Protein AF-A0A399YZK7-F1 (afdb_monomer)

pLDDT: mean 80.24, std 13.64, range [30.61, 98.06]

Radius of gyration: 30.19 Å; Cα contacts (8 Å, |Δi|>4): 713; chains: 1; bounding box: 86×65×87 Å

Secondary structure (DSSP, 8-state):
-HHHHHHHHHH--SSGGGSS-HHHHHHHHTTS-HHHHHHHHHHHHHTTS-S-HHHHHHHHHHHHHHHHHHHHHHHHIIIIIHHHHHHHHHHTTTTT------HHHHHHHHHHHHHHHHHHTTHHHHHHHHHHTTSS-HHHHHHSHHHHHHHHHHHHHHH-S-GGGGSS--PPPPHHHHHHHHHHHHHHHHHHHHHHHHTHHHHHHTS-B--TTHHHHHHHHHHT---SSS-SHHHHHHHHH--SSSTHHHHHHHHHHHHHHHHHHHHHHS-S-TTHHHHHHHHHHHHHHHSTHHHHHHBSSGGGHHHHHHHHHHHHHH---HHHHHHHHHHHHHHHHH-HHHHHHHHHHHHHHHHHHHH-GGGHHHHHHHHHHHHHHHHHHHHHHHHHHHHHHS---S-TTHHHHHHHHHHHTSHHHHHHHHHTTT---GGGGGHHHHTSTT--HHHHHHSTT-HHHHH-TTTTHHHHHHHHHHHHHHSHHHHHHHHHHHHHHHHHSPPSSTT-----TTSHHHHHHHHH-GGGHHHHHTSTTTTT-GGGT------SSHHHHHHHHHHHHHHHHHHHTT-HHHHHHHHHHHHHHHHHHHHHHHHT---HHHHHHHHHHHHHHHHHHHHHHHHHHHHS--

Foldseek 3Di:
DVVVVVVLVVPPQPDPLLVDDPVRNVVVLVVDDPVVNVVSVVSNVVSPPPDDPVRVVVVVLCVVVLVVLLVVQLVCCVPPVLVVVVVVVQPVCPPPDGDDDDPVRSVVLSVLRSNVSSVVSCVVVVVVVCCVVVVDHPVRCVVCVVVVVVVVLVVCVVSDPDPPPPPDPDDPDPPVVVVVVVVVVVLVVLLLVLLVLLQVLCVQLLAQFEFLPLLCLLCCLVVVAADQAWFNLLSVVQNNQCSDLGSVSQLSVLSSLLSVLQLVLLLLQADDDPCSNVLSSVLSSCLSVQACSSSLSRYSALLLLLVLLQSLLLQCLRPPDPVSNVSSLVSLLSSCLGGVVSLVVLVVVLVVLVVCVVVPVVCVVSSPVSSVSSVVSSVVSLVVQQVSVCVNPVDRDNRLLQLVLQCLLCLQLVLLLVLLVVPVVPDDAPCVVCSVVSPDPPNHSCCQCPNPPHPCVVQHRNGPSVSSVVSVVSSCVPPVVSLVVQLVVLLVCQLQFQWQLLRLAADDCPRSRLVSCCVSNVVCNVSNCPGCSNVVNSVSSPVDGPGGSVVLVVLLVLLVVLLVVCVVVVVVSLNVSSVSLVVSLSSQSSVCSNRNGHHNSRSSSRSSVSVSSSSSSVSNVVSVVVVVVD

Nearest PDB structures (foldseek):
  5qsu-assembly1_C  TM=1.795E-01  e=4.918E+00  Homo sapiens

Sequence (630 aa):
VILLQIVFFLRGPKYAAAALNAKEWRAYQATLSPEELAEKTEERAAVYEGLTAQEMRPMYLLTPMAFILFASGVLFTYFLILPSALDFLFSLGGSLVQPLPSLEEYINFALALIFWVGVAFELPLVMFFLARFNVMSARQFAKQWRYAIVIIAVAAAVITPTVDVFKVKLPAAPKNSLARMRQFILTLGLLLLGGAALAWTPALNGYPLIHSDSGTYIFSGARLFVPADRPLAYGLFIHYVNLWPSLWGVVALQALATSYLLFRNAQLLLPPTRVRTLIACGIVIATALTTTVSTFVGFISPDILAAWCVLGGVLLFLSKRSFDRALATFLILIALASHYTHLAFGFLALTTCGLLYLALPSWRARLRRPTLILAGLVVLIVTSTLALNYYAKHEWTLARGSATMFLNRLVASGVMRDTLATFCGEQNWTLCNYQAVLSAPHANNDWFLWSPGSPVEQVGWEKGASEQNAIIGAALRCCLRQLIVSSAQETWQQFWFARSGDHIAYLDEHWNAVQAIRRIYPNDVSAFLHSSQESGNAARISLLPLPEASTQLFFLMTTALCCALGFYFKQYDLAAILLATCSVLVANAILVGTLNGAAGRYQMRLAWLLAYCTYLCAAVFIARRRQSVC

Solvent-accessible surface area (backbone atoms only — not comparable to full-atom values): 33425 Å² total; per-residue (Å²): 107,69,69,56,54,50,54,58,63,74,62,57,74,93,44,76,75,57,67,44,51,79,67,54,37,57,58,52,56,73,74,46,52,77,69,54,42,52,53,53,50,51,54,40,51,58,72,68,55,65,70,52,76,80,60,41,53,57,51,67,58,44,51,60,48,46,53,50,32,27,51,48,21,31,50,49,27,63,72,50,48,48,56,52,52,49,54,49,61,59,58,72,37,59,98,84,40,86,84,76,75,52,70,65,59,50,49,53,49,52,52,51,51,26,50,53,44,10,56,57,42,38,47,67,57,52,52,48,50,35,37,76,70,68,74,41,51,73,71,53,55,66,70,42,48,70,60,51,53,52,52,50,53,52,50,47,56,73,71,41,97,69,75,79,69,82,84,57,82,84,72,78,75,58,74,68,55,59,54,48,49,52,52,47,52,51,50,51,52,46,35,52,50,28,14,54,44,19,39,47,40,19,58,71,21,56,31,65,38,66,42,81,68,26,12,61,37,52,44,24,22,73,67,72,44,77,56,49,83,51,49,44,47,44,8,43,48,50,50,69,49,37,86,52,85,43,73,57,42,45,31,53,51,44,12,38,54,50,26,44,42,51,34,52,55,38,54,70,70,40,67,98,51,97,56,39,69,58,53,21,42,50,47,41,39,48,39,23,75,77,40,54,52,8,52,38,26,14,33,58,54,61,55,40,33,53,43,33,44,54,45,21,44,53,30,41,63,67,50,87,48,67,65,56,26,52,52,21,50,53,48,28,46,54,24,38,41,25,32,70,72,34,39,50,50,52,52,50,52,50,52,52,49,51,51,46,44,70,76,33,70,92,46,34,80,62,44,51,62,44,52,50,54,53,50,52,48,50,49,52,43,53,52,51,41,23,51,51,34,28,74,75,71,72,38,90,36,84,52,68,19,50,52,53,44,47,51,37,24,28,41,56,60,49,48,41,51,58,38,47,71,67,43,48,85,83,43,93,53,78,67,54,80,44,45,72,59,60,63,36,95,75,41,39,43,65,39,43,70,70,35,91,86,18,70,40,62,77,61,33,65,68,56,58,55,69,60,46,49,50,52,51,58,46,30,60,68,81,39,41,70,57,54,51,53,41,23,53,52,22,16,51,42,18,64,41,67,35,37,51,54,80,62,68,56,69,74,57,81,85,39,58,25,51,48,31,37,51,74,75,26,59,82,41,38,63,45,46,59,70,8,29,49,58,62,74,39,40,70,75,55,39,75,63,73,54,63,75,38,54,60,59,46,50,33,47,52,49,35,50,50,48,27,53,49,16,57,73,71,67,34,57,71,61,22,50,52,48,51,52,53,52,52,50,55,53,48,50,18,47,55,36,12,62,48,60,44,58,49,25,54,74,40,52,46,49,55,44,55,37,52,43,50,39,51,48,47,52,51,37,52,56,57,48,58,58,62,77,76,107

Mean predicted aligned error: 14.9 Å

Structure (mmCIF, N/CA/C/O backbone):
data_AF-A0A399YZK7-F1
#
_entry.id   AF-A0A399YZK7-F1
#
loop_
_atom_site.group_PDB
_atom_site.id
_atom_site.type_symbol
_atom_site.label_atom_id
_atom_site.label_alt_id
_atom_site.label_comp_id
_atom_site.label_asym_id
_atom_site.label_entity_id
_atom_site.label_seq_id
_atom_site.pdbx_PDB_ins_code
_atom_site.Cartn_x
_atom_site.Cartn_y
_atom_site.Cartn_z
_atom_site.occupancy
_atom_site.B_iso_or_equiv
_atom_site.auth_seq_id
_atom_site.auth_comp_id
_atom_site.auth_asym_id
_atom_site.auth_atom_id
_atom_site.pdbx_PDB_model_num
ATOM 1 N N . VAL A 1 1 ? -21.025 -23.380 -9.842 1.00 40.69 1 VAL A N 1
ATOM 2 C CA . VAL A 1 1 ? -21.017 -24.665 -10.591 1.00 40.69 1 VAL A CA 1
ATOM 3 C C . VAL A 1 1 ? -22.406 -25.300 -10.659 1.00 40.69 1 VAL A C 1
ATOM 5 O O . VAL A 1 1 ? -22.920 -25.420 -11.759 1.00 40.69 1 VAL A O 1
ATOM 8 N N . ILE A 1 2 ? -23.068 -25.602 -9.534 1.00 43.00 2 ILE A N 1
ATOM 9 C CA . ILE A 1 2 ? -24.435 -26.179 -9.523 1.00 43.00 2 ILE A CA 1
ATOM 10 C C . ILE A 1 2 ? -25.465 -25.259 -10.212 1.00 43.00 2 ILE A C 1
ATOM 12 O O . ILE A 1 2 ? -26.201 -25.697 -11.085 1.00 43.00 2 ILE A O 1
ATOM 16 N N . LEU A 1 3 ? -25.446 -23.953 -9.920 1.00 46.03 3 LEU A N 1
ATOM 17 C CA . LEU A 1 3 ? -26.284 -22.951 -10.607 1.00 46.03 3 LEU A CA 1
ATOM 18 C C . LEU A 1 3 ? -26.033 -22.878 -12.123 1.00 46.03 3 LEU A C 1
ATOM 20 O O . LEU A 1 3 ? -26.953 -22.652 -12.897 1.00 46.03 3 LEU A O 1
ATOM 24 N N . LEU A 1 4 ? -24.792 -23.118 -12.542 1.00 46.03 4 LEU A N 1
ATOM 25 C CA . LEU A 1 4 ? -24.371 -23.165 -13.942 1.00 46.03 4 LEU A CA 1
ATOM 26 C C . LEU A 1 4 ? -24.972 -24.390 -14.645 1.00 46.03 4 LEU A C 1
ATOM 28 O O . LEU A 1 4 ? -25.543 -24.261 -15.722 1.00 46.03 4 LEU A O 1
ATOM 32 N N . GLN A 1 5 ? -24.921 -25.555 -13.994 1.00 44.53 5 GLN A N 1
ATOM 33 C CA . GLN A 1 5 ? -25.538 -26.792 -14.479 1.00 44.53 5 GLN A CA 1
ATOM 34 C C . GLN A 1 5 ? -27.068 -26.691 -14.549 1.00 44.53 5 GLN A C 1
ATOM 36 O O . GLN A 1 5 ? -27.657 -27.145 -15.523 1.00 44.53 5 GLN A O 1
ATOM 41 N N . ILE A 1 6 ? -27.708 -26.034 -13.576 1.00 46.09 6 ILE A N 1
ATOM 42 C CA . ILE A 1 6 ? -29.159 -25.791 -13.577 1.00 46.09 6 ILE A CA 1
ATOM 43 C C . ILE A 1 6 ? -29.556 -24.835 -14.713 1.00 46.09 6 ILE A C 1
ATOM 45 O O . ILE A 1 6 ? -30.558 -25.066 -15.380 1.00 46.09 6 ILE A O 1
ATOM 49 N N . VAL A 1 7 ? -28.760 -23.798 -14.996 1.00 48.25 7 VAL A N 1
ATOM 50 C CA . VAL A 1 7 ? -29.008 -22.876 -16.121 1.00 48.25 7 VAL A CA 1
ATOM 51 C C . VAL A 1 7 ? -28.827 -23.565 -17.479 1.00 48.25 7 VAL A C 1
ATOM 53 O O . VAL A 1 7 ? -29.637 -23.338 -18.376 1.00 48.25 7 VAL A O 1
ATOM 56 N N . PHE A 1 8 ? -27.826 -24.439 -17.632 1.00 47.38 8 PHE A N 1
ATOM 57 C CA . PHE A 1 8 ? -27.674 -25.266 -18.836 1.00 47.38 8 PHE A CA 1
ATOM 58 C C . PHE A 1 8 ? -28.830 -26.262 -19.005 1.00 47.38 8 PHE A C 1
ATOM 60 O O . PHE A 1 8 ? -29.332 -26.433 -20.112 1.00 47.38 8 PHE A O 1
ATOM 67 N N . PHE A 1 9 ? -29.296 -26.862 -17.907 1.00 44.22 9 PHE A N 1
ATOM 68 C CA . PHE A 1 9 ? -30.425 -27.792 -17.902 1.00 44.22 9 PHE A CA 1
ATOM 69 C C . PHE A 1 9 ? -31.760 -27.105 -18.242 1.00 44.22 9 PHE A C 1
ATOM 71 O O . PHE A 1 9 ? -32.547 -27.641 -19.015 1.00 44.22 9 PHE A O 1
ATOM 78 N N . LEU A 1 10 ? -32.002 -25.895 -17.723 1.00 44.84 10 LEU A N 1
ATOM 79 C CA . LEU A 1 10 ? -33.245 -25.147 -17.949 1.00 44.84 10 LEU A CA 1
ATOM 80 C C . LEU A 1 10 ? -33.358 -24.525 -19.351 1.00 44.84 10 LEU A C 1
ATOM 82 O O . LEU A 1 10 ? -34.465 -24.176 -19.756 1.00 44.84 10 LEU A O 1
ATOM 86 N N . ARG A 1 11 ? -32.251 -24.357 -20.092 1.00 51.09 11 ARG A N 1
ATOM 87 C CA . ARG A 1 11 ? -32.278 -23.730 -21.428 1.00 51.09 11 ARG A CA 1
ATOM 88 C C . ARG A 1 11 ? -32.652 -24.685 -22.565 1.00 51.09 11 ARG A C 1
ATOM 90 O O . ARG A 1 11 ? -33.163 -24.197 -23.568 1.00 51.09 11 ARG A O 1
ATOM 97 N N . GLY A 1 12 ? -32.425 -25.995 -22.416 1.00 51.50 12 GLY A N 1
ATOM 98 C CA . GLY A 1 12 ? -32.583 -26.976 -23.501 1.00 51.50 12 GLY A CA 1
ATOM 99 C C . GLY A 1 12 ? -31.719 -26.667 -24.747 1.00 51.50 12 GLY A C 1
ATOM 100 O O . GLY A 1 12 ? -31.131 -25.588 -24.857 1.00 51.50 12 GLY A O 1
ATOM 101 N N . PRO A 1 13 ? -31.586 -27.598 -25.707 1.00 50.03 13 PRO A N 1
ATOM 102 C CA . PRO A 1 13 ? -30.914 -27.307 -26.971 1.00 50.03 13 PRO A CA 1
ATOM 103 C C . PRO A 1 13 ? -31.749 -26.307 -27.786 1.00 50.03 13 PRO A C 1
ATOM 105 O O . PRO A 1 13 ? -32.920 -26.550 -28.066 1.00 50.03 13 PRO A O 1
ATOM 108 N N . LYS A 1 14 ? -31.145 -25.181 -28.188 1.00 48.91 14 LYS A N 1
ATOM 109 C CA . LYS A 1 14 ? -31.816 -24.146 -29.002 1.00 48.91 14 LYS A CA 1
ATOM 110 C C . LYS A 1 14 ? -32.197 -24.616 -30.414 1.00 48.91 14 LYS A C 1
ATOM 112 O O . LYS A 1 14 ? -33.077 -24.013 -31.018 1.00 48.91 14 LYS A O 1
ATOM 117 N N . TYR A 1 15 ? -31.556 -25.668 -30.926 1.00 56.84 15 TYR A N 1
ATOM 118 C CA . TYR A 1 15 ? -31.729 -26.155 -32.296 1.00 56.84 15 TYR A CA 1
ATOM 119 C C . TYR A 1 15 ? -31.980 -27.667 -32.310 1.00 56.84 15 TYR A C 1
ATOM 121 O O . TYR A 1 15 ? -31.277 -28.426 -31.639 1.00 56.84 15 TYR A O 1
ATOM 129 N N . ALA A 1 16 ? -32.957 -28.113 -33.105 1.00 57.47 16 ALA A N 1
ATOM 130 C CA . ALA A 1 16 ? -33.379 -29.515 -33.177 1.00 57.47 16 ALA A CA 1
ATOM 131 C C . ALA A 1 16 ? -32.240 -30.463 -33.599 1.00 57.47 16 ALA A C 1
ATOM 133 O O . ALA A 1 16 ? -32.101 -31.553 -33.051 1.00 57.47 16 ALA A O 1
ATOM 134 N N . ALA A 1 17 ? -31.361 -30.011 -34.498 1.00 61.12 17 ALA A N 1
ATOM 135 C CA . ALA A 1 17 ? -30.204 -30.771 -34.971 1.00 61.12 17 ALA A CA 1
ATOM 136 C C . ALA A 1 17 ? -29.164 -31.072 -33.873 1.00 61.12 17 ALA A C 1
ATOM 138 O O . ALA A 1 17 ? -28.452 -32.073 -33.962 1.00 61.12 17 ALA A O 1
ATOM 139 N N . ALA A 1 18 ? -29.083 -30.245 -32.825 1.00 61.72 18 ALA A N 1
ATOM 140 C CA . ALA A 1 18 ? -28.167 -30.446 -31.701 1.00 61.72 18 ALA A CA 1
ATOM 141 C C . ALA A 1 18 ? -28.726 -31.388 -30.624 1.00 61.72 18 ALA A C 1
ATOM 143 O O . ALA A 1 18 ? -27.967 -31.905 -29.808 1.00 61.72 18 ALA A O 1
ATOM 144 N N . ALA A 1 19 ? -30.037 -31.642 -30.648 1.00 54.25 19 ALA A N 1
ATOM 145 C CA . ALA A 1 19 ? -30.691 -32.622 -29.786 1.00 54.25 19 ALA A CA 1
ATOM 146 C C . ALA A 1 19 ? -30.527 -34.070 -30.296 1.00 54.25 19 ALA A C 1
ATOM 148 O O . ALA A 1 19 ? -30.781 -35.009 -29.545 1.00 54.25 19 ALA A O 1
ATOM 149 N N . LEU A 1 20 ? -30.093 -34.255 -31.552 1.00 66.50 20 LEU A N 1
ATOM 150 C CA . LEU A 1 20 ? -29.913 -35.566 -32.182 1.00 66.50 20 LEU A CA 1
ATOM 151 C C . LEU A 1 20 ? -28.669 -36.283 -31.641 1.00 66.50 20 LEU A C 1
ATOM 153 O O . LEU A 1 20 ? -27.553 -35.737 -31.673 1.00 66.50 20 LEU A O 1
ATOM 157 N N . ASN A 1 21 ? -28.833 -37.540 -31.226 1.00 69.25 21 ASN A N 1
ATOM 158 C CA . ASN A 1 21 ? -27.716 -38.384 -30.799 1.00 69.25 21 ASN A CA 1
ATOM 159 C C . ASN A 1 21 ? -26.768 -38.706 -31.974 1.00 69.25 21 ASN A C 1
ATOM 161 O O . ASN A 1 21 ? -27.057 -38.427 -33.136 1.00 69.25 21 ASN A O 1
ATOM 165 N N . ALA A 1 22 ? -25.597 -39.288 -31.696 1.00 67.12 22 ALA A N 1
ATOM 166 C CA . ALA A 1 22 ? -24.565 -39.497 -32.720 1.00 67.12 22 ALA A CA 1
ATOM 167 C C . ALA A 1 22 ? -25.027 -40.362 -33.911 1.00 67.12 22 ALA A C 1
ATOM 169 O O . ALA A 1 22 ? -24.525 -40.192 -35.021 1.00 67.12 22 ALA A O 1
ATOM 170 N N . LYS A 1 23 ? -25.974 -41.284 -33.695 1.00 76.88 23 LYS A N 1
ATOM 171 C CA . LYS A 1 23 ? -26.517 -42.150 -34.748 1.00 76.88 23 LYS A CA 1
ATOM 172 C C . LYS A 1 23 ? -27.539 -41.399 -35.603 1.00 76.88 23 LYS A C 1
ATOM 174 O O . LYS A 1 23 ? -27.460 -41.452 -36.826 1.00 76.88 23 LYS A O 1
ATOM 179 N N . GLU A 1 24 ? -28.444 -40.670 -34.961 1.00 76.62 24 GLU A N 1
ATOM 180 C CA . GLU A 1 24 ? -29.442 -39.814 -35.612 1.00 76.62 24 GLU A CA 1
ATOM 181 C C . GLU A 1 24 ? -28.790 -38.684 -36.408 1.00 76.62 24 GLU A C 1
ATOM 183 O O . GLU A 1 24 ? -29.204 -38.402 -37.525 1.00 76.62 24 GLU A O 1
ATOM 188 N N . TRP A 1 25 ? -27.721 -38.088 -35.876 1.00 79.19 25 TRP A N 1
ATOM 189 C CA . TRP A 1 25 ? -26.961 -37.051 -36.564 1.00 79.19 25 TRP A CA 1
ATOM 190 C C . TRP A 1 25 ? -26.353 -37.557 -37.865 1.00 79.19 25 TRP A C 1
ATOM 192 O O . TRP A 1 25 ? -26.511 -36.914 -38.891 1.00 79.19 25 TRP A O 1
ATOM 202 N N . ARG A 1 26 ? -25.718 -38.735 -37.860 1.00 80.56 26 ARG A N 1
ATOM 203 C CA . ARG A 1 26 ? -25.144 -39.318 -39.084 1.00 80.56 26 ARG A CA 1
ATOM 204 C C . ARG A 1 26 ? -26.206 -39.597 -40.146 1.00 80.56 26 ARG A C 1
ATOM 206 O O . ARG A 1 26 ? -25.951 -39.381 -41.324 1.00 80.56 26 ARG A O 1
ATOM 213 N N . ALA A 1 27 ? -27.385 -40.059 -39.731 1.00 83.12 27 ALA A N 1
ATOM 214 C CA . ALA A 1 27 ? -28.505 -40.267 -40.645 1.00 83.12 27 ALA A CA 1
ATOM 215 C C . ALA A 1 27 ? -29.034 -38.935 -41.204 1.00 83.12 27 ALA A C 1
ATOM 217 O O . ALA A 1 27 ? -29.293 -38.833 -42.397 1.00 83.12 27 ALA A O 1
ATOM 218 N N . TYR A 1 28 ? -29.131 -37.907 -40.360 1.00 81.06 28 TYR A N 1
ATOM 219 C CA . TYR A 1 28 ? -29.588 -36.569 -40.735 1.00 81.06 28 TYR A CA 1
ATOM 220 C C . TYR A 1 28 ? -28.588 -35.824 -41.635 1.00 81.06 28 TYR A C 1
ATOM 222 O O . TYR A 1 28 ? -28.986 -35.149 -42.577 1.00 81.06 28 TYR A O 1
ATOM 230 N N . GLN A 1 29 ? -27.281 -35.994 -41.418 1.00 83.94 29 GLN A N 1
ATOM 231 C CA . GLN A 1 29 ? -26.239 -35.425 -42.281 1.00 83.94 29 GLN A CA 1
ATOM 232 C C . GLN A 1 29 ? -26.336 -35.941 -43.718 1.00 83.94 29 GLN A C 1
ATOM 234 O O . GLN A 1 29 ? -26.094 -35.189 -44.654 1.00 83.94 29 GLN A O 1
ATOM 239 N N . ALA A 1 30 ? -26.715 -37.210 -43.891 1.00 85.19 30 ALA A N 1
ATOM 240 C CA . ALA A 1 30 ? -26.852 -37.821 -45.208 1.00 85.19 30 ALA A CA 1
ATOM 241 C C . ALA A 1 30 ? -28.043 -37.272 -46.017 1.00 85.19 30 ALA A C 1
ATOM 243 O O . ALA A 1 30 ? -28.100 -37.493 -47.223 1.00 85.19 30 ALA A O 1
ATOM 244 N N . THR A 1 31 ? -28.988 -36.574 -45.374 1.00 86.88 31 THR A N 1
ATOM 245 C CA . THR A 1 31 ? -30.165 -35.988 -46.037 1.00 86.88 31 THR A CA 1
ATOM 246 C C . THR A 1 31 ? -30.000 -34.514 -46.409 1.00 86.88 31 THR A C 1
ATOM 248 O O . THR A 1 31 ? -30.905 -33.954 -47.018 1.00 86.88 31 THR A O 1
ATOM 251 N N . LEU A 1 32 ? -28.886 -33.878 -46.035 1.00 86.12 32 LEU A N 1
ATOM 252 C CA . LEU A 1 32 ? -28.652 -32.444 -46.228 1.00 86.12 32 LEU A CA 1
ATOM 253 C C . LEU A 1 32 ? -27.773 -32.177 -47.453 1.00 86.12 32 LEU A C 1
ATOM 255 O O . LEU A 1 32 ? -26.851 -32.941 -47.748 1.00 86.12 32 LEU A O 1
ATOM 259 N N . SER A 1 33 ? -28.028 -31.066 -48.145 1.00 89.25 33 SER A N 1
ATOM 260 C CA . SER A 1 33 ? -27.124 -30.572 -49.188 1.00 89.25 33 SER A CA 1
ATOM 261 C C . SER A 1 33 ? -25.796 -30.067 -48.586 1.00 89.25 33 SER A C 1
ATOM 263 O O . SER A 1 33 ? -25.736 -29.781 -47.389 1.00 89.25 33 SER A O 1
ATOM 265 N N . PRO A 1 34 ? -24.704 -29.942 -49.370 1.00 84.44 34 PRO A N 1
ATOM 266 C CA . PRO A 1 34 ? -23.402 -29.516 -48.844 1.00 84.44 34 PRO A CA 1
ATOM 267 C C . PRO A 1 34 ? -23.417 -28.139 -48.162 1.00 84.44 34 PRO A C 1
ATOM 269 O O . PRO A 1 34 ? -22.717 -27.947 -47.168 1.00 84.44 34 PRO A O 1
ATOM 272 N N . GLU A 1 35 ? -24.225 -27.202 -48.667 1.00 84.38 35 GLU A N 1
ATOM 273 C CA . GLU A 1 35 ? -24.388 -25.866 -48.078 1.00 84.38 35 GLU A CA 1
ATOM 274 C C . GLU A 1 35 ? -25.177 -25.930 -46.759 1.00 84.38 35 GLU A C 1
ATOM 276 O O . GLU A 1 35 ? -24.718 -25.409 -45.742 1.00 84.38 35 GLU A O 1
ATOM 281 N N . GLU A 1 36 ? -26.293 -26.667 -46.722 1.00 82.81 36 GLU A N 1
ATOM 282 C CA . GLU A 1 36 ? -27.087 -26.865 -45.497 1.00 82.81 36 GLU A CA 1
ATOM 283 C C . GLU A 1 36 ? -26.331 -27.668 -44.431 1.00 82.81 36 GLU A C 1
ATOM 285 O O . GLU A 1 36 ? -26.496 -27.442 -43.232 1.00 82.81 36 GLU A O 1
ATOM 290 N N . LEU A 1 37 ? -25.490 -28.620 -44.840 1.00 85.38 37 LEU A N 1
ATOM 291 C CA . LEU A 1 37 ? -24.658 -29.396 -43.929 1.00 85.38 37 LEU A CA 1
ATOM 292 C C . LEU A 1 37 ? -23.634 -28.500 -43.231 1.00 85.38 37 LEU A C 1
ATOM 294 O O . LEU A 1 37 ? -23.415 -28.675 -42.031 1.00 85.38 37 LEU A O 1
ATOM 298 N N . ALA A 1 38 ? -23.022 -27.556 -43.948 1.00 81.62 38 ALA A N 1
ATOM 299 C CA . ALA A 1 38 ? -22.094 -26.594 -43.363 1.00 81.62 38 ALA A CA 1
ATOM 300 C C . ALA A 1 38 ? -22.810 -25.707 -42.333 1.00 81.62 38 ALA A C 1
ATOM 302 O O . ALA A 1 38 ? -22.381 -25.659 -41.179 1.00 81.62 38 ALA A O 1
ATOM 303 N N . GLU A 1 39 ? -23.960 -25.135 -42.702 1.00 80.56 39 GLU A N 1
ATOM 304 C CA . GLU A 1 39 ? -24.787 -24.304 -41.817 1.00 80.56 39 GLU A CA 1
ATOM 305 C C . GLU A 1 39 ? -25.243 -25.075 -40.562 1.00 80.56 39 GLU A C 1
ATOM 307 O O . GLU A 1 39 ? -25.065 -24.620 -39.432 1.00 80.56 39 GLU A O 1
ATOM 312 N N . LYS A 1 40 ? -25.773 -26.297 -40.720 1.00 79.62 40 LYS A N 1
ATOM 313 C CA . LYS A 1 40 ? -26.266 -27.106 -39.590 1.00 79.62 40 LYS A CA 1
ATOM 314 C C . LYS A 1 40 ? -25.155 -27.698 -38.730 1.00 79.62 40 LYS A C 1
ATOM 316 O O . LYS A 1 40 ? -25.378 -27.963 -37.546 1.00 79.62 40 LYS A O 1
ATOM 321 N N . THR A 1 41 ? -23.964 -27.905 -39.286 1.00 78.25 41 THR A N 1
ATOM 322 C CA . THR A 1 41 ? -22.786 -28.330 -38.517 1.00 78.25 41 THR A CA 1
ATOM 323 C C . THR A 1 41 ? -22.224 -27.169 -37.699 1.00 78.25 41 THR A C 1
ATOM 325 O O . THR A 1 41 ? -21.867 -27.380 -36.540 1.00 78.25 41 THR A O 1
ATOM 328 N N . GLU A 1 42 ? -22.224 -25.953 -38.249 1.00 72.50 42 GLU A N 1
ATOM 329 C CA . GLU A 1 42 ? -21.875 -24.724 -37.530 1.00 72.50 42 GLU A CA 1
ATOM 330 C C . GLU A 1 42 ? -22.880 -24.436 -36.401 1.00 72.50 42 GLU A C 1
ATOM 332 O O . GLU A 1 42 ? -22.476 -24.248 -35.253 1.00 72.50 42 GLU A O 1
ATOM 337 N N . GLU A 1 43 ? -24.189 -24.551 -36.662 1.00 68.44 43 GLU A N 1
ATOM 338 C CA . GLU A 1 43 ? -25.227 -24.461 -35.623 1.00 68.44 43 GLU A CA 1
ATOM 339 C C . GLU A 1 43 ? -25.030 -25.506 -34.513 1.00 68.44 43 GLU A C 1
ATOM 341 O O . GLU A 1 43 ? -25.143 -25.181 -33.329 1.00 68.44 43 GLU A O 1
ATOM 346 N N . ARG A 1 44 ? -24.726 -26.767 -34.865 1.00 68.25 44 ARG A N 1
ATOM 347 C CA . ARG A 1 44 ? -24.500 -27.855 -33.896 1.00 68.25 44 ARG A CA 1
ATOM 348 C C . ARG A 1 44 ? -23.229 -27.639 -33.070 1.00 68.25 44 ARG A C 1
ATOM 350 O O . ARG A 1 44 ? -23.233 -27.970 -31.883 1.00 68.25 44 ARG A O 1
ATOM 357 N N . ALA A 1 45 ? -22.174 -27.080 -33.660 1.00 64.00 45 ALA A N 1
ATOM 358 C CA . ALA A 1 45 ? -20.959 -26.689 -32.947 1.00 64.00 45 ALA A CA 1
ATOM 359 C C . ALA A 1 45 ? -21.234 -25.526 -31.975 1.00 64.00 45 ALA A C 1
ATOM 361 O O . ALA A 1 45 ? -20.834 -25.588 -30.810 1.00 64.00 45 ALA A O 1
ATOM 362 N N . ALA A 1 46 ? -22.037 -24.546 -32.399 1.00 53.84 46 ALA A N 1
ATOM 363 C CA . ALA A 1 46 ? -22.435 -23.397 -31.588 1.00 53.84 46 ALA A CA 1
ATOM 364 C C . ALA A 1 46 ? -23.305 -23.759 -30.363 1.00 53.84 46 ALA A C 1
ATOM 366 O O . ALA A 1 46 ? -23.401 -22.972 -29.424 1.00 53.84 46 ALA A O 1
ATOM 367 N N . VAL A 1 47 ? -23.940 -24.942 -30.323 1.00 50.31 47 VAL A N 1
ATOM 368 C CA . VAL A 1 47 ? -24.746 -25.390 -29.162 1.00 50.31 47 VAL A CA 1
ATOM 369 C C . VAL A 1 47 ? -23.890 -25.803 -27.959 1.00 50.31 47 VAL A C 1
ATOM 371 O O . VAL A 1 47 ? -24.370 -25.726 -26.826 1.00 50.31 47 VAL A O 1
ATOM 374 N N . TYR A 1 48 ? -22.634 -26.206 -28.182 1.00 45.50 48 TYR A N 1
ATOM 375 C CA . TYR A 1 48 ? -21.707 -26.627 -27.122 1.00 45.50 48 TYR A CA 1
ATOM 376 C C . TYR A 1 48 ? -20.444 -25.774 -27.011 1.00 45.50 48 TYR A C 1
ATOM 378 O O . TYR A 1 48 ? -19.675 -25.967 -26.064 1.00 45.50 48 TYR A O 1
ATOM 386 N N . GLU A 1 49 ? -20.245 -24.795 -27.895 1.00 42.31 49 GLU A N 1
ATOM 387 C CA . GLU A 1 49 ? -19.356 -23.686 -27.576 1.00 42.31 49 GLU A CA 1
ATOM 388 C C . GLU A 1 49 ? -19.913 -22.978 -26.340 1.00 42.31 49 GLU A C 1
ATOM 390 O O . GLU A 1 49 ? -21.017 -22.434 -26.334 1.00 42.31 49 GLU A O 1
ATOM 395 N N . GLY A 1 50 ? -19.173 -23.104 -25.236 1.00 48.09 50 GLY A N 1
ATOM 396 C CA . GLY A 1 50 ? -19.543 -22.548 -23.945 1.00 48.09 50 GLY A CA 1
ATOM 397 C C . GLY A 1 50 ? -19.909 -21.069 -24.039 1.00 48.09 50 GLY A C 1
ATOM 398 O O . GLY A 1 50 ? -19.549 -20.389 -24.997 1.00 48.09 50 GLY A O 1
ATOM 399 N N . LEU A 1 51 ? -20.624 -20.593 -23.010 1.00 45.31 51 LEU A N 1
ATOM 400 C CA . LEU A 1 51 ? -20.981 -19.186 -22.788 1.00 45.31 51 LEU A CA 1
ATOM 401 C C . LEU A 1 51 ? -19.976 -18.252 -23.471 1.00 45.31 51 LEU A C 1
ATOM 403 O O . LEU A 1 51 ? -18.775 -18.338 -23.199 1.00 45.31 51 LEU A O 1
ATOM 407 N N . THR A 1 52 ? -20.466 -17.376 -24.351 1.00 49.28 52 THR A N 1
ATOM 408 C CA . THR A 1 52 ? -19.604 -16.430 -25.074 1.00 49.28 52 THR A CA 1
ATOM 409 C C . THR A 1 52 ? -18.655 -15.731 -24.093 1.00 49.28 52 THR A C 1
ATOM 411 O O . THR A 1 52 ? -18.997 -15.529 -22.926 1.00 49.28 52 THR A O 1
ATOM 414 N N . ALA A 1 53 ? -17.458 -15.315 -24.516 1.00 44.94 53 ALA A N 1
ATOM 415 C CA . ALA A 1 53 ? -16.510 -14.632 -23.621 1.00 44.94 53 ALA A CA 1
ATOM 416 C C . ALA A 1 53 ? -17.138 -13.415 -22.892 1.00 44.94 53 ALA A C 1
ATOM 418 O O . ALA A 1 53 ? -16.733 -13.065 -21.782 1.00 44.94 53 ALA A O 1
ATOM 419 N N . GLN A 1 54 ? -18.180 -12.813 -23.478 1.00 47.41 54 GLN A N 1
ATOM 420 C CA . GLN A 1 54 ? -18.998 -11.757 -22.875 1.00 47.41 54 GLN A CA 1
ATOM 421 C C . GLN A 1 54 ? -19.995 -12.258 -21.804 1.00 47.41 54 GLN A C 1
ATOM 423 O O . GLN A 1 54 ? -20.296 -11.515 -20.871 1.00 47.41 54 GLN A O 1
ATOM 428 N N . GLU A 1 55 ? -20.465 -13.505 -21.881 1.00 47.38 55 GLU A N 1
ATOM 429 C CA . GLU A 1 55 ? -21.332 -14.174 -20.896 1.00 47.38 55 GLU A CA 1
ATOM 430 C C . GLU A 1 55 ? -20.546 -14.917 -19.790 1.00 47.38 55 GLU A C 1
ATOM 432 O O . GLU A 1 55 ? -21.030 -15.013 -18.662 1.00 47.38 55 GLU A O 1
ATOM 437 N N . MET A 1 56 ? -19.312 -15.371 -20.055 1.00 49.06 56 MET A N 1
ATOM 438 C CA . MET A 1 56 ? -18.396 -15.951 -19.048 1.00 49.06 56 MET A CA 1
ATOM 439 C C . MET A 1 56 ? -17.796 -14.897 -18.111 1.00 49.06 56 MET A C 1
ATOM 441 O O . MET A 1 56 ? -17.571 -15.155 -16.928 1.00 49.06 56 MET A O 1
ATOM 445 N N . ARG A 1 57 ? -17.551 -13.683 -18.617 1.00 54.34 57 ARG A N 1
ATOM 446 C CA . ARG A 1 57 ? -16.970 -12.572 -17.847 1.00 54.34 57 ARG A CA 1
ATOM 447 C C . ARG A 1 57 ? -17.747 -12.237 -16.560 1.00 54.34 57 ARG A C 1
ATOM 449 O O . ARG A 1 57 ? -17.104 -12.138 -15.514 1.00 54.34 57 ARG A O 1
ATOM 456 N N . PRO A 1 58 ? -19.093 -12.126 -16.557 1.00 51.97 58 PRO A N 1
ATOM 457 C CA . PRO A 1 58 ? -19.840 -11.967 -15.313 1.00 51.97 58 PRO A CA 1
ATOM 458 C C . PRO A 1 58 ? -19.796 -13.222 -14.431 1.00 51.97 58 PRO A C 1
ATOM 460 O O . PRO A 1 58 ? -19.860 -13.091 -13.220 1.00 51.97 58 PRO A O 1
ATOM 463 N N . MET A 1 59 ? -19.629 -14.435 -14.961 1.00 53.69 59 MET A N 1
ATOM 464 C CA . MET A 1 59 ? -19.551 -15.639 -14.117 1.00 53.69 59 MET A CA 1
ATOM 465 C C . MET A 1 59 ? -18.256 -15.728 -13.305 1.00 53.69 59 MET A C 1
ATOM 467 O O . MET A 1 59 ? -18.298 -16.103 -12.129 1.00 53.69 59 MET A O 1
ATOM 471 N N . TYR A 1 60 ? -17.126 -15.315 -13.882 1.00 57.56 60 TYR A N 1
ATOM 472 C CA . TYR A 1 60 ? -15.880 -15.157 -13.127 1.00 57.56 60 TYR A CA 1
ATOM 473 C C . TYR A 1 60 ? -15.979 -14.038 -12.078 1.00 57.56 60 TYR A C 1
ATOM 475 O O . TYR A 1 60 ? -15.391 -14.164 -11.009 1.00 57.56 60 TYR A O 1
ATOM 483 N N . LEU A 1 61 ? -16.782 -12.999 -12.338 1.00 58.12 61 LEU A N 1
ATOM 484 C CA . LEU A 1 61 ? -17.081 -11.904 -11.404 1.00 58.12 61 LEU A CA 1
ATOM 485 C C . LEU A 1 61 ? -18.014 -12.327 -10.252 1.00 58.12 61 LEU A C 1
ATOM 487 O O . LEU A 1 61 ? -17.871 -11.878 -9.119 1.00 58.12 61 LEU A O 1
ATOM 491 N N . LEU A 1 62 ? -18.982 -13.198 -10.539 1.00 62.06 62 LEU A N 1
ATOM 492 C CA . LEU A 1 62 ? -20.033 -13.600 -9.599 1.00 62.06 62 LEU A CA 1
ATOM 493 C C . LEU A 1 62 ? -19.593 -14.753 -8.691 1.00 62.06 62 LEU A C 1
ATOM 495 O O . LEU A 1 62 ? -20.133 -14.909 -7.603 1.00 62.06 62 LEU A O 1
ATOM 499 N N . THR A 1 63 ? -18.580 -15.523 -9.092 1.00 69.06 63 THR A N 1
ATOM 500 C CA . THR A 1 63 ? -17.993 -16.589 -8.263 1.00 69.06 63 THR A CA 1
ATOM 501 C C . THR A 1 63 ? -17.389 -16.067 -6.945 1.00 69.06 63 THR A C 1
ATOM 503 O O . THR A 1 63 ? -17.753 -16.591 -5.890 1.00 69.06 63 THR A O 1
ATOM 506 N N . PRO A 1 64 ? -16.531 -15.026 -6.930 1.00 71.94 64 PRO A N 1
ATOM 507 C CA . PRO A 1 64 ? -16.073 -14.437 -5.674 1.00 71.94 64 PRO A CA 1
ATOM 508 C C . PRO A 1 64 ? -17.208 -13.727 -4.922 1.00 71.94 64 PRO A C 1
ATOM 510 O O . PRO A 1 64 ? -17.198 -13.719 -3.696 1.00 71.94 64 PRO A O 1
ATOM 513 N N . MET A 1 65 ? -18.213 -13.180 -5.616 1.00 73.88 65 MET A N 1
ATOM 514 C CA . MET A 1 65 ? -19.371 -12.553 -4.968 1.00 73.88 65 MET A CA 1
ATOM 515 C C . MET A 1 65 ? -20.242 -13.568 -4.219 1.00 73.88 65 MET A C 1
ATOM 517 O O . MET A 1 65 ? -20.663 -13.273 -3.105 1.00 73.88 65 MET A O 1
ATOM 521 N N . ALA A 1 66 ? -20.442 -14.763 -4.782 1.00 76.81 66 ALA A N 1
ATOM 522 C CA . ALA A 1 66 ? -21.075 -15.890 -4.098 1.00 76.81 66 ALA A CA 1
ATOM 523 C C . ALA A 1 66 ? -20.303 -16.236 -2.821 1.00 76.81 66 ALA A C 1
ATOM 525 O O . ALA A 1 66 ? -20.836 -16.181 -1.718 1.00 76.81 66 ALA A O 1
ATOM 526 N N . PHE A 1 67 ? -18.983 -16.427 -2.941 1.00 82.00 67 PHE A N 1
ATOM 527 C CA . PHE A 1 67 ? -18.140 -16.703 -1.779 1.00 82.00 67 PHE A CA 1
ATOM 528 C C . PHE A 1 67 ? -18.245 -15.614 -0.698 1.00 82.00 67 PHE A C 1
ATOM 530 O O . PHE A 1 67 ? -18.364 -15.934 0.482 1.00 82.00 67 PHE A O 1
ATOM 537 N N . ILE A 1 68 ? -18.238 -14.333 -1.083 1.00 83.69 68 ILE A N 1
ATOM 538 C CA . ILE A 1 68 ? -18.388 -13.208 -0.150 1.00 83.69 68 ILE A CA 1
ATOM 539 C C . ILE A 1 68 ? -19.773 -13.210 0.498 1.00 83.69 68 ILE A C 1
ATOM 541 O O . ILE A 1 68 ? -19.866 -13.002 1.706 1.00 83.69 68 ILE A O 1
ATOM 545 N N . LEU A 1 69 ? -20.841 -13.449 -0.264 1.00 81.94 69 LEU A N 1
ATOM 546 C CA . LEU A 1 69 ? -22.203 -13.502 0.259 1.00 81.94 69 LEU A CA 1
ATOM 547 C C . LEU A 1 69 ? -22.362 -14.661 1.241 1.00 81.94 69 LEU A C 1
ATOM 549 O O . LEU A 1 69 ? -22.776 -14.423 2.377 1.00 81.94 69 LEU A O 1
ATOM 553 N N . PHE A 1 70 ? -21.923 -15.864 0.876 1.00 84.56 70 PHE A N 1
ATOM 554 C CA . PHE A 1 70 ? -21.924 -17.023 1.762 1.00 84.56 70 PHE A CA 1
ATOM 555 C C . PHE A 1 70 ? -21.099 -16.774 3.028 1.00 84.56 70 PHE A C 1
ATOM 557 O O . PHE A 1 70 ? -21.592 -16.961 4.141 1.00 84.56 70 PHE A O 1
ATOM 564 N N . ALA A 1 71 ? -19.865 -16.277 2.886 1.00 87.44 71 ALA A N 1
ATOM 565 C CA . ALA A 1 71 ? -19.007 -15.946 4.020 1.00 87.44 71 ALA A CA 1
ATOM 566 C C . ALA A 1 71 ? -19.636 -14.863 4.910 1.00 87.44 71 ALA A C 1
ATOM 568 O O . ALA A 1 71 ? -19.572 -14.956 6.134 1.00 87.44 71 ALA A O 1
ATOM 569 N N . SER A 1 72 ? -20.292 -13.858 4.324 1.00 87.06 72 SER A N 1
ATOM 570 C CA . SER A 1 72 ? -21.007 -12.828 5.080 1.00 87.06 72 SER A CA 1
ATOM 571 C C . SER A 1 72 ? -22.212 -13.398 5.828 1.00 87.06 72 SER A C 1
ATOM 573 O O . SER A 1 72 ? -22.420 -13.021 6.978 1.00 87.06 72 SER A O 1
ATOM 575 N N . GLY A 1 73 ? -22.936 -14.360 5.245 1.00 85.44 73 GLY A N 1
ATOM 576 C CA . GLY A 1 73 ? -24.020 -15.089 5.905 1.00 85.44 73 GLY A CA 1
ATOM 577 C C . GLY A 1 73 ? -23.518 -15.947 7.065 1.00 85.44 73 GLY A C 1
ATOM 578 O O . GLY A 1 73 ? -24.085 -15.906 8.157 1.00 85.44 73 GLY A O 1
ATOM 579 N N . VAL A 1 74 ? -22.392 -16.641 6.885 1.00 90.50 74 VAL A N 1
ATOM 580 C CA . VAL A 1 74 ? -21.710 -17.395 7.950 1.00 90.50 74 VAL A CA 1
ATOM 581 C C . VAL A 1 74 ? -21.303 -16.473 9.102 1.00 90.50 74 VAL A C 1
ATOM 583 O O . VAL A 1 74 ? -21.617 -16.749 10.260 1.00 90.50 74 VAL A O 1
ATOM 586 N N . LEU A 1 75 ? -20.655 -15.342 8.799 1.00 86.69 75 LEU A N 1
ATOM 587 C CA . LEU A 1 75 ? -20.229 -14.365 9.805 1.00 86.69 75 LEU A CA 1
ATOM 588 C C . LEU A 1 75 ? -21.430 -13.719 10.509 1.00 86.69 75 LEU A C 1
ATOM 590 O O . LEU A 1 75 ? -21.434 -13.599 11.733 1.00 86.69 75 LEU A O 1
ATOM 594 N N . PHE A 1 76 ? -22.462 -13.337 9.757 1.00 82.31 76 PHE A N 1
ATOM 595 C CA . PHE A 1 76 ? -23.710 -12.794 10.290 1.00 82.31 76 PHE A CA 1
ATOM 596 C C . PHE A 1 76 ? -24.355 -13.771 11.274 1.00 82.31 76 PHE A C 1
ATOM 598 O O . PHE A 1 76 ? -24.737 -13.392 12.383 1.00 82.31 76 PHE A O 1
ATOM 605 N N . THR A 1 77 ? -24.395 -15.049 10.915 1.00 83.81 77 THR A N 1
ATOM 606 C CA . THR A 1 77 ? -24.983 -16.082 11.763 1.00 83.81 77 THR A CA 1
ATOM 607 C C . THR A 1 77 ? -24.167 -16.300 13.021 1.00 83.81 77 THR A C 1
ATOM 609 O O . THR A 1 77 ? -24.718 -16.244 14.114 1.00 83.81 77 THR A O 1
ATOM 612 N N . TYR A 1 78 ? -22.852 -16.468 12.894 1.00 84.69 78 TYR A N 1
ATOM 613 C CA . TYR A 1 78 ? -21.974 -16.719 14.033 1.00 84.69 78 TYR A CA 1
ATOM 614 C C . TYR A 1 78 ? -21.937 -15.550 15.032 1.00 84.69 78 TYR A C 1
ATOM 616 O O . TYR A 1 78 ? -21.922 -15.772 16.240 1.00 84.69 78 TYR A O 1
ATOM 624 N N . PHE A 1 79 ? -21.937 -14.300 14.554 1.00 78.69 79 PHE A N 1
ATOM 625 C CA . PHE A 1 79 ? -21.788 -13.127 15.423 1.00 78.69 79 PHE A CA 1
ATOM 626 C C . PHE A 1 79 ? -23.102 -12.514 15.914 1.00 78.69 79 PHE A C 1
ATOM 628 O O . PHE A 1 79 ? -23.079 -11.812 16.928 1.00 78.69 79 PHE A O 1
ATOM 635 N N . LEU A 1 80 ? -24.223 -12.721 15.216 1.00 78.81 80 LEU A N 1
ATOM 636 C CA . LEU A 1 80 ? -25.491 -12.055 15.540 1.00 78.81 80 LEU A CA 1
ATOM 637 C C . LEU A 1 80 ? -26.609 -13.044 15.853 1.00 78.81 80 LEU A C 1
ATOM 639 O O . LEU A 1 80 ? -27.210 -12.942 16.924 1.00 78.81 80 LEU A O 1
ATOM 643 N N . ILE A 1 81 ? -26.881 -13.997 14.958 1.00 78.88 81 ILE A N 1
ATOM 644 C CA . ILE A 1 81 ? -28.000 -14.931 15.152 1.00 78.88 81 ILE A CA 1
ATOM 645 C C . ILE A 1 81 ? -27.681 -15.940 16.251 1.00 78.88 81 ILE A C 1
ATOM 647 O O . ILE A 1 81 ? -28.461 -16.060 17.187 1.00 78.88 81 ILE A O 1
ATOM 651 N N . LEU A 1 82 ? -26.548 -16.640 16.168 1.00 80.56 82 LEU A N 1
ATOM 652 C CA . LEU A 1 82 ? -26.199 -17.727 17.080 1.00 80.56 82 LEU A CA 1
ATOM 653 C C . LEU A 1 82 ? -26.155 -17.266 18.551 1.00 80.56 82 LEU A C 1
ATOM 655 O O . LEU A 1 82 ? -26.806 -17.915 19.365 1.00 80.56 82 LEU A O 1
ATOM 659 N N . PRO A 1 83 ? -25.518 -16.133 18.921 1.00 78.94 83 PRO A N 1
ATOM 660 C CA . PRO A 1 83 ? -25.567 -15.639 20.297 1.00 78.94 83 PRO A CA 1
ATOM 661 C C . PRO A 1 83 ? -26.991 -15.297 20.743 1.00 78.94 83 PRO A C 1
ATOM 663 O O . PRO A 1 83 ? -27.379 -15.639 21.850 1.00 78.94 83 PRO A O 1
ATOM 666 N N . SER A 1 84 ? -27.794 -14.681 19.868 1.00 74.38 84 SER A N 1
ATOM 667 C CA . SER A 1 84 ? -29.180 -14.315 20.191 1.00 74.38 84 SER A CA 1
ATOM 668 C C . SER A 1 84 ? -30.080 -15.543 20.362 1.00 74.38 84 SER A C 1
ATOM 670 O O . SER A 1 84 ? -30.947 -15.555 21.231 1.00 74.38 84 SER A O 1
ATOM 672 N N . ALA A 1 85 ? -29.873 -16.578 19.545 1.00 74.50 85 ALA A N 1
ATOM 673 C CA . ALA A 1 85 ? -30.605 -17.836 19.613 1.00 74.50 85 ALA A CA 1
ATOM 674 C C . ALA A 1 85 ? -30.250 -18.626 20.881 1.00 74.50 85 ALA A C 1
ATOM 676 O O . ALA A 1 85 ? -31.144 -19.151 21.537 1.00 74.50 85 ALA A O 1
ATOM 677 N N . LEU A 1 86 ? -28.965 -18.667 21.252 1.00 77.50 86 LEU A N 1
ATOM 678 C CA . LEU A 1 86 ? -28.502 -19.305 22.487 1.00 77.50 86 LEU A CA 1
ATOM 679 C C . LEU A 1 86 ? -28.974 -18.544 23.729 1.00 77.50 86 LEU A C 1
ATOM 681 O O . LEU A 1 86 ? -29.493 -19.167 24.648 1.00 77.50 86 LEU A O 1
ATOM 685 N N . ASP A 1 87 ? -28.867 -17.212 23.739 1.00 73.44 87 ASP A N 1
ATOM 686 C CA . ASP A 1 87 ? -29.393 -16.377 24.827 1.00 73.44 87 ASP A CA 1
ATOM 687 C C . ASP A 1 87 ? -30.899 -16.620 25.018 1.00 73.44 87 ASP A C 1
ATOM 689 O O . ASP A 1 87 ? -31.374 -16.752 26.145 1.00 73.44 87 ASP A O 1
ATOM 693 N N . PHE A 1 88 ? -31.648 -16.734 23.917 1.00 70.44 88 PHE A N 1
ATOM 694 C CA . PHE A 1 88 ? -33.068 -17.059 23.950 1.00 70.44 88 PHE A CA 1
ATOM 695 C C . PHE A 1 88 ? -33.325 -18.462 24.523 1.00 70.44 88 PHE A C 1
ATOM 697 O O . PHE A 1 88 ? -34.069 -18.590 25.496 1.00 70.44 88 PHE A O 1
ATOM 704 N N . LEU A 1 89 ? -32.677 -19.495 23.974 1.00 71.38 89 LEU A N 1
ATOM 705 C CA . LEU A 1 89 ? -32.806 -20.886 24.424 1.00 71.38 89 LEU A CA 1
ATOM 706 C C . LEU A 1 89 ? -32.482 -21.037 25.914 1.00 71.38 89 LEU A C 1
ATOM 708 O O . LEU A 1 89 ? -33.230 -21.686 26.642 1.00 71.38 89 LEU A O 1
ATOM 712 N N . PHE A 1 90 ? -31.416 -20.392 26.391 1.00 72.62 90 PHE A N 1
ATOM 713 C CA . PHE A 1 90 ? -31.032 -20.440 27.800 1.00 72.62 90 PHE A CA 1
ATOM 714 C C . PHE A 1 90 ? -31.940 -19.608 28.709 1.00 72.62 90 PHE A C 1
ATOM 716 O O . PHE A 1 90 ? -32.093 -19.934 29.884 1.00 72.62 90 PHE A O 1
ATOM 723 N N . SER A 1 91 ? -32.596 -18.573 28.178 1.00 70.00 91 SER A N 1
ATOM 724 C CA . SER A 1 91 ? -33.566 -17.772 28.934 1.00 70.00 91 SER A CA 1
ATOM 725 C C . SER A 1 91 ? -34.927 -18.453 29.131 1.00 70.00 91 SER A C 1
ATOM 727 O O . SER A 1 91 ? -35.657 -18.072 30.046 1.00 70.00 91 SER A O 1
ATOM 729 N N . LEU A 1 92 ? -35.263 -19.473 28.328 1.00 67.00 92 LEU A N 1
ATOM 730 C CA . LEU A 1 92 ? -36.528 -20.212 28.441 1.00 67.00 92 LEU A CA 1
ATOM 731 C C . LEU A 1 92 ? -36.641 -21.048 29.731 1.00 67.00 92 LEU A C 1
ATOM 733 O O . LEU A 1 92 ? -37.753 -21.280 30.197 1.00 67.00 92 LEU A O 1
ATOM 737 N N . GLY A 1 93 ? -35.521 -21.488 30.319 1.00 61.38 93 GLY A N 1
ATOM 738 C CA . GLY A 1 93 ? -35.510 -22.355 31.511 1.00 61.38 93 GLY A CA 1
ATOM 739 C C . GLY A 1 93 ? -35.733 -21.639 32.854 1.00 61.38 93 GLY A C 1
ATOM 740 O O . GLY A 1 93 ? -35.987 -22.291 33.872 1.00 61.38 93 GLY A O 1
ATOM 741 N N . GLY A 1 94 ? -35.658 -20.302 32.884 1.00 64.25 94 GLY A N 1
ATOM 742 C CA . GLY A 1 94 ? -35.724 -19.520 34.125 1.00 64.25 94 GLY A CA 1
ATOM 743 C C . GLY A 1 94 ? -34.669 -19.940 35.166 1.00 64.25 94 GLY A C 1
ATOM 744 O O . GLY A 1 94 ? -33.622 -20.482 34.828 1.00 64.25 94 GLY A O 1
ATOM 745 N N . SER A 1 95 ? -34.933 -19.701 36.455 1.00 59.25 95 SER A N 1
ATOM 746 C CA . SER A 1 95 ? -34.081 -20.160 37.571 1.00 59.25 95 SER A CA 1
ATOM 747 C C . SER A 1 95 ? -34.344 -21.611 38.004 1.00 59.25 95 SER A C 1
ATOM 749 O O . SER A 1 95 ? -33.719 -22.080 38.952 1.00 59.25 95 SER A O 1
ATOM 751 N N . LEU A 1 96 ? -35.286 -22.306 37.353 1.00 52.59 96 LEU A N 1
ATOM 752 C CA . LEU A 1 96 ? -35.790 -23.622 37.765 1.00 52.59 96 LEU A CA 1
ATOM 753 C C . LEU A 1 96 ? -35.233 -24.779 36.921 1.00 52.59 96 LEU A C 1
ATOM 755 O O . LEU A 1 96 ? -35.193 -25.905 37.407 1.00 52.59 96 LEU A O 1
ATOM 759 N N . VAL A 1 97 ? -34.777 -24.521 35.689 1.00 56.44 97 VAL A N 1
ATOM 760 C CA . VAL A 1 97 ? -34.212 -25.539 34.789 1.00 56.44 97 VAL A CA 1
ATOM 761 C C . VAL A 1 97 ? -32.908 -25.013 34.196 1.00 56.44 97 VAL A C 1
ATOM 763 O O . VAL A 1 97 ? -32.920 -24.039 33.452 1.00 56.44 97 VAL A O 1
ATOM 766 N N . GLN A 1 98 ? -31.781 -25.656 34.522 1.00 59.16 98 GLN A N 1
ATOM 767 C CA . GLN A 1 98 ? -30.477 -25.410 33.892 1.00 59.16 98 GLN A CA 1
ATOM 768 C C . GLN A 1 98 ? -30.426 -26.184 32.567 1.00 59.16 98 GLN A C 1
ATOM 770 O O . GLN A 1 98 ? -30.313 -27.412 32.603 1.00 59.16 98 GLN A O 1
ATOM 775 N N . PRO A 1 99 ? -30.518 -25.530 31.397 1.00 61.50 99 PRO A N 1
ATOM 776 C CA . PRO A 1 99 ? -30.425 -26.231 30.128 1.00 61.50 99 PRO A CA 1
ATOM 777 C C . PRO A 1 99 ? -28.956 -26.602 29.925 1.00 61.50 99 PRO A C 1
ATOM 779 O O . PRO A 1 99 ? -28.116 -25.734 29.692 1.00 61.50 99 PRO A O 1
ATOM 782 N N . LEU A 1 100 ? -28.640 -27.887 30.053 1.00 64.56 100 LEU A N 1
ATOM 783 C CA . LEU A 1 100 ? -27.325 -28.450 29.756 1.00 64.56 100 LEU A CA 1
ATOM 784 C C . LEU A 1 100 ? -27.414 -29.151 28.394 1.00 64.56 100 LEU A C 1
ATOM 786 O O . LEU A 1 100 ? -27.658 -30.356 28.362 1.00 64.56 100 LEU A O 1
ATOM 790 N N . PRO A 1 101 ? -27.291 -28.422 27.267 1.00 67.12 101 PRO A N 1
ATOM 791 C CA . PRO A 1 101 ? -27.271 -29.057 25.959 1.00 67.12 101 PRO A CA 1
ATOM 792 C C . PRO A 1 101 ? -26.055 -29.973 25.876 1.00 67.12 101 PRO A C 1
ATOM 794 O O . PRO A 1 101 ? -24.959 -29.610 26.323 1.00 67.12 101 PRO A O 1
ATOM 797 N N . SER A 1 102 ? -26.231 -31.154 25.287 1.00 78.00 102 SER A N 1
ATOM 798 C CA . SER A 1 102 ? -25.079 -31.986 24.967 1.00 78.00 102 SER A CA 1
ATOM 799 C C . SER A 1 102 ? -24.178 -31.247 23.967 1.00 78.00 102 SER A C 1
ATOM 801 O O . SER A 1 102 ? -24.636 -30.445 23.145 1.00 78.00 102 SER A O 1
ATOM 803 N N . LEU A 1 103 ? -22.868 -31.494 24.037 1.00 76.94 103 LEU A N 1
ATOM 804 C CA . LEU A 1 103 ? -21.911 -30.864 23.123 1.00 76.94 103 LEU A CA 1
ATOM 805 C C . LEU A 1 103 ? -22.245 -31.181 21.656 1.00 76.94 103 LEU A C 1
ATOM 807 O O . LEU A 1 103 ? -22.089 -30.326 20.787 1.00 76.94 103 LEU A O 1
ATOM 811 N N . GLU A 1 104 ? -22.731 -32.394 21.398 1.00 75.56 104 GLU A N 1
ATOM 812 C CA . GLU A 1 104 ? -23.143 -32.847 20.073 1.00 75.56 104 GLU A CA 1
ATOM 813 C C . GLU A 1 104 ? -24.349 -32.058 19.545 1.00 75.56 104 GLU A C 1
ATOM 815 O O . GLU A 1 104 ? -24.290 -31.530 18.435 1.00 75.56 104 GLU A O 1
ATOM 820 N N . GLU A 1 105 ? -25.404 -31.885 20.347 1.00 74.94 105 GLU A N 1
ATOM 821 C CA . GLU A 1 105 ? -26.578 -31.087 19.962 1.00 74.94 105 GLU A CA 1
ATOM 822 C C . GLU A 1 105 ? -26.215 -29.623 19.709 1.00 74.94 105 GLU A C 1
ATOM 824 O O . GLU A 1 105 ? -26.687 -29.031 18.738 1.00 74.94 105 GLU A O 1
ATOM 829 N N . TYR A 1 106 ? -25.337 -29.044 20.537 1.00 80.12 106 TYR A N 1
ATOM 830 C CA . TYR A 1 106 ? -24.849 -27.679 20.341 1.00 80.12 106 TYR A CA 1
ATOM 831 C C . TYR A 1 106 ? -24.096 -27.524 19.015 1.00 80.12 106 TYR A C 1
ATOM 833 O O . TYR A 1 106 ? -24.373 -26.595 18.253 1.00 80.12 106 TYR A O 1
ATOM 841 N N . ILE A 1 107 ? -23.148 -28.425 18.734 1.00 80.62 107 ILE A N 1
ATOM 842 C CA . ILE A 1 107 ? -22.344 -28.377 17.509 1.00 80.62 107 ILE A CA 1
ATOM 843 C C . ILE A 1 107 ? -23.241 -28.584 16.287 1.00 80.62 107 ILE A C 1
ATOM 845 O O . ILE A 1 107 ? -23.157 -27.800 15.342 1.00 80.62 107 ILE A O 1
ATOM 849 N N . ASN A 1 108 ? -24.136 -29.574 16.316 1.00 76.19 108 ASN A N 1
ATOM 850 C CA . ASN A 1 108 ? -25.047 -29.859 15.209 1.00 76.19 108 ASN A CA 1
ATOM 851 C C . ASN A 1 108 ? -25.999 -28.687 14.942 1.00 76.19 108 ASN A C 1
ATOM 853 O O . ASN A 1 108 ? -26.152 -28.274 13.793 1.00 76.19 108 ASN A O 1
ATOM 857 N N . PHE A 1 109 ? -26.569 -28.088 15.992 1.00 80.12 109 PHE A N 1
ATOM 858 C CA . PHE A 1 109 ? -27.395 -26.888 15.875 1.00 80.12 109 PHE A CA 1
ATOM 859 C C . PHE A 1 109 ? -26.612 -25.705 15.291 1.00 80.12 109 PHE A C 1
ATOM 861 O O . PHE A 1 109 ? -27.061 -25.082 14.327 1.00 80.12 109 PHE A O 1
ATOM 868 N N . ALA A 1 110 ? -25.433 -25.400 15.842 1.00 83.31 110 ALA A N 1
ATOM 869 C CA . ALA A 1 110 ? -24.625 -24.267 15.404 1.00 83.31 110 ALA A CA 1
ATOM 870 C C . ALA A 1 110 ? -24.158 -24.427 13.950 1.00 83.31 110 ALA A C 1
ATOM 872 O O . ALA A 1 110 ? -24.276 -23.485 13.166 1.00 83.31 110 ALA A O 1
ATOM 873 N N . LEU A 1 111 ? -23.671 -25.613 13.569 1.00 83.12 111 LEU A N 1
ATOM 874 C CA . LEU A 1 111 ? -23.231 -25.902 12.204 1.00 83.12 111 LEU A CA 1
ATOM 875 C C . LEU A 1 111 ? -24.393 -25.844 11.210 1.00 83.12 111 LEU A C 1
ATOM 877 O O . LEU A 1 111 ? -24.253 -25.200 10.171 1.00 83.12 111 LEU A O 1
ATOM 881 N N . ALA A 1 112 ? -25.540 -26.450 11.535 1.00 81.88 112 ALA A N 1
ATOM 882 C CA . ALA A 1 112 ? -26.720 -26.412 10.674 1.00 81.88 112 ALA A CA 1
ATOM 883 C C . ALA A 1 112 ? -27.223 -24.976 10.475 1.00 81.88 112 ALA A C 1
ATOM 885 O O . ALA A 1 112 ? -27.457 -24.553 9.342 1.00 81.88 112 ALA A O 1
ATOM 886 N N . LEU A 1 113 ? -27.327 -24.195 11.554 1.00 80.94 113 LEU A N 1
ATOM 887 C CA . LEU A 1 113 ? -27.777 -22.807 11.496 1.00 80.94 113 LEU A CA 1
ATOM 888 C C . LEU A 1 113 ? -26.831 -21.938 10.652 1.00 80.94 113 LEU A C 1
ATOM 890 O O . LEU A 1 113 ? -27.286 -21.206 9.774 1.00 80.94 113 LEU A O 1
ATOM 894 N N . ILE A 1 114 ? -25.518 -22.044 10.887 1.00 86.06 114 ILE A N 1
ATOM 895 C CA . ILE A 1 114 ? -24.488 -21.313 10.133 1.00 86.06 114 ILE A CA 1
ATOM 896 C C . ILE A 1 114 ? -24.528 -21.679 8.650 1.00 86.06 114 ILE A C 1
ATOM 898 O O . ILE A 1 114 ? -24.465 -20.791 7.800 1.00 86.06 114 ILE A O 1
ATOM 902 N N . PHE A 1 115 ? -24.650 -22.969 8.340 1.00 86.19 115 PHE A N 1
ATOM 903 C CA . PHE A 1 115 ? -24.696 -23.452 6.968 1.00 86.19 115 PHE A CA 1
ATOM 904 C C . PHE A 1 115 ? -25.925 -22.922 6.224 1.00 86.19 115 PHE A C 1
ATOM 906 O O . PHE A 1 115 ? -25.784 -22.284 5.182 1.00 86.19 115 PHE A O 1
ATOM 913 N N . TRP A 1 116 ? -27.127 -23.124 6.768 1.00 83.12 116 TRP A N 1
ATOM 914 C CA . TRP A 1 116 ? -28.369 -22.780 6.074 1.00 83.12 116 TRP A CA 1
ATOM 915 C C . TRP A 1 116 ? -28.587 -21.278 5.921 1.00 83.12 116 TRP A C 1
ATOM 917 O O . TRP A 1 116 ? -29.064 -20.833 4.878 1.00 83.12 116 TRP A O 1
ATOM 927 N N . VAL A 1 117 ? -28.193 -20.473 6.910 1.00 82.25 117 VAL A N 1
ATOM 928 C CA . VAL A 1 117 ? -28.228 -19.013 6.759 1.00 82.25 117 VAL A CA 1
ATOM 929 C C . VAL A 1 117 ? -27.144 -18.539 5.786 1.00 82.25 117 VAL A C 1
ATOM 931 O O . VAL A 1 117 ? -27.407 -17.641 4.989 1.00 82.25 117 VAL A O 1
ATOM 934 N N . GLY A 1 118 ? -25.964 -19.172 5.773 1.00 82.94 118 GLY A N 1
ATOM 935 C CA . GLY A 1 118 ? -24.954 -18.958 4.733 1.00 82.94 118 GLY A CA 1
ATOM 936 C C . GLY A 1 118 ? -25.518 -19.189 3.327 1.00 82.94 118 GLY A C 1
ATOM 937 O O . GLY A 1 118 ? -25.375 -18.330 2.460 1.00 82.94 118 GLY A O 1
ATOM 938 N N . VAL A 1 119 ? -26.243 -20.294 3.121 1.00 84.00 119 VAL A N 1
ATOM 939 C CA . VAL A 1 119 ? -26.940 -20.593 1.856 1.00 84.00 119 VAL A CA 1
ATOM 940 C C . VAL A 1 119 ? -28.031 -19.560 1.553 1.00 84.00 119 VAL A C 1
ATOM 942 O O . VAL A 1 119 ? -28.160 -19.122 0.414 1.00 84.00 119 VAL A O 1
ATOM 945 N N . ALA A 1 120 ? -28.805 -19.118 2.547 1.00 83.00 120 ALA A N 1
ATOM 946 C CA . ALA A 1 120 ? -29.854 -18.116 2.341 1.00 83.00 120 ALA A CA 1
ATOM 947 C C . ALA A 1 120 ? -29.301 -16.766 1.845 1.00 83.00 120 ALA A C 1
ATOM 949 O O . ALA A 1 120 ? -29.971 -16.061 1.089 1.00 83.00 120 ALA A O 1
ATOM 950 N N . PHE A 1 121 ? -28.067 -16.418 2.217 1.00 85.31 121 PHE A N 1
ATOM 951 C CA . PHE A 1 121 ? -27.389 -15.208 1.743 1.00 85.31 121 PHE A CA 1
ATOM 952 C C . PHE A 1 121 ? -27.000 -15.260 0.259 1.00 85.31 121 PHE A C 1
ATOM 954 O O . PHE A 1 121 ? -26.696 -14.217 -0.315 1.00 85.31 121 PHE A O 1
ATOM 961 N N . GLU A 1 122 ? -27.081 -16.424 -0.389 1.00 83.06 122 GLU A N 1
ATOM 962 C CA . GLU A 1 122 ? -26.923 -16.561 -1.843 1.00 83.06 122 GLU A CA 1
ATOM 963 C C . GLU A 1 122 ? -28.203 -16.198 -2.614 1.00 83.06 122 GLU A C 1
ATOM 965 O O . GLU A 1 122 ? -28.167 -15.989 -3.828 1.00 83.06 122 GLU A O 1
ATOM 970 N N . LEU A 1 123 ? -29.351 -16.070 -1.937 1.00 82.12 123 LEU A N 1
ATOM 971 C CA . LEU A 1 123 ? -30.635 -15.767 -2.577 1.00 82.12 123 LEU A CA 1
ATOM 972 C C . LEU A 1 123 ? -30.615 -14.483 -3.436 1.00 82.12 123 LEU A C 1
ATOM 974 O O . LEU A 1 123 ? -31.125 -14.533 -4.557 1.00 82.12 123 LEU A O 1
ATOM 978 N N . PRO A 1 124 ? -30.007 -13.354 -3.010 1.00 81.00 124 PRO A N 1
ATOM 979 C CA . PRO A 1 124 ? -29.903 -12.158 -3.848 1.00 81.00 124 PRO A CA 1
ATOM 980 C C . PRO A 1 124 ? -29.143 -12.414 -5.151 1.00 81.00 124 PRO A C 1
ATOM 982 O O . PRO A 1 124 ? -29.513 -11.882 -6.197 1.00 81.00 124 PRO A O 1
ATOM 985 N N . LEU A 1 125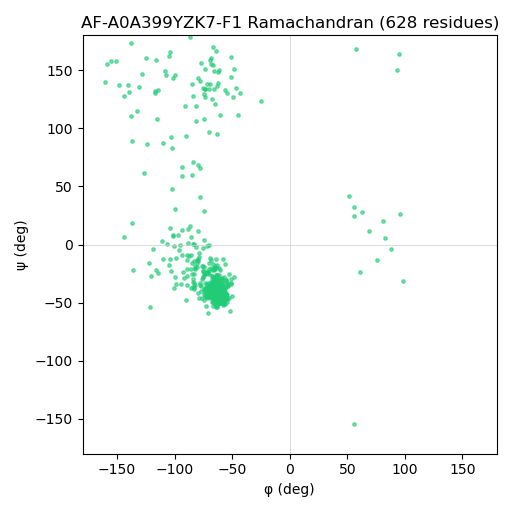 ? -28.112 -13.261 -5.102 1.00 80.00 125 LEU A N 1
ATOM 986 C CA . LEU A 1 125 ? -27.330 -13.642 -6.271 1.00 80.00 125 LEU A CA 1
ATOM 987 C C . LEU A 1 125 ? -28.164 -14.498 -7.230 1.00 80.00 125 LEU A C 1
ATOM 989 O O . LEU A 1 125 ? -28.180 -14.247 -8.434 1.00 80.00 125 LEU A O 1
ATOM 993 N N . VAL A 1 126 ? -28.922 -15.460 -6.697 1.00 77.44 126 VAL A N 1
ATOM 994 C CA . VAL A 1 126 ? -29.863 -16.279 -7.478 1.00 77.44 126 VAL A CA 1
ATOM 995 C C . VAL A 1 126 ? -30.928 -15.406 -8.146 1.00 77.44 126 VAL A C 1
ATOM 997 O O . VAL A 1 126 ? -31.172 -15.536 -9.345 1.00 77.44 126 VAL A O 1
ATOM 1000 N N . MET A 1 127 ? -31.531 -14.473 -7.407 1.00 76.50 127 MET A N 1
ATOM 1001 C CA . MET A 1 127 ? -32.530 -13.544 -7.946 1.00 76.50 127 MET A CA 1
ATOM 1002 C C . MET A 1 127 ? -31.944 -12.642 -9.035 1.00 76.50 127 MET A C 1
ATOM 1004 O O . MET A 1 127 ? -32.585 -12.421 -10.064 1.00 76.50 127 MET A O 1
ATOM 1008 N N . PHE A 1 128 ? -30.714 -12.160 -8.842 1.00 78.12 128 PHE A N 1
ATOM 1009 C CA . PHE A 1 128 ? -29.986 -11.397 -9.849 1.00 78.12 128 PHE A CA 1
ATOM 1010 C C . PHE A 1 128 ? -29.779 -12.208 -11.133 1.00 78.12 128 PHE A C 1
ATOM 1012 O O . PHE A 1 128 ? -30.042 -11.693 -12.219 1.00 78.12 128 PHE A O 1
ATOM 1019 N N . PHE A 1 129 ? -29.379 -13.479 -11.034 1.00 72.44 129 PHE A N 1
ATOM 1020 C CA . PHE A 1 129 ? -29.222 -14.349 -12.202 1.00 72.44 129 PHE A CA 1
ATOM 1021 C C . PHE A 1 129 ? -30.541 -14.563 -12.949 1.00 72.44 129 PHE A C 1
ATOM 1023 O O . PHE A 1 129 ? -30.590 -14.404 -14.170 1.00 72.44 129 PHE A O 1
ATOM 1030 N N . LEU A 1 130 ? -31.620 -14.864 -12.226 1.00 73.44 130 LEU A N 1
ATOM 1031 C CA . LEU A 1 130 ? -32.947 -15.049 -12.816 1.00 73.44 130 LEU A CA 1
ATOM 1032 C C . LEU A 1 130 ? -33.440 -13.783 -13.533 1.00 73.44 130 LEU A C 1
ATOM 1034 O O . LEU A 1 130 ? -34.035 -13.880 -14.607 1.00 73.44 130 LEU A O 1
ATOM 1038 N N . ALA A 1 131 ? -33.142 -12.602 -12.985 1.00 73.81 131 ALA A N 1
ATOM 1039 C CA . ALA A 1 131 ? -33.453 -11.324 -13.617 1.00 73.81 131 ALA A CA 1
ATOM 1040 C C . ALA A 1 131 ? -32.569 -11.027 -14.831 1.00 73.81 131 ALA A C 1
ATOM 1042 O O . ALA A 1 131 ? -33.073 -10.640 -15.884 1.00 73.81 131 ALA A O 1
ATOM 1043 N N . ARG A 1 132 ? -31.255 -11.242 -14.725 1.00 68.06 132 ARG A N 1
ATOM 1044 C CA . ARG A 1 132 ? -30.289 -10.939 -15.791 1.00 68.06 132 ARG A CA 1
ATOM 1045 C C . ARG A 1 132 ? -30.486 -11.799 -17.037 1.00 68.06 132 ARG A C 1
ATOM 1047 O O . ARG A 1 132 ? -30.194 -11.330 -18.140 1.00 68.06 132 ARG A O 1
ATOM 1054 N N . PHE A 1 133 ? -30.966 -13.028 -16.857 1.00 64.75 133 PHE A N 1
ATOM 1055 C CA . PHE A 1 133 ? -31.279 -13.964 -17.936 1.00 64.75 133 PHE A CA 1
ATOM 1056 C C . PHE A 1 133 ? -32.746 -13.913 -18.388 1.00 64.75 133 PHE A C 1
ATOM 1058 O O . PHE A 1 133 ? -33.170 -14.786 -19.140 1.00 64.75 133 PHE A O 1
ATOM 1065 N N . ASN A 1 134 ? -33.510 -12.895 -17.969 1.00 69.75 134 ASN A N 1
ATOM 1066 C CA . ASN A 1 134 ? -34.921 -12.703 -18.325 1.00 69.75 134 ASN A CA 1
ATOM 1067 C C . ASN A 1 134 ? -35.834 -13.897 -17.980 1.00 69.75 134 ASN A C 1
ATOM 1069 O O . ASN A 1 134 ? -36.898 -14.048 -18.575 1.00 69.75 134 ASN A O 1
ATOM 1073 N N . VAL A 1 135 ? -35.453 -14.729 -17.003 1.00 72.56 135 VAL A N 1
ATOM 1074 C CA . VAL A 1 135 ? -36.301 -15.821 -16.495 1.00 72.56 135 VAL A CA 1
ATOM 1075 C C . VAL A 1 135 ? -37.428 -15.245 -15.636 1.00 72.56 135 VAL A C 1
ATOM 1077 O O . VAL A 1 135 ? -38.577 -15.665 -15.740 1.00 72.56 135 VAL A O 1
ATOM 1080 N N . MET A 1 136 ? -37.110 -14.250 -14.800 1.00 75.75 136 MET A N 1
ATOM 1081 C CA . MET A 1 136 ? -38.080 -13.543 -13.960 1.00 75.75 136 MET A CA 1
ATOM 1082 C C . MET A 1 136 ? -37.724 -12.063 -13.826 1.00 75.75 136 MET A C 1
ATOM 1084 O O . MET A 1 136 ? -36.625 -11.709 -13.421 1.00 75.75 136 MET A O 1
ATOM 1088 N N . SER A 1 137 ? -38.672 -11.172 -14.100 1.00 78.38 137 SER A N 1
ATOM 1089 C CA . SER A 1 137 ? -38.517 -9.727 -13.907 1.00 78.38 137 SER A CA 1
ATOM 1090 C C . SER A 1 137 ? -38.639 -9.309 -12.434 1.00 78.38 137 SER A C 1
ATOM 1092 O O . SER A 1 137 ? -39.335 -9.943 -11.637 1.00 78.38 137 SER A O 1
ATOM 1094 N N . ALA A 1 138 ? -38.058 -8.158 -12.076 1.00 78.75 138 ALA A N 1
ATOM 1095 C CA . ALA A 1 138 ? -38.213 -7.556 -10.744 1.00 78.75 138 ALA A CA 1
ATOM 1096 C C . ALA A 1 138 ? -39.691 -7.350 -10.351 1.00 78.75 138 ALA A C 1
ATOM 1098 O O . ALA A 1 138 ? -40.077 -7.548 -9.199 1.00 78.75 138 ALA A O 1
ATOM 1099 N N . ARG A 1 139 ? -40.545 -7.021 -11.330 1.00 80.44 139 ARG A N 1
ATOM 1100 C CA . ARG A 1 139 ? -41.989 -6.842 -11.129 1.00 80.44 139 ARG A CA 1
ATOM 1101 C C . ARG A 1 139 ? -42.688 -8.175 -10.813 1.00 80.44 139 ARG A C 1
ATOM 1103 O O . ARG A 1 139 ? -43.637 -8.187 -10.033 1.00 80.44 139 ARG A O 1
ATOM 1110 N N . GLN A 1 140 ? -42.203 -9.297 -11.354 1.00 76.94 140 GLN A N 1
ATOM 1111 C CA . GLN A 1 140 ? -42.692 -10.640 -11.014 1.00 76.94 140 GLN A CA 1
ATOM 1112 C C . GLN A 1 140 ? -42.262 -11.072 -9.607 1.00 76.94 140 GLN A C 1
ATOM 1114 O O . GLN A 1 140 ? -43.117 -11.544 -8.858 1.00 76.94 140 GLN A O 1
ATOM 1119 N N . PHE A 1 141 ? -41.007 -10.831 -9.204 1.00 81.25 141 PHE A N 1
ATOM 1120 C CA . PHE A 1 141 ? -40.570 -11.065 -7.817 1.00 81.25 141 PHE A CA 1
ATOM 1121 C C . PHE A 1 141 ? -41.423 -10.279 -6.817 1.00 81.25 141 PHE A C 1
ATOM 1123 O O . PHE A 1 141 ? -41.942 -10.845 -5.855 1.00 81.25 141 PHE A O 1
ATOM 1130 N N . ALA A 1 142 ? -41.654 -8.993 -7.095 1.00 82.44 142 ALA A N 1
ATOM 1131 C CA . ALA A 1 142 ? -42.489 -8.140 -6.259 1.00 82.44 142 ALA A CA 1
ATOM 1132 C C . ALA A 1 142 ? -43.954 -8.600 -6.209 1.00 82.44 142 ALA A C 1
ATOM 1134 O O . ALA A 1 142 ? -44.606 -8.414 -5.191 1.00 82.44 142 ALA A O 1
ATOM 1135 N N . LYS A 1 143 ? -44.488 -9.223 -7.267 1.00 88.00 143 LYS A N 1
ATOM 1136 C CA . LYS A 1 143 ? -45.864 -9.752 -7.283 1.00 88.00 143 LYS A CA 1
ATOM 1137 C C . LYS A 1 143 ? -46.003 -11.055 -6.482 1.00 88.00 143 LYS A C 1
ATOM 1139 O O . LYS A 1 143 ? -47.078 -11.325 -5.952 1.00 88.00 143 LYS A O 1
ATOM 1144 N N . GLN A 1 144 ? -44.935 -11.848 -6.368 1.00 86.75 144 GLN A N 1
ATOM 1145 C CA . GLN A 1 144 ? -44.945 -13.176 -5.738 1.00 86.75 144 GLN A CA 1
ATOM 1146 C C . GLN A 1 144 ? -44.476 -13.200 -4.273 1.00 86.75 144 GLN A C 1
ATOM 1148 O O . GLN A 1 144 ? -44.363 -14.275 -3.686 1.00 86.75 144 GLN A O 1
ATOM 1153 N N . TRP A 1 145 ? -44.265 -12.040 -3.643 1.00 81.69 145 TRP A N 1
ATOM 1154 C CA . TRP A 1 145 ? -43.761 -11.936 -2.264 1.00 81.69 145 TRP A CA 1
ATOM 1155 C C . TRP A 1 145 ? -44.535 -12.784 -1.236 1.00 81.69 145 TRP A C 1
ATOM 1157 O O . TRP A 1 145 ? -43.938 -13.330 -0.313 1.00 81.69 145 TRP A O 1
ATOM 1167 N N . ARG A 1 146 ? -45.854 -12.952 -1.415 1.00 81.94 146 ARG A N 1
ATOM 1168 C CA . ARG A 1 146 ? -46.701 -13.766 -0.524 1.00 81.94 146 ARG A CA 1
ATOM 1169 C C . ARG A 1 146 ? -46.338 -15.251 -0.569 1.00 81.94 146 ARG A C 1
ATOM 1171 O O . ARG A 1 146 ? -46.294 -15.893 0.473 1.00 81.94 146 ARG A O 1
ATOM 1178 N N . TYR A 1 147 ? -46.034 -15.777 -1.756 1.00 80.25 147 TYR A N 1
ATOM 1179 C CA . TYR A 1 147 ? -45.574 -17.158 -1.917 1.00 80.25 147 TYR A CA 1
ATOM 1180 C C . TYR A 1 147 ? -44.169 -17.339 -1.341 1.00 80.25 147 TYR A C 1
ATOM 1182 O O . TYR A 1 147 ? -43.908 -18.338 -0.679 1.00 80.25 147 TYR A O 1
ATOM 1190 N N . ALA A 1 148 ? -43.290 -16.346 -1.517 1.00 75.38 148 ALA A N 1
ATOM 1191 C CA . ALA A 1 148 ? -41.950 -16.373 -0.937 1.00 75.38 148 ALA A CA 1
ATOM 1192 C C . ALA A 1 148 ? -41.987 -16.472 0.597 1.00 75.38 148 ALA A C 1
ATOM 1194 O O . ALA A 1 148 ? -41.241 -17.262 1.164 1.00 75.38 148 ALA A O 1
ATOM 1195 N N . ILE A 1 149 ? -42.895 -15.752 1.269 1.00 72.69 149 ILE A N 1
ATOM 1196 C CA . ILE A 1 149 ? -43.075 -15.862 2.728 1.00 72.69 149 ILE A CA 1
ATOM 1197 C C . ILE A 1 149 ? -43.451 -17.289 3.138 1.00 72.69 149 ILE A C 1
ATOM 1199 O O . ILE A 1 149 ? -42.874 -17.816 4.085 1.00 72.69 149 ILE A O 1
ATOM 1203 N N . VAL A 1 150 ? -44.382 -17.927 2.423 1.00 75.81 150 VAL A N 1
ATOM 1204 C CA . VAL A 1 150 ? -44.804 -19.305 2.723 1.00 75.81 150 VAL A CA 1
ATOM 1205 C C . VAL A 1 150 ? -43.648 -20.286 2.514 1.00 75.81 150 VAL A C 1
ATOM 1207 O O . VAL A 1 150 ? -43.393 -21.114 3.381 1.00 75.81 150 VAL A O 1
ATOM 1210 N N . ILE A 1 151 ? -42.902 -20.161 1.414 1.00 75.69 151 ILE A N 1
ATOM 1211 C CA . ILE A 1 151 ? -41.744 -21.022 1.123 1.00 75.69 151 ILE A CA 1
ATOM 1212 C C . ILE A 1 151 ? -40.653 -20.848 2.184 1.00 75.69 151 ILE A C 1
ATOM 1214 O O . ILE A 1 151 ? -40.113 -21.838 2.667 1.00 75.69 151 ILE A O 1
ATOM 1218 N N . ILE A 1 152 ? -40.353 -19.608 2.583 1.00 75.19 152 ILE A N 1
ATOM 1219 C CA . ILE A 1 152 ? -39.365 -19.313 3.628 1.00 75.19 152 ILE A CA 1
ATOM 1220 C C . ILE A 1 152 ? -39.818 -19.887 4.973 1.00 75.19 152 ILE A C 1
ATOM 1222 O O . ILE A 1 152 ? 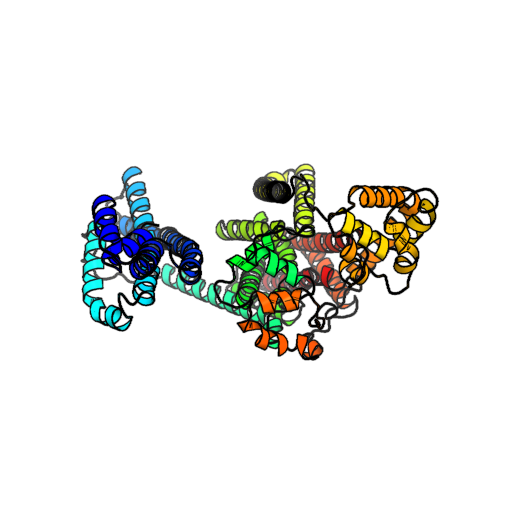-38.999 -20.456 5.686 1.00 75.19 152 ILE A O 1
ATOM 1226 N N . ALA A 1 153 ? -41.106 -19.790 5.312 1.00 65.88 153 ALA A N 1
ATOM 1227 C CA . ALA A 1 153 ? -41.651 -20.371 6.537 1.00 65.88 153 ALA A CA 1
ATOM 1228 C C . ALA A 1 153 ? -41.559 -21.907 6.547 1.00 65.88 153 ALA A C 1
ATOM 1230 O O . ALA A 1 153 ? -41.155 -22.484 7.554 1.00 65.88 153 ALA A O 1
ATOM 1231 N N . VAL A 1 154 ? -41.876 -22.568 5.429 1.00 74.00 154 VAL A N 1
ATOM 1232 C CA . VAL A 1 154 ? -41.740 -24.029 5.291 1.00 74.00 154 VAL A CA 1
ATOM 1233 C C . VAL A 1 154 ? -40.271 -24.448 5.359 1.00 74.00 154 VAL A C 1
ATOM 1235 O O . VAL A 1 154 ? -39.935 -25.367 6.098 1.00 74.00 154 VAL A O 1
ATOM 1238 N N . ALA A 1 155 ? -39.381 -23.754 4.647 1.00 66.06 155 ALA A N 1
ATOM 1239 C CA . ALA A 1 155 ? -37.947 -24.025 4.689 1.00 66.06 155 ALA A CA 1
ATOM 1240 C C . ALA A 1 155 ? -37.382 -23.834 6.103 1.00 66.06 155 ALA A C 1
ATOM 1242 O O . ALA A 1 155 ? -36.646 -24.689 6.585 1.00 66.06 155 ALA A O 1
ATOM 1243 N N . ALA A 1 156 ? -37.775 -22.761 6.795 1.00 63.66 156 ALA A N 1
ATOM 1244 C CA . ALA A 1 156 ? -37.397 -22.530 8.182 1.00 63.66 156 ALA A CA 1
ATOM 1245 C C . ALA A 1 156 ? -37.866 -23.679 9.083 1.00 63.66 156 ALA A C 1
ATOM 1247 O O . ALA A 1 156 ? -37.054 -24.184 9.842 1.00 63.66 156 ALA A O 1
ATOM 1248 N N . ALA A 1 157 ? -39.111 -24.145 8.942 1.00 61.56 157 ALA A N 1
ATOM 1249 C CA . ALA A 1 157 ? -39.658 -25.251 9.733 1.00 61.56 157 ALA A CA 1
ATOM 1250 C C . ALA A 1 157 ? -38.969 -26.607 9.486 1.00 61.56 157 ALA A C 1
ATOM 1252 O O . ALA A 1 157 ? -38.924 -27.435 10.388 1.00 61.56 157 ALA A O 1
ATOM 1253 N N . VAL A 1 158 ? -38.436 -26.843 8.282 1.00 64.12 158 VAL A N 1
ATOM 1254 C CA . VAL A 1 158 ? -37.651 -28.052 7.962 1.00 64.12 158 VAL A CA 1
ATOM 1255 C C . VAL A 1 158 ? -36.221 -27.946 8.499 1.00 64.12 158 VAL A C 1
ATOM 1257 O O . VAL A 1 158 ? -35.630 -28.944 8.901 1.00 64.12 158 VAL A O 1
ATOM 1260 N N . ILE A 1 159 ? -35.653 -26.739 8.488 1.00 60.56 159 ILE A N 1
ATOM 1261 C CA . ILE A 1 159 ? -34.264 -26.477 8.876 1.00 60.56 159 ILE A CA 1
ATOM 1262 C C . ILE A 1 159 ? -34.105 -26.364 10.399 1.00 60.56 159 ILE A C 1
ATOM 1264 O O . ILE A 1 159 ? -33.064 -26.757 10.928 1.00 60.56 159 ILE A O 1
ATOM 1268 N N . THR A 1 160 ? -35.092 -25.817 11.118 1.00 56.50 160 THR A N 1
ATOM 1269 C CA . THR A 1 160 ? -35.025 -25.666 12.574 1.00 56.50 160 THR A CA 1
ATOM 1270 C C . THR A 1 160 ? -35.614 -26.888 13.286 1.00 56.50 160 THR A C 1
ATOM 1272 O O . THR A 1 160 ? -36.807 -27.154 13.167 1.00 56.50 160 THR A O 1
ATOM 1275 N N . PRO A 1 161 ? -34.826 -27.614 14.102 1.00 46.28 161 PRO A N 1
ATOM 1276 C CA . PRO A 1 161 ? -35.310 -28.806 14.803 1.00 46.28 161 PRO A CA 1
ATOM 1277 C C . PRO A 1 161 ? -36.325 -28.519 15.931 1.00 46.28 161 PRO A C 1
ATOM 1279 O O . PRO A 1 161 ? -36.805 -29.451 16.565 1.00 46.28 161 PRO A O 1
ATOM 1282 N N . THR A 1 162 ? -36.682 -27.257 16.199 1.00 47.56 162 THR A N 1
ATOM 1283 C CA . THR A 1 162 ? -37.591 -26.856 17.288 1.00 47.56 162 THR A CA 1
ATOM 1284 C C . THR A 1 162 ? -38.588 -25.790 16.820 1.00 47.56 162 THR A C 1
ATOM 1286 O O . THR A 1 162 ? -38.351 -24.585 16.910 1.00 47.56 162 THR A O 1
ATOM 1289 N N . VAL A 1 163 ? -39.734 -26.221 16.289 1.00 37.28 163 VAL A N 1
ATOM 1290 C CA . VAL A 1 163 ? -40.729 -25.310 15.684 1.00 37.28 163 VAL A CA 1
ATOM 1291 C C . VAL A 1 163 ? -41.703 -24.664 16.686 1.00 37.28 163 VAL A C 1
ATOM 1293 O O . VAL A 1 163 ? -42.524 -23.840 16.289 1.00 37.28 163 VAL A O 1
ATOM 1296 N N . ASP A 1 164 ? -41.596 -24.935 17.990 1.00 40.72 164 ASP A N 1
ATOM 1297 C CA . ASP A 1 164 ? -42.579 -24.445 18.978 1.00 40.72 164 ASP A CA 1
ATOM 1298 C C . ASP A 1 164 ? -42.384 -22.986 19.440 1.00 40.72 164 ASP A C 1
ATOM 1300 O O . ASP A 1 164 ? -43.192 -22.444 20.195 1.00 40.72 164 ASP A O 1
ATOM 1304 N N . VAL A 1 165 ? -41.350 -22.291 18.961 1.00 42.69 165 VAL A N 1
ATOM 1305 C CA . VAL A 1 165 ? -40.957 -20.977 19.500 1.00 42.69 165 VAL A CA 1
ATOM 1306 C C . VAL A 1 165 ? -41.782 -19.800 18.948 1.00 42.69 165 VAL A C 1
ATOM 1308 O O . VAL A 1 165 ? -41.878 -18.745 19.575 1.00 42.69 165 VAL A O 1
ATOM 1311 N N . PHE A 1 166 ? -42.429 -19.946 17.789 1.00 35.72 166 PHE A N 1
ATOM 1312 C CA . PHE A 1 166 ? -43.044 -18.802 17.097 1.00 35.72 166 PHE A CA 1
ATOM 1313 C C . PHE A 1 166 ? -44.468 -18.442 17.555 1.00 35.72 166 PHE A C 1
ATOM 1315 O O . PHE A 1 166 ? -45.078 -17.529 16.996 1.00 35.72 166 PHE A O 1
ATOM 1322 N N . LYS A 1 167 ? -44.991 -19.080 18.612 1.00 30.61 167 LYS A N 1
ATOM 1323 C CA . LYS A 1 167 ? -46.234 -18.662 19.290 1.00 30.61 167 LYS A CA 1
ATOM 1324 C C . LYS A 1 167 ? -45.966 -17.926 20.606 1.00 30.61 167 LYS A C 1
ATOM 1326 O O . LYS A 1 167 ? -46.604 -18.205 21.612 1.00 30.61 167 LYS A O 1
ATOM 1331 N N . VAL A 1 168 ? -45.055 -16.955 20.621 1.00 37.53 168 VAL A N 1
ATOM 1332 C CA . VAL A 1 168 ? -44.896 -16.041 21.763 1.00 37.53 168 VAL A CA 1
ATOM 1333 C C . VAL A 1 168 ? -44.655 -14.627 21.237 1.00 37.53 168 VAL A C 1
ATOM 1335 O O . VAL A 1 168 ? -43.852 -14.417 20.332 1.00 37.53 168 VAL A O 1
ATOM 1338 N N . LYS A 1 169 ? -45.405 -13.654 21.771 1.00 33.94 169 LYS A N 1
ATOM 1339 C CA . LYS A 1 169 ? -45.288 -12.215 21.472 1.00 33.94 169 LYS A CA 1
ATOM 1340 C C . LYS A 1 169 ? -43.811 -11.802 21.425 1.00 33.94 169 LYS A C 1
ATOM 1342 O O . LYS A 1 169 ? -43.100 -12.102 22.380 1.00 33.94 169 LYS A O 1
ATOM 1347 N N . LEU A 1 170 ? -43.379 -11.094 20.368 1.00 33.47 170 LEU A N 1
ATOM 1348 C CA . LEU A 1 170 ? -42.029 -10.515 20.268 1.00 33.47 170 LEU A CA 1
ATOM 1349 C C . LEU A 1 170 ? -41.657 -9.830 21.597 1.00 33.47 170 LEU A C 1
ATOM 1351 O O . LEU A 1 170 ? -42.248 -8.793 21.918 1.00 33.47 170 LEU A O 1
ATOM 1355 N N . PRO A 1 171 ? -40.687 -10.350 22.369 1.00 39.28 171 PRO A N 1
ATOM 1356 C CA . PRO A 1 171 ? -40.131 -9.601 23.477 1.00 39.28 171 PRO A CA 1
ATOM 1357 C C . PRO A 1 171 ? -39.283 -8.478 22.880 1.00 39.28 171 PRO A C 1
ATOM 1359 O O . PRO A 1 171 ? -38.562 -8.678 21.900 1.00 39.28 171 PRO A O 1
ATOM 1362 N N . ALA A 1 172 ? -39.377 -7.280 23.454 1.00 47.06 172 ALA A N 1
ATOM 1363 C CA . ALA A 1 172 ? -38.546 -6.148 23.066 1.00 47.06 172 ALA A CA 1
ATOM 1364 C C . ALA A 1 172 ? -37.066 -6.567 23.017 1.00 47.06 172 ALA A C 1
ATOM 1366 O O . ALA A 1 172 ? -36.543 -7.109 23.992 1.00 47.06 172 ALA A O 1
ATOM 1367 N N . ALA A 1 173 ? -36.403 -6.315 21.882 1.00 46.56 173 ALA A N 1
ATOM 1368 C CA . ALA A 1 173 ? -34.990 -6.618 21.689 1.00 46.56 173 ALA A CA 1
ATOM 1369 C C . ALA A 1 173 ? -34.166 -6.132 22.901 1.00 46.56 173 ALA A C 1
ATOM 1371 O O . ALA A 1 173 ? -34.382 -5.005 23.367 1.00 46.56 173 ALA A O 1
ATOM 1372 N N . PRO A 1 174 ? -33.224 -6.938 23.432 1.00 49.97 174 PRO A N 1
ATOM 1373 C CA . PRO A 1 174 ? -32.492 -6.586 24.645 1.00 49.97 174 PRO A CA 1
ATOM 1374 C C . PRO A 1 174 ? -31.846 -5.209 24.471 1.00 49.97 174 PRO A C 1
ATOM 1376 O O . PRO A 1 174 ? -31.176 -4.978 23.465 1.00 49.97 174 PRO A O 1
ATOM 1379 N N . LYS A 1 175 ? -32.020 -4.286 25.430 1.00 53.44 175 LYS A N 1
ATOM 1380 C CA . LYS A 1 175 ? -31.545 -2.880 25.351 1.00 53.44 175 LYS A CA 1
ATOM 1381 C C . LYS A 1 175 ? -30.071 -2.747 24.913 1.00 53.44 175 LYS A C 1
ATOM 1383 O O . LYS A 1 175 ? -29.694 -1.774 24.260 1.00 53.44 175 LYS A O 1
ATOM 1388 N N . ASN A 1 176 ? -29.249 -3.760 25.197 1.00 55.19 176 ASN A N 1
ATOM 1389 C CA . ASN A 1 176 ? -27.836 -3.829 24.813 1.00 55.19 176 ASN A CA 1
ATOM 1390 C C . ASN A 1 176 ? -27.592 -4.156 23.327 1.00 55.19 176 ASN A C 1
ATOM 1392 O O . ASN A 1 176 ? -26.521 -3.833 22.813 1.00 55.19 176 ASN A O 1
ATOM 1396 N N . SER A 1 177 ? -28.543 -4.790 22.635 1.00 55.41 177 SER A N 1
ATOM 1397 C CA . SER A 1 177 ? -28.469 -5.082 21.195 1.00 55.41 177 SER A CA 1
ATOM 1398 C C . SER A 1 177 ? -28.688 -3.819 20.365 1.00 55.41 177 SER A C 1
ATOM 1400 O O . SER A 1 177 ? -27.879 -3.522 19.492 1.00 55.41 177 SER A O 1
ATOM 1402 N N . LEU A 1 178 ? -29.686 -3.000 20.715 1.00 63.69 178 LEU A N 1
ATOM 1403 C CA . LEU A 1 178 ? -29.953 -1.726 20.047 1.00 63.69 178 LEU A CA 1
ATOM 1404 C C . LEU A 1 178 ? -28.813 -0.722 20.271 1.00 63.69 178 LEU A C 1
ATOM 1406 O O . LEU A 1 178 ? -28.393 -0.044 19.337 1.00 63.69 178 LEU A O 1
ATOM 1410 N N . ALA A 1 179 ? -28.255 -0.665 21.485 1.00 63.59 179 ALA A N 1
ATOM 1411 C CA . ALA A 1 179 ? -27.086 0.165 21.777 1.00 63.59 179 ALA A CA 1
ATOM 1412 C C . ALA A 1 179 ? -25.836 -0.293 21.001 1.00 63.59 179 ALA A C 1
ATOM 1414 O O . ALA A 1 179 ? -25.118 0.543 20.448 1.00 63.59 179 ALA A O 1
ATOM 1415 N N . ARG A 1 180 ? -25.594 -1.612 20.898 1.00 63.88 180 ARG A N 1
ATOM 1416 C CA . ARG A 1 180 ? -24.509 -2.175 20.073 1.00 63.88 180 ARG A CA 1
ATOM 1417 C C . ARG A 1 180 ? -24.722 -1.906 18.584 1.00 63.88 180 ARG A C 1
ATOM 1419 O O . ARG A 1 180 ? -23.778 -1.484 17.925 1.00 63.88 180 ARG A O 1
ATOM 1426 N N . MET A 1 181 ? -25.943 -2.074 18.081 1.00 65.88 181 MET A N 1
ATOM 1427 C CA . MET A 1 181 ? -26.319 -1.780 16.696 1.00 65.88 181 MET A CA 1
ATOM 1428 C C . MET A 1 181 ? -26.120 -0.295 16.377 1.00 65.88 181 MET A C 1
ATOM 1430 O O . MET A 1 181 ? -25.460 0.041 15.401 1.00 65.88 181 MET A O 1
ATOM 1434 N N . ARG A 1 182 ? -26.600 0.609 17.241 1.00 70.00 182 ARG A N 1
ATOM 1435 C CA . ARG A 1 182 ? -26.399 2.058 17.096 1.00 70.00 182 ARG A CA 1
ATOM 1436 C C . ARG A 1 182 ? -24.916 2.418 17.088 1.00 70.00 182 ARG A C 1
ATOM 1438 O O . ARG A 1 182 ? -24.488 3.214 16.257 1.00 70.00 182 ARG A O 1
ATOM 1445 N N . GLN A 1 183 ? -24.124 1.825 17.981 1.00 68.38 183 GLN A N 1
ATOM 1446 C CA . GLN A 1 183 ? -22.682 2.057 18.026 1.00 68.38 183 GLN A CA 1
ATOM 1447 C C . GLN A 1 183 ? -21.972 1.507 16.783 1.00 68.38 183 GLN A C 1
ATOM 1449 O O . GLN A 1 183 ? -21.033 2.137 16.297 1.00 68.38 183 GLN A O 1
ATOM 1454 N N . PHE A 1 184 ? -22.408 0.360 16.263 1.00 70.00 184 PHE A N 1
ATOM 1455 C CA . PHE A 1 184 ? -21.899 -0.218 15.025 1.00 70.00 184 PHE A CA 1
ATOM 1456 C C . PHE A 1 184 ? -22.219 0.674 13.823 1.00 70.00 184 PHE A C 1
ATOM 1458 O O . PHE A 1 184 ? -21.295 1.065 13.121 1.00 70.00 184 PHE A O 1
ATOM 1465 N N . ILE A 1 185 ? -23.480 1.082 13.653 1.00 70.62 185 ILE A N 1
ATOM 1466 C CA . ILE A 1 185 ? -23.924 1.981 12.577 1.00 70.62 185 ILE A CA 1
ATOM 1467 C C . ILE A 1 185 ? -23.171 3.310 12.639 1.00 70.62 185 ILE A C 1
ATOM 1469 O O . ILE A 1 185 ? -22.660 3.767 11.624 1.00 70.62 185 ILE A O 1
ATOM 1473 N N . LEU A 1 186 ? -23.038 3.906 13.829 1.00 75.25 186 LEU A N 1
ATOM 1474 C CA . LEU A 1 186 ? -22.265 5.135 14.008 1.00 75.25 186 LEU A CA 1
ATOM 1475 C C . LEU A 1 186 ? -20.800 4.931 13.608 1.00 75.25 186 LEU A C 1
ATOM 1477 O O . LEU A 1 186 ? -20.225 5.756 12.911 1.00 75.25 186 LEU A O 1
ATOM 1481 N N . THR A 1 187 ? -20.190 3.830 14.045 1.00 74.81 187 THR A N 1
ATOM 1482 C CA . THR A 1 187 ? -18.788 3.532 13.728 1.00 74.81 187 THR A CA 1
ATOM 1483 C C . THR A 1 187 ? -18.599 3.310 12.229 1.00 74.81 187 THR A C 1
ATOM 1485 O O . THR A 1 187 ? -17.659 3.846 11.655 1.00 74.81 187 THR A O 1
ATOM 1488 N N . LEU A 1 188 ? -19.511 2.578 11.589 1.00 77.81 188 LEU A N 1
ATOM 1489 C CA . LEU A 1 188 ? -19.514 2.353 10.149 1.00 77.81 188 LEU A CA 1
ATOM 1490 C C . LEU A 1 188 ? -19.699 3.667 9.384 1.00 77.81 188 LEU A C 1
ATOM 1492 O O . LEU A 1 188 ? -18.920 3.954 8.484 1.00 77.81 188 LEU A O 1
ATOM 1496 N N . GLY A 1 189 ? -20.660 4.502 9.783 1.00 77.25 189 GLY A N 1
ATOM 1497 C CA . GLY A 1 189 ? -20.886 5.816 9.180 1.00 77.25 189 GLY A CA 1
ATOM 1498 C C . GLY A 1 189 ? -19.664 6.732 9.283 1.00 77.25 189 GLY A C 1
ATOM 1499 O O . GLY A 1 189 ? -19.301 7.379 8.307 1.00 77.25 189 GLY A O 1
ATOM 1500 N N . LEU A 1 190 ? -18.974 6.738 10.429 1.00 83.50 190 LEU A N 1
ATOM 1501 C CA . LEU A 1 190 ? -17.743 7.517 10.613 1.00 83.50 190 LEU A CA 1
ATOM 1502 C C . LEU A 1 190 ? -16.564 6.963 9.797 1.00 83.50 190 LEU A C 1
ATOM 1504 O O . LEU A 1 190 ? -15.755 7.742 9.304 1.00 83.50 190 LEU A O 1
ATOM 1508 N N . LEU A 1 191 ? -16.474 5.642 9.616 1.00 83.06 191 LEU A N 1
ATOM 1509 C CA . LEU A 1 191 ? -15.485 5.023 8.726 1.00 83.06 191 LEU A CA 1
ATOM 1510 C C . LEU A 1 191 ? -15.741 5.383 7.259 1.00 83.06 191 LEU A C 1
ATOM 1512 O O . LEU A 1 191 ? -14.806 5.726 6.543 1.00 83.06 191 LEU A O 1
ATOM 1516 N N . LEU A 1 192 ? -17.002 5.355 6.820 1.00 86.06 192 LEU A N 1
ATOM 1517 C CA . LEU A 1 192 ? -17.384 5.781 5.472 1.00 86.06 192 LEU A CA 1
ATOM 1518 C C . LEU A 1 192 ? -17.082 7.267 5.257 1.00 86.06 192 LEU A C 1
ATOM 1520 O O . LEU A 1 192 ? -16.531 7.635 4.225 1.00 86.06 192 LEU A O 1
ATOM 1524 N N . LEU A 1 193 ? -17.372 8.109 6.252 1.00 91.25 193 LEU A N 1
ATOM 1525 C CA . LEU A 1 193 ? -17.061 9.535 6.207 1.00 91.25 193 LEU A CA 1
ATOM 1526 C C . LEU A 1 193 ? -15.549 9.790 6.161 1.00 91.25 193 LEU A C 1
ATOM 1528 O O . LEU A 1 193 ? -15.097 10.622 5.382 1.00 91.25 193 LEU A O 1
ATOM 1532 N N . GLY A 1 194 ? -14.755 9.051 6.939 1.00 92.06 194 GLY A N 1
ATOM 1533 C CA . GLY A 1 194 ? -13.297 9.109 6.861 1.00 92.06 194 GLY A CA 1
ATOM 1534 C C . GLY A 1 194 ? -12.757 8.617 5.513 1.00 92.06 194 GLY A C 1
ATOM 1535 O O . GLY A 1 194 ? -11.813 9.199 4.996 1.00 92.06 194 GLY A O 1
ATOM 1536 N N . GLY A 1 195 ? -13.362 7.583 4.922 1.00 92.69 195 GLY A N 1
ATOM 1537 C CA . GLY A 1 195 ? -13.037 7.118 3.570 1.00 92.69 195 GLY A CA 1
ATOM 1538 C C . GLY A 1 195 ? -13.347 8.172 2.506 1.00 92.69 195 GLY A C 1
ATOM 1539 O O . GLY A 1 195 ? -12.491 8.479 1.685 1.00 92.69 195 GLY A O 1
ATOM 1540 N N . ALA A 1 196 ? -14.523 8.799 2.565 1.00 93.00 196 ALA A N 1
ATOM 1541 C CA . ALA A 1 196 ? -14.882 9.903 1.676 1.00 93.00 196 ALA A CA 1
ATOM 1542 C C . ALA A 1 196 ? -13.926 11.095 1.844 1.00 93.00 196 ALA A C 1
ATOM 1544 O O . ALA A 1 196 ? -13.443 11.644 0.856 1.00 93.00 196 ALA A O 1
ATOM 1545 N N . ALA A 1 197 ? -13.586 11.440 3.091 1.00 94.81 197 ALA A N 1
ATOM 1546 C CA . ALA A 1 197 ? -12.604 12.474 3.388 1.00 94.81 197 ALA A CA 1
ATOM 1547 C C . ALA A 1 197 ? -11.221 12.131 2.832 1.00 94.81 197 ALA A C 1
ATOM 1549 O O . ALA A 1 197 ? -10.528 13.043 2.432 1.00 94.81 197 ALA A O 1
ATOM 1550 N N . LEU A 1 198 ? -10.813 10.860 2.769 1.00 95.38 198 LEU A N 1
ATOM 1551 C CA . LEU A 1 198 ? -9.539 10.430 2.175 1.00 95.38 198 LEU A CA 1
ATOM 1552 C C . LEU A 1 198 ? -9.552 10.365 0.640 1.00 95.38 198 LEU A C 1
ATOM 1554 O O . LEU A 1 198 ? -8.493 10.208 0.045 1.00 95.38 198 LEU A O 1
ATOM 1558 N N . ALA A 1 199 ? -10.717 10.475 0.003 1.00 95.00 199 ALA A N 1
ATOM 1559 C CA . ALA A 1 199 ? -10.865 10.459 -1.451 1.00 95.00 199 ALA A CA 1
ATOM 1560 C C . ALA A 1 199 ? -11.062 11.866 -2.050 1.00 95.00 199 ALA A C 1
ATOM 1562 O O . ALA A 1 199 ? -11.347 11.995 -3.240 1.00 95.00 199 ALA A O 1
ATOM 1563 N N . TRP A 1 200 ? -10.917 12.935 -1.257 1.00 92.31 200 TRP A N 1
ATOM 1564 C CA . TRP A 1 200 ? -11.214 14.297 -1.712 1.00 92.31 200 TRP A CA 1
ATOM 1565 C C . TRP A 1 200 ? -10.293 14.769 -2.844 1.00 92.31 200 TRP A C 1
ATOM 1567 O O . TRP A 1 200 ? -10.754 15.419 -3.775 1.00 92.31 200 TRP A O 1
ATOM 1577 N N . THR A 1 201 ? -9.008 14.408 -2.810 1.00 90.19 201 THR A N 1
ATOM 1578 C CA . THR A 1 201 ? -8.027 14.817 -3.829 1.00 90.19 201 THR A CA 1
ATOM 1579 C C . THR A 1 201 ? -8.309 14.202 -5.203 1.00 90.19 201 THR A C 1
ATOM 1581 O O . THR A 1 201 ? -8.432 14.967 -6.160 1.00 90.19 201 THR A O 1
ATOM 1584 N N . PRO A 1 202 ? -8.468 12.868 -5.356 1.00 92.56 202 PRO A N 1
ATOM 1585 C CA . PRO A 1 202 ? -8.880 12.305 -6.641 1.00 92.56 202 PRO A CA 1
ATOM 1586 C C . PRO A 1 202 ? -10.281 12.788 -7.058 1.00 92.56 202 PRO A C 1
ATOM 1588 O O . PRO A 1 202 ? -10.525 12.980 -8.246 1.00 92.56 202 PRO A O 1
ATOM 1591 N N . ALA A 1 203 ? -11.197 13.052 -6.113 1.00 93.12 203 ALA A N 1
ATOM 1592 C CA . ALA A 1 203 ? -12.512 13.621 -6.433 1.00 93.12 203 ALA A CA 1
ATOM 1593 C C . ALA A 1 203 ? -12.408 15.027 -7.045 1.00 93.12 203 ALA A C 1
ATOM 1595 O O . ALA A 1 203 ? -13.075 15.305 -8.039 1.00 93.12 203 ALA A O 1
ATOM 1596 N N . LEU A 1 204 ? -11.535 15.887 -6.511 1.00 90.81 204 LEU A N 1
ATOM 1597 C CA . LEU A 1 204 ? -11.235 17.194 -7.104 1.00 90.81 204 LEU A CA 1
ATOM 1598 C C . LEU A 1 204 ? -10.516 17.084 -8.449 1.00 90.81 204 LEU A C 1
ATOM 1600 O O . LEU A 1 204 ? -10.749 17.914 -9.326 1.00 90.81 204 LEU A O 1
ATOM 1604 N N . ASN A 1 205 ? -9.662 16.072 -8.621 1.00 91.56 205 ASN A N 1
ATOM 1605 C CA . ASN A 1 205 ? -9.039 15.796 -9.910 1.00 91.56 205 ASN A CA 1
ATOM 1606 C C . ASN A 1 205 ? -10.083 15.432 -10.982 1.00 91.56 205 ASN A C 1
ATOM 1608 O O . ASN A 1 205 ? -9.878 15.725 -12.155 1.00 91.56 205 ASN A O 1
ATOM 1612 N N . GLY A 1 206 ? -11.205 14.824 -10.586 1.00 91.81 206 GLY A N 1
ATOM 1613 C CA . GLY A 1 206 ? -12.248 14.325 -11.490 1.00 91.81 206 GLY A CA 1
ATOM 1614 C C . GLY A 1 206 ? -12.004 12.894 -11.980 1.00 91.81 206 GLY A C 1
ATOM 1615 O O . GLY A 1 206 ? -12.855 12.317 -12.650 1.00 91.81 206 GLY A O 1
ATOM 1616 N N . TYR A 1 207 ? -10.871 12.296 -11.607 1.00 93.38 207 TYR A N 1
ATOM 1617 C CA . TYR A 1 207 ? -10.486 10.925 -11.936 1.00 93.38 207 TYR A CA 1
ATOM 1618 C C . TYR A 1 207 ? -9.428 10.422 -10.928 1.00 93.38 207 TYR A C 1
ATOM 1620 O O . TYR A 1 207 ? -8.724 11.254 -10.340 1.00 93.38 207 TYR A O 1
ATOM 1628 N N . PRO A 1 208 ? -9.270 9.100 -10.700 1.00 94.44 208 PRO A N 1
ATOM 1629 C CA . PRO A 1 208 ? -8.136 8.569 -9.947 1.00 94.44 208 PRO A CA 1
ATOM 1630 C C . PRO A 1 208 ? -6.802 9.093 -10.482 1.00 94.44 208 PRO A C 1
ATOM 1632 O O . PRO A 1 208 ? -6.639 9.282 -11.684 1.00 94.44 208 PRO A O 1
ATOM 1635 N N . LEU A 1 209 ? -5.845 9.339 -9.593 1.00 92.44 209 LEU A N 1
ATOM 1636 C CA . LEU A 1 209 ? -4.545 9.878 -9.982 1.00 92.44 209 LEU A CA 1
ATOM 1637 C C . LEU A 1 209 ? -3.701 8.779 -10.628 1.00 92.44 209 LEU A C 1
ATOM 1639 O O . LEU A 1 209 ? -3.616 7.651 -10.127 1.00 92.44 209 LEU A O 1
ATOM 1643 N N . ILE A 1 210 ? -3.060 9.118 -11.742 1.00 91.31 210 ILE A N 1
ATOM 1644 C CA . ILE A 1 210 ? -2.302 8.172 -12.561 1.00 91.31 210 ILE A CA 1
ATOM 1645 C C . ILE A 1 210 ? -0.839 8.588 -12.560 1.00 91.31 210 ILE A C 1
ATOM 1647 O O . ILE A 1 210 ? -0.516 9.752 -12.769 1.00 91.31 210 ILE A O 1
ATOM 1651 N N . HIS A 1 211 ? 0.048 7.626 -12.328 1.00 85.38 211 HIS A N 1
ATOM 1652 C CA . HIS A 1 211 ? 1.490 7.812 -12.452 1.00 85.38 211 HIS A CA 1
ATOM 1653 C C . HIS A 1 211 ? 1.990 7.143 -13.735 1.00 85.38 211 HIS A C 1
ATOM 1655 O O . HIS A 1 211 ? 1.359 6.209 -14.235 1.00 85.38 211 HIS A O 1
ATOM 1661 N N . SER A 1 212 ? 3.185 7.516 -14.199 1.00 79.00 212 SER A N 1
ATOM 1662 C CA . SER A 1 212 ? 3.906 6.795 -15.263 1.00 79.00 212 SER A CA 1
ATOM 1663 C C . SER A 1 212 ? 4.021 5.282 -15.003 1.00 79.00 212 SER A C 1
ATOM 1665 O O . SER A 1 212 ? 3.994 4.468 -15.917 1.00 79.00 212 SER A O 1
ATOM 1667 N N . ASP A 1 213 ? 4.053 4.867 -13.737 1.00 79.50 213 ASP A N 1
ATOM 1668 C CA . ASP A 1 213 ? 4.153 3.467 -13.334 1.00 79.50 213 ASP A CA 1
ATOM 1669 C C . ASP A 1 213 ? 2.820 2.713 -13.385 1.00 79.50 213 ASP A C 1
ATOM 1671 O O . ASP A 1 213 ? 2.804 1.479 -13.370 1.00 79.50 213 ASP A O 1
ATOM 1675 N N . SER A 1 214 ? 1.691 3.425 -13.384 1.00 90.19 214 SER A N 1
ATOM 1676 C CA . SER A 1 214 ? 0.360 2.830 -13.233 1.00 90.19 214 SER A CA 1
ATOM 1677 C C . SER A 1 214 ? 0.016 1.888 -14.387 1.00 90.19 214 SER A C 1
ATOM 1679 O O . SER A 1 214 ? -0.678 0.891 -14.180 1.00 90.19 214 SER A O 1
ATOM 1681 N N . GLY A 1 215 ? 0.554 2.148 -15.584 1.00 88.50 215 GLY A N 1
ATOM 1682 C CA . GLY A 1 215 ? 0.298 1.345 -16.779 1.00 88.50 215 GLY A CA 1
ATOM 1683 C C . GLY A 1 215 ? 0.678 -0.121 -16.616 1.00 88.50 215 GLY A C 1
ATOM 1684 O O . GLY A 1 215 ? -0.127 -1.005 -16.912 1.00 88.50 215 GLY A O 1
ATOM 1685 N N . THR A 1 216 ? 1.867 -0.397 -16.075 1.00 87.88 216 THR A N 1
ATOM 1686 C CA . THR A 1 216 ? 2.336 -1.773 -15.856 1.00 87.88 216 THR A CA 1
ATOM 1687 C C . THR A 1 216 ? 1.445 -2.512 -14.858 1.00 87.88 216 THR A C 1
ATOM 1689 O O . THR A 1 216 ? 1.125 -3.680 -15.075 1.00 87.88 216 THR A O 1
ATOM 1692 N N . TYR A 1 217 ? 0.977 -1.850 -13.793 1.00 91.88 217 TYR A N 1
ATOM 1693 C CA . TYR A 1 217 ? 0.056 -2.464 -12.828 1.00 91.88 217 TYR A CA 1
ATOM 1694 C C . TYR A 1 217 ? -1.306 -2.792 -13.450 1.00 91.88 217 TYR A C 1
ATOM 1696 O O . TYR A 1 217 ? -1.817 -3.896 -13.269 1.00 91.88 217 TYR A O 1
ATOM 1704 N N . ILE A 1 218 ? -1.864 -1.870 -14.238 1.00 90.06 218 ILE A N 1
ATOM 1705 C CA . ILE A 1 218 ? -3.130 -2.083 -14.948 1.00 90.06 218 ILE A CA 1
ATOM 1706 C C . ILE A 1 218 ? -3.007 -3.248 -15.941 1.00 90.06 218 ILE A C 1
ATOM 1708 O O . ILE A 1 218 ? -3.834 -4.160 -15.929 1.00 90.06 218 ILE A O 1
ATOM 1712 N N . PHE A 1 219 ? -1.969 -3.253 -16.783 1.00 86.00 219 PHE A N 1
ATOM 1713 C CA . PHE A 1 219 ? -1.786 -4.301 -17.787 1.00 86.00 219 PHE A CA 1
ATOM 1714 C C . PHE A 1 219 ? -1.484 -5.667 -17.170 1.00 86.00 219 PHE A C 1
ATOM 1716 O O . PHE A 1 219 ? -2.057 -6.659 -17.617 1.00 86.00 219 PHE A O 1
ATOM 1723 N N . SER A 1 220 ? -0.603 -5.733 -16.169 1.00 82.62 220 SER A N 1
ATOM 1724 C CA . SER A 1 220 ? -0.225 -6.993 -15.508 1.00 82.62 220 SER A CA 1
ATOM 1725 C C . SER A 1 220 ? -1.402 -7.658 -14.816 1.00 82.62 220 SER A C 1
ATOM 1727 O O . SER A 1 220 ? -1.587 -8.862 -14.961 1.00 82.62 220 SER A O 1
ATOM 1729 N N . GLY A 1 221 ? -2.256 -6.871 -14.161 1.00 82.50 221 GLY A N 1
ATOM 1730 C CA . GLY A 1 221 ? -3.517 -7.353 -13.612 1.00 82.50 221 GLY A CA 1
ATOM 1731 C C . GLY A 1 221 ? -4.488 -7.831 -14.685 1.00 82.50 221 GLY A C 1
ATOM 1732 O O . GLY A 1 221 ? -5.018 -8.933 -14.601 1.00 82.50 221 GLY A O 1
ATOM 1733 N N . ALA A 1 222 ? -4.710 -7.019 -15.721 1.00 83.06 222 ALA A N 1
ATOM 1734 C CA . ALA A 1 222 ? -5.691 -7.325 -16.761 1.00 83.06 222 ALA A CA 1
ATOM 1735 C C . ALA A 1 222 ? -5.305 -8.520 -17.648 1.00 83.06 222 ALA A C 1
ATOM 1737 O O . ALA A 1 222 ? -6.184 -9.233 -18.125 1.00 83.06 222 ALA A O 1
ATOM 1738 N N . ARG A 1 223 ? -4.005 -8.725 -17.890 1.00 81.06 223 ARG A N 1
ATOM 1739 C CA . ARG A 1 223 ? -3.470 -9.784 -18.762 1.00 81.06 223 ARG A CA 1
ATOM 1740 C C . ARG A 1 223 ? -2.806 -10.931 -17.999 1.00 81.06 223 ARG A C 1
ATOM 1742 O O . ARG A 1 223 ? -2.314 -11.852 -18.638 1.00 81.06 223 ARG A O 1
ATOM 1749 N N . LEU A 1 224 ? -2.781 -10.869 -16.666 1.00 81.12 224 LEU A N 1
ATOM 1750 C CA . LEU A 1 224 ? -2.220 -11.894 -15.780 1.00 81.12 224 LEU A CA 1
ATOM 1751 C C . LEU A 1 224 ? -0.781 -12.308 -16.144 1.00 81.12 224 LEU A C 1
ATOM 1753 O O . LEU A 1 224 ? -0.439 -13.487 -16.102 1.00 81.12 224 LEU A O 1
ATOM 1757 N N . PHE A 1 225 ? 0.073 -11.340 -16.490 1.00 81.81 225 PHE A N 1
ATOM 1758 C CA . PHE A 1 225 ? 1.500 -11.590 -16.728 1.00 81.81 225 PHE A CA 1
ATOM 1759 C C . PHE A 1 225 ? 2.341 -11.029 -15.586 1.00 81.81 225 PHE A C 1
ATOM 1761 O O . PHE A 1 225 ? 2.029 -9.973 -15.041 1.00 81.81 225 PHE A O 1
ATOM 1768 N N . VAL A 1 226 ? 3.440 -11.705 -15.256 1.00 82.50 226 VAL A N 1
ATOM 1769 C CA . VAL A 1 226 ? 4.384 -11.253 -14.228 1.00 82.50 226 VAL A CA 1
ATOM 1770 C C . VAL A 1 226 ? 5.329 -10.208 -14.841 1.00 82.50 226 VAL A C 1
ATOM 1772 O O . VAL A 1 226 ? 6.037 -10.539 -15.796 1.00 82.50 226 VAL A O 1
ATOM 1775 N N . PRO A 1 227 ? 5.367 -8.957 -14.345 1.00 85.12 227 PRO A N 1
ATOM 1776 C CA . PRO A 1 227 ? 6.322 -7.950 -14.813 1.00 85.12 227 PRO A CA 1
ATOM 1777 C C . PRO A 1 227 ? 7.762 -8.267 -14.399 1.00 85.12 227 PRO A C 1
ATOM 1779 O O . PRO A 1 227 ? 7.997 -9.018 -13.451 1.00 85.12 227 PRO A O 1
ATOM 1782 N N . ALA A 1 228 ? 8.735 -7.693 -15.108 1.00 84.00 228 ALA A N 1
ATOM 1783 C CA . ALA A 1 228 ? 10.158 -7.853 -14.794 1.00 84.00 228 ALA A CA 1
ATOM 1784 C C . ALA A 1 228 ? 10.567 -7.052 -13.547 1.00 84.00 228 ALA A C 1
ATOM 1786 O O . ALA A 1 228 ? 11.376 -7.486 -12.728 1.00 84.00 228 ALA A O 1
ATOM 1787 N N . ASP A 1 229 ? 9.992 -5.862 -13.415 1.00 83.00 229 ASP A N 1
ATOM 1788 C CA . ASP A 1 229 ? 10.434 -4.777 -12.548 1.00 83.00 229 ASP A CA 1
ATOM 1789 C C . ASP A 1 229 ? 9.657 -4.687 -11.224 1.00 83.00 229 ASP A C 1
ATOM 1791 O O . ASP A 1 229 ? 10.075 -3.985 -10.305 1.00 83.00 229 ASP A O 1
ATOM 1795 N N . ARG A 1 230 ? 8.535 -5.407 -11.092 1.00 87.31 230 ARG A N 1
ATOM 1796 C CA . ARG A 1 230 ? 7.624 -5.303 -9.938 1.00 87.31 230 ARG A CA 1
ATOM 1797 C C . ARG A 1 230 ? 6.790 -6.571 -9.702 1.00 87.31 230 ARG A C 1
ATOM 1799 O O . ARG A 1 230 ? 6.574 -7.330 -10.647 1.00 87.31 230 ARG A O 1
ATOM 1806 N N . PRO A 1 231 ? 6.271 -6.795 -8.478 1.00 89.06 231 PRO A N 1
ATOM 1807 C CA . PRO A 1 231 ? 5.387 -7.924 -8.195 1.00 89.06 231 PRO A CA 1
ATOM 1808 C C . PRO A 1 231 ? 4.040 -7.836 -8.926 1.00 89.06 231 PRO A C 1
ATOM 1810 O O . PRO A 1 231 ? 3.471 -6.757 -9.095 1.00 89.06 231 PRO A O 1
ATOM 1813 N N . LEU A 1 232 ? 3.467 -8.997 -9.254 1.00 86.19 232 LEU A N 1
ATOM 1814 C CA . LEU A 1 232 ? 2.135 -9.116 -9.865 1.00 86.19 232 LEU A CA 1
ATOM 1815 C C . LEU A 1 232 ? 0.984 -8.746 -8.898 1.00 86.19 232 LEU A C 1
ATOM 1817 O O . LEU A 1 232 ? -0.116 -8.411 -9.335 1.00 86.19 232 LEU A O 1
ATOM 1821 N N . ALA A 1 233 ? 1.207 -8.784 -7.581 1.00 88.00 233 ALA A N 1
ATOM 1822 C CA . ALA A 1 233 ? 0.122 -8.737 -6.598 1.00 88.00 233 ALA A CA 1
ATOM 1823 C C . ALA A 1 233 ? -0.725 -7.454 -6.643 1.00 88.00 233 ALA A C 1
ATOM 1825 O O . ALA A 1 233 ? -1.944 -7.541 -6.522 1.00 88.00 233 ALA A O 1
ATOM 1826 N N . TYR A 1 234 ? -0.126 -6.275 -6.864 1.00 93.62 234 TYR A N 1
ATOM 1827 C CA . TYR A 1 234 ? -0.914 -5.040 -6.982 1.00 93.62 234 TYR A CA 1
ATOM 1828 C C . TYR A 1 234 ? -1.726 -4.997 -8.285 1.00 93.62 234 TYR A C 1
ATOM 1830 O O . TYR A 1 234 ? -2.845 -4.495 -8.300 1.00 93.62 234 TYR A O 1
ATOM 1838 N N . GLY A 1 235 ? -1.209 -5.584 -9.370 1.00 88.94 235 GLY A N 1
ATOM 1839 C CA . GLY A 1 235 ? -1.981 -5.766 -10.600 1.00 88.94 235 GLY A CA 1
ATOM 1840 C C . GLY A 1 235 ? -3.206 -6.651 -10.366 1.00 88.94 235 GLY A C 1
ATOM 1841 O O . GLY A 1 235 ? -4.315 -6.289 -10.754 1.00 88.94 235 GLY A O 1
ATOM 1842 N N . LEU A 1 236 ? -3.042 -7.766 -9.645 1.00 85.62 236 LEU A N 1
ATOM 1843 C CA . LEU A 1 236 ? -4.168 -8.611 -9.226 1.00 85.62 236 LEU A CA 1
ATOM 1844 C C . LEU A 1 236 ? -5.134 -7.861 -8.307 1.00 85.62 236 LEU A C 1
ATOM 1846 O O . LEU A 1 236 ? -6.343 -7.990 -8.463 1.00 85.62 236 LEU A O 1
ATOM 1850 N N . PHE A 1 237 ? -4.624 -7.044 -7.386 1.00 87.75 237 PHE A N 1
ATOM 1851 C CA . PHE A 1 237 ? -5.453 -6.182 -6.549 1.00 87.75 237 PHE A CA 1
ATOM 1852 C C . PHE A 1 237 ? -6.320 -5.247 -7.403 1.00 87.75 237 PHE A C 1
ATOM 1854 O O . PHE A 1 237 ? -7.532 -5.237 -7.220 1.00 87.75 237 PHE A O 1
ATOM 1861 N N . ILE A 1 238 ? -5.754 -4.548 -8.394 1.00 89.50 238 ILE A N 1
ATOM 1862 C CA . ILE A 1 238 ? -6.544 -3.742 -9.341 1.00 89.50 238 ILE A CA 1
ATOM 1863 C C . ILE A 1 238 ? -7.577 -4.620 -10.057 1.00 89.50 238 ILE A C 1
ATOM 1865 O O . ILE A 1 238 ? -8.750 -4.263 -10.096 1.00 89.50 238 ILE A O 1
ATOM 1869 N N . HIS A 1 239 ? -7.165 -5.770 -10.595 1.00 84.25 239 HIS A N 1
ATOM 1870 C CA . HIS A 1 239 ? -8.040 -6.665 -11.355 1.00 84.25 239 HIS A CA 1
ATOM 1871 C C . HIS A 1 239 ? -9.263 -7.130 -10.548 1.00 84.25 239 HIS A C 1
ATOM 1873 O O . HIS A 1 239 ? -10.382 -7.080 -11.051 1.00 84.25 239 HIS A O 1
ATOM 1879 N N . TYR A 1 240 ? -9.065 -7.550 -9.295 1.00 80.50 240 TYR A N 1
ATOM 1880 C CA . TYR A 1 240 ? -10.135 -8.105 -8.461 1.00 80.50 240 TYR A CA 1
ATOM 1881 C C . TYR A 1 240 ? -10.981 -7.049 -7.750 1.00 80.50 240 TYR A C 1
ATOM 1883 O O . TYR A 1 240 ? -12.157 -7.289 -7.485 1.00 80.50 240 TYR A O 1
ATOM 1891 N N . VAL A 1 241 ? -10.409 -5.888 -7.428 1.00 79.38 241 VAL A N 1
ATOM 1892 C CA . VAL A 1 241 ? -11.155 -4.793 -6.789 1.00 79.38 241 VAL A CA 1
ATOM 1893 C C . VAL A 1 241 ? -12.076 -4.099 -7.789 1.00 79.38 241 VAL A C 1
ATOM 1895 O O . VAL A 1 241 ? -13.109 -3.548 -7.405 1.00 79.38 241 VAL A O 1
ATOM 1898 N N . ASN A 1 242 ? -11.747 -4.157 -9.079 1.00 66.56 242 ASN A N 1
ATOM 1899 C CA . ASN A 1 242 ? -12.463 -3.426 -10.108 1.00 66.56 242 ASN A CA 1
ATOM 1900 C C . ASN A 1 242 ? -13.714 -4.154 -10.639 1.00 66.56 242 ASN A C 1
ATOM 1902 O O . ASN A 1 242 ? -13.842 -4.455 -11.823 1.00 66.56 242 ASN A O 1
ATOM 1906 N N . LEU A 1 243 ? -14.662 -4.430 -9.734 1.00 52.28 243 LEU A N 1
ATOM 1907 C CA . LEU A 1 243 ? -15.973 -5.033 -10.031 1.00 52.28 243 LEU A CA 1
ATOM 1908 C C . LEU A 1 243 ? -16.943 -4.069 -10.760 1.00 52.28 243 LEU A C 1
ATOM 1910 O O . LEU A 1 243 ? -18.071 -4.442 -11.078 1.00 52.28 243 LEU A O 1
ATOM 1914 N N . TRP A 1 244 ? -16.505 -2.831 -11.008 1.00 52.00 244 TRP A N 1
ATOM 1915 C CA . TRP A 1 244 ? -17.136 -1.791 -11.829 1.00 52.00 244 TRP A CA 1
ATOM 1916 C C . TRP A 1 244 ? -16.196 -1.491 -13.011 1.00 52.00 244 TRP A C 1
ATOM 1918 O O . TRP A 1 244 ? -15.011 -1.775 -12.912 1.00 52.00 244 TRP A O 1
ATOM 1928 N N . PRO A 1 245 ? -16.637 -0.927 -14.146 1.00 69.06 245 PRO A N 1
ATOM 1929 C CA . PRO A 1 245 ? -15.737 -0.671 -15.274 1.00 69.06 245 PRO A CA 1
ATOM 1930 C C . PRO A 1 245 ? -14.794 0.530 -15.042 1.00 69.06 245 PRO A C 1
ATOM 1932 O O . PRO A 1 245 ? -14.424 1.167 -16.020 1.00 69.06 245 PRO A O 1
ATOM 1935 N N . SER A 1 246 ? -14.423 0.854 -13.790 1.00 86.25 246 SER A N 1
ATOM 1936 C CA . SER A 1 246 ? -13.698 2.087 -13.469 1.00 86.25 246 SER A CA 1
ATOM 1937 C C . SER A 1 246 ? -12.736 2.008 -12.286 1.00 86.25 246 SER A C 1
ATOM 1939 O O . SER A 1 246 ? -13.077 1.537 -11.203 1.00 86.25 246 SER A O 1
ATOM 1941 N N . LEU A 1 247 ? -11.550 2.602 -12.452 1.00 91.56 247 LEU A N 1
ATOM 1942 C CA . LEU A 1 247 ? -10.472 2.621 -11.450 1.00 91.56 247 LEU A CA 1
ATOM 1943 C C . LEU A 1 247 ? -10.864 3.239 -10.090 1.00 91.56 247 LEU A C 1
ATOM 1945 O O . LEU A 1 247 ? -10.158 3.037 -9.100 1.00 91.56 247 LEU A O 1
ATOM 1949 N N . TRP A 1 248 ? -12.010 3.918 -9.994 1.00 92.50 248 TRP A N 1
ATOM 1950 C CA . TRP A 1 248 ? -12.578 4.409 -8.734 1.00 92.50 248 TRP A CA 1
ATOM 1951 C C . TRP A 1 248 ? -12.776 3.331 -7.664 1.00 92.50 248 TRP A C 1
ATOM 1953 O O . TRP A 1 248 ? -12.647 3.634 -6.477 1.00 92.50 248 TRP A O 1
ATOM 1963 N N . GLY A 1 249 ? -13.043 2.077 -8.049 1.00 90.06 249 GLY A N 1
ATOM 1964 C CA . GLY A 1 249 ? -13.170 0.978 -7.085 1.00 90.06 249 GLY A CA 1
ATOM 1965 C C . GLY A 1 249 ? -11.894 0.770 -6.259 1.00 90.06 249 GLY A C 1
ATOM 1966 O O . GLY A 1 249 ? -11.958 0.532 -5.051 1.00 90.06 249 GLY A O 1
ATOM 1967 N N . VAL A 1 250 ? -10.732 0.941 -6.898 1.00 93.19 250 VAL A N 1
ATOM 1968 C CA . VAL A 1 250 ? -9.411 0.813 -6.266 1.00 93.19 250 VAL A CA 1
ATOM 1969 C C . VAL A 1 250 ? -9.213 1.922 -5.233 1.00 93.19 250 VAL A C 1
ATOM 1971 O O . VAL A 1 250 ? -8.927 1.624 -4.071 1.00 93.19 250 VAL A O 1
ATOM 1974 N N . VAL A 1 251 ? -9.482 3.174 -5.619 1.00 94.88 251 VAL A N 1
ATOM 1975 C CA . VAL A 1 251 ? -9.401 4.346 -4.730 1.00 94.88 251 VAL A CA 1
ATOM 1976 C C . VAL A 1 251 ? -10.357 4.211 -3.547 1.00 94.88 251 VAL A C 1
ATOM 1978 O O . VAL A 1 251 ? -9.968 4.456 -2.408 1.00 94.88 251 VAL A O 1
ATOM 1981 N N . ALA A 1 252 ? -11.598 3.772 -3.781 1.00 92.00 252 ALA A N 1
ATOM 1982 C CA . ALA A 1 252 ? -12.584 3.586 -2.720 1.00 92.00 252 ALA A CA 1
ATOM 1983 C C . ALA A 1 252 ? -12.109 2.558 -1.680 1.00 92.00 252 ALA A C 1
ATOM 1985 O O . ALA A 1 252 ? -12.182 2.810 -0.475 1.00 92.00 252 ALA A O 1
ATOM 1986 N N . LEU A 1 253 ? -11.566 1.420 -2.124 1.00 91.12 253 LEU A N 1
ATOM 1987 C CA . LEU A 1 253 ? -11.040 0.410 -1.210 1.00 91.12 253 LEU A CA 1
ATOM 1988 C C . LEU A 1 253 ? -9.780 0.898 -0.484 1.00 91.12 253 LEU A C 1
ATOM 1990 O O . LEU A 1 253 ? -9.662 0.696 0.727 1.00 91.12 253 LEU A O 1
ATOM 1994 N N . GLN A 1 254 ? -8.866 1.574 -1.193 1.00 96.06 254 GLN A N 1
ATOM 1995 C CA . GLN A 1 254 ? -7.679 2.184 -0.593 1.00 96.06 254 GLN A CA 1
ATOM 1996 C C . GLN A 1 254 ? -8.071 3.187 0.503 1.00 96.06 254 GLN A C 1
ATOM 1998 O O . GLN A 1 254 ? -7.509 3.156 1.602 1.00 96.06 254 GLN A O 1
ATOM 2003 N N . ALA A 1 255 ? -9.074 4.025 0.239 1.00 96.38 255 ALA A N 1
ATOM 2004 C CA . ALA A 1 255 ? -9.584 5.025 1.166 1.00 96.38 255 ALA A CA 1
ATOM 2005 C C . ALA A 1 255 ? -10.235 4.389 2.399 1.00 96.38 255 ALA A C 1
ATOM 2007 O O . ALA A 1 255 ? -9.926 4.771 3.528 1.00 96.38 255 ALA A O 1
ATOM 2008 N N . LEU A 1 256 ? -11.095 3.383 2.212 1.00 92.88 256 LEU A N 1
ATOM 2009 C CA . LEU A 1 256 ? -11.782 2.700 3.310 1.00 92.88 256 LEU A CA 1
ATOM 2010 C C . LEU A 1 256 ? -10.816 1.919 4.204 1.00 92.88 256 LEU A C 1
ATOM 2012 O O . LEU A 1 256 ? -10.901 2.013 5.430 1.00 92.88 256 LEU A O 1
ATOM 2016 N N . ALA A 1 257 ? -9.869 1.186 3.616 1.00 95.06 257 ALA A N 1
ATOM 2017 C CA . ALA A 1 257 ? -8.861 0.453 4.374 1.00 95.06 257 ALA A CA 1
ATOM 2018 C C . ALA A 1 257 ? -7.927 1.405 5.140 1.00 95.06 257 ALA A C 1
ATOM 2020 O O . ALA A 1 257 ? -7.664 1.190 6.325 1.00 95.06 257 ALA A O 1
ATOM 2021 N N . THR A 1 258 ? -7.497 2.505 4.514 1.00 98.06 258 THR A N 1
ATOM 2022 C CA . THR A 1 258 ? -6.682 3.536 5.179 1.00 98.06 258 THR A CA 1
ATOM 2023 C C . THR A 1 258 ? -7.465 4.224 6.300 1.00 98.06 258 THR A C 1
ATOM 2025 O O . THR A 1 258 ? -6.950 4.362 7.410 1.00 98.06 258 THR A O 1
ATOM 2028 N N . SER A 1 259 ? -8.736 4.573 6.066 1.00 96.56 259 SER A N 1
ATOM 2029 C CA . SER A 1 259 ? -9.626 5.145 7.084 1.00 96.56 259 SER A CA 1
ATOM 2030 C C . SER A 1 259 ? -9.774 4.216 8.284 1.00 96.56 259 SER A C 1
ATOM 2032 O O . SER A 1 259 ? -9.602 4.640 9.428 1.00 96.56 259 SER A O 1
ATOM 2034 N N . TYR A 1 260 ? -10.020 2.928 8.030 1.00 94.44 260 TYR A N 1
ATOM 2035 C CA . TYR A 1 260 ? -10.108 1.909 9.066 1.00 94.44 260 TYR A CA 1
ATOM 2036 C C . TYR A 1 260 ? -8.823 1.822 9.885 1.00 94.44 260 TYR A C 1
ATOM 2038 O O . TYR A 1 260 ? -8.875 1.890 11.114 1.00 94.44 260 TYR A O 1
ATOM 2046 N N . LEU A 1 261 ? -7.668 1.713 9.227 1.00 96.88 261 LEU A N 1
ATOM 2047 C CA . LEU A 1 261 ? -6.380 1.619 9.905 1.00 96.88 261 LEU A CA 1
ATOM 2048 C C . LEU A 1 261 ? -6.123 2.839 10.795 1.00 96.88 261 LEU A C 1
ATOM 2050 O O . LEU A 1 261 ? -5.799 2.658 11.969 1.00 96.88 261 LEU A O 1
ATOM 2054 N N . LEU A 1 262 ? -6.331 4.059 10.296 1.00 96.38 262 LEU A N 1
ATOM 2055 C CA . LEU A 1 262 ? -6.170 5.280 11.093 1.00 96.38 262 LEU A CA 1
ATOM 2056 C C . LEU A 1 262 ? -7.151 5.311 12.268 1.00 96.38 262 LEU A C 1
ATOM 2058 O O . LEU A 1 262 ? -6.762 5.491 13.421 1.00 96.38 262 LEU A O 1
ATOM 2062 N N . PHE A 1 263 ? -8.428 5.055 12.005 1.00 95.19 263 PHE A N 1
ATOM 2063 C CA . PHE A 1 263 ? -9.468 5.110 13.021 1.00 95.19 263 PHE A CA 1
ATOM 2064 C C . PHE A 1 263 ? -9.244 4.091 14.148 1.00 95.19 263 PHE A C 1
ATOM 2066 O O . PHE A 1 263 ? -9.360 4.427 15.330 1.00 95.19 263 PHE A O 1
ATOM 2073 N N . ARG A 1 264 ? -8.907 2.838 13.813 1.00 93.06 264 ARG A N 1
ATOM 2074 C CA . ARG A 1 264 ? -8.662 1.784 14.811 1.00 93.06 264 ARG A CA 1
ATOM 2075 C C . ARG A 1 264 ? -7.390 2.040 15.610 1.00 93.06 264 ARG A C 1
ATOM 2077 O O . ARG A 1 264 ? -7.410 1.827 16.822 1.00 93.06 264 ARG A O 1
ATOM 2084 N N . ASN A 1 265 ? -6.328 2.534 14.974 1.00 94.56 265 ASN A N 1
ATOM 2085 C CA . ASN A 1 265 ? -5.107 2.932 15.676 1.00 94.56 265 ASN A CA 1
ATOM 2086 C C . ASN A 1 265 ? -5.372 4.079 16.659 1.00 94.56 265 ASN A C 1
ATOM 2088 O O . ASN A 1 265 ? -4.946 4.012 17.812 1.00 94.56 265 ASN A O 1
ATOM 2092 N N . ALA A 1 266 ? -6.154 5.084 16.257 1.00 93.81 266 ALA A N 1
ATOM 2093 C CA . ALA A 1 266 ? -6.542 6.168 17.151 1.00 93.81 266 ALA A CA 1
ATOM 2094 C C . ALA A 1 266 ? -7.375 5.649 18.336 1.00 93.81 266 ALA A C 1
ATOM 2096 O O . ALA A 1 266 ? -7.099 5.973 19.490 1.00 93.81 266 ALA A O 1
ATOM 2097 N N . GLN A 1 267 ? -8.360 4.780 18.083 1.00 91.19 267 GLN A N 1
ATOM 2098 C CA . GLN A 1 267 ? -9.182 4.191 19.147 1.00 91.19 267 GLN A CA 1
ATOM 2099 C C . GLN A 1 267 ? -8.410 3.298 20.124 1.00 91.19 267 GLN A C 1
ATOM 2101 O O . GLN A 1 267 ? -8.855 3.142 21.263 1.00 91.19 267 GLN A O 1
ATOM 2106 N N . LEU A 1 268 ? -7.311 2.689 19.679 1.00 90.94 268 LEU A N 1
ATOM 2107 C CA . LEU A 1 268 ? -6.458 1.848 20.510 1.00 90.94 268 LEU A CA 1
ATOM 2108 C C . LEU A 1 268 ? -5.710 2.672 21.569 1.00 90.94 268 LEU A C 1
ATOM 2110 O O . LEU A 1 268 ? -5.607 2.229 22.710 1.00 90.94 268 LEU A O 1
ATOM 2114 N N . LEU A 1 269 ? -5.204 3.852 21.196 1.00 88.50 269 LEU A N 1
ATOM 2115 C CA . LEU A 1 269 ? -4.377 4.691 22.072 1.00 88.50 269 LEU A CA 1
ATOM 2116 C C . LEU A 1 269 ? -5.176 5.717 22.881 1.00 88.50 269 LEU A C 1
ATOM 2118 O O . LEU A 1 269 ? -4.763 6.097 23.979 1.00 88.50 269 LEU A O 1
ATOM 2122 N N . LEU A 1 270 ? -6.319 6.173 22.364 1.00 90.62 270 LEU A N 1
ATOM 2123 C CA . LEU A 1 270 ? -7.158 7.143 23.061 1.00 90.62 270 LEU A CA 1
ATOM 2124 C C . LEU A 1 270 ? -7.820 6.530 24.311 1.00 90.62 270 LEU A C 1
ATOM 2126 O O . LEU A 1 270 ? -8.364 5.420 24.247 1.00 90.62 270 LEU A O 1
ATOM 2130 N N . PRO A 1 271 ? -7.865 7.266 25.441 1.00 86.81 271 PRO A N 1
ATOM 2131 C CA . PRO A 1 271 ? -8.528 6.794 26.652 1.00 86.81 271 PRO A CA 1
ATOM 2132 C C . PRO A 1 271 ? -10.034 6.565 26.414 1.00 86.81 271 PRO A C 1
ATOM 2134 O O . PRO A 1 271 ? -10.650 7.240 25.579 1.00 86.81 271 PRO A O 1
ATOM 2137 N N . PRO A 1 272 ? -10.661 5.614 27.132 1.00 84.38 272 PRO A N 1
ATOM 2138 C CA . PRO A 1 272 ? -12.068 5.279 26.950 1.00 84.38 272 PRO A CA 1
ATOM 2139 C C . PRO A 1 272 ? -12.966 6.418 27.456 1.00 84.38 272 PRO A C 1
ATOM 2141 O O . PRO A 1 272 ? -13.264 6.519 28.640 1.00 84.38 272 PRO A O 1
ATOM 2144 N N . THR A 1 273 ? -13.411 7.279 26.544 1.00 85.56 273 THR A N 1
ATOM 2145 C CA . THR A 1 273 ? -14.339 8.388 26.818 1.00 85.56 273 THR A CA 1
ATOM 2146 C C . THR A 1 273 ? -15.563 8.312 25.902 1.00 85.56 273 THR A C 1
ATOM 2148 O O . THR A 1 273 ? -15.515 7.681 24.842 1.00 85.56 273 THR A O 1
ATOM 2151 N N . ARG A 1 274 ? -16.666 8.985 26.271 1.00 82.06 274 ARG A N 1
ATOM 2152 C CA . ARG A 1 274 ? -17.892 9.043 25.442 1.00 82.06 274 ARG A CA 1
ATOM 2153 C C . ARG A 1 274 ? -17.647 9.660 24.058 1.00 82.06 274 ARG A C 1
ATOM 2155 O O . ARG A 1 274 ? -18.299 9.276 23.096 1.00 82.06 274 ARG A O 1
ATOM 2162 N N . VAL A 1 275 ? -16.679 10.570 23.954 1.00 87.06 275 VAL A N 1
ATOM 2163 C CA . VAL A 1 275 ? -16.323 11.281 22.714 1.00 87.06 275 VAL A CA 1
ATOM 2164 C C . VAL A 1 275 ? -15.160 10.640 21.950 1.00 87.06 275 VAL A C 1
ATOM 2166 O O . VAL A 1 275 ? -14.812 11.119 20.875 1.00 87.06 275 VAL A O 1
ATOM 2169 N N . ARG A 1 276 ? -14.573 9.538 22.446 1.00 88.75 276 ARG A N 1
ATOM 2170 C CA . ARG A 1 276 ? -13.403 8.873 21.836 1.00 88.75 276 ARG A CA 1
ATOM 2171 C C . ARG A 1 276 ? -13.581 8.605 20.342 1.00 88.75 276 ARG A C 1
ATOM 2173 O O . ARG A 1 276 ? -12.668 8.839 19.561 1.00 88.75 276 ARG A O 1
ATOM 2180 N N . THR A 1 277 ? -14.749 8.105 19.952 1.00 87.69 277 THR A N 1
ATOM 2181 C CA . THR A 1 277 ? -15.074 7.766 18.559 1.00 87.69 277 THR A CA 1
ATOM 2182 C C . THR A 1 277 ? -15.082 9.008 17.663 1.00 87.69 277 THR A C 1
ATOM 2184 O O . THR A 1 277 ? -14.570 8.954 16.550 1.00 87.69 277 THR A O 1
ATOM 2187 N N . LEU A 1 278 ? -15.602 10.132 18.166 1.00 89.38 278 LEU A N 1
ATOM 2188 C CA . LEU A 1 278 ? -15.628 11.404 17.443 1.00 89.38 278 LEU A CA 1
ATOM 2189 C C . LEU A 1 278 ? -14.229 12.011 17.332 1.00 89.38 278 LEU A C 1
ATOM 2191 O O . LEU A 1 278 ? -13.858 12.456 16.256 1.00 89.38 278 LEU A O 1
ATOM 2195 N N . ILE A 1 279 ? -13.430 11.961 18.404 1.00 92.75 279 ILE A N 1
ATOM 2196 C CA . ILE A 1 279 ? -12.031 12.417 18.383 1.00 92.75 279 ILE A CA 1
ATOM 2197 C C . ILE A 1 279 ? -11.222 11.602 17.369 1.00 92.75 279 ILE A C 1
ATOM 2199 O O . ILE A 1 279 ? -10.513 12.181 16.554 1.00 92.75 279 ILE A O 1
ATOM 2203 N N . ALA A 1 280 ? -11.364 10.272 17.375 1.00 93.44 280 ALA A N 1
ATOM 2204 C CA . ALA A 1 280 ? -10.703 9.408 16.399 1.00 93.44 280 ALA A CA 1
ATOM 2205 C C . ALA A 1 280 ? -11.092 9.784 14.962 1.00 93.44 280 ALA A C 1
ATOM 2207 O O . ALA A 1 280 ? -10.216 9.934 14.119 1.00 93.44 280 ALA A O 1
ATOM 2208 N N . CYS A 1 281 ? -12.383 10.000 14.691 1.00 93.06 281 CYS A N 1
ATOM 2209 C CA . CYS A 1 281 ? -12.845 10.454 13.379 1.00 93.06 281 CYS A CA 1
ATOM 2210 C C . CYS A 1 281 ? -12.284 11.836 13.011 1.00 93.06 281 CYS A C 1
ATOM 2212 O O . CYS A 1 281 ? -11.833 12.028 11.887 1.00 93.06 281 CYS A O 1
ATOM 2214 N N . GLY A 1 282 ? -12.267 12.778 13.958 1.00 94.44 282 GLY A N 1
ATOM 2215 C CA . GLY A 1 282 ? -11.696 14.109 13.770 1.00 94.44 282 GLY A CA 1
ATOM 2216 C C . GLY A 1 282 ? -10.213 14.061 13.408 1.00 94.44 282 GLY A C 1
ATOM 2217 O O . GLY A 1 282 ? -9.791 14.794 12.523 1.00 94.44 282 GLY A O 1
ATOM 2218 N N . ILE A 1 283 ? -9.442 13.148 14.012 1.00 94.94 283 ILE A N 1
ATOM 2219 C CA . ILE A 1 283 ? -8.039 12.910 13.642 1.00 94.94 283 ILE A CA 1
ATOM 2220 C C . ILE A 1 283 ? -7.939 12.388 12.204 1.00 94.94 283 ILE A C 1
ATOM 2222 O O . ILE A 1 283 ? -7.137 12.916 11.445 1.00 94.94 283 ILE A O 1
ATOM 2226 N N . VAL A 1 284 ? -8.755 11.400 11.806 1.00 95.38 284 VAL A N 1
ATOM 2227 C CA . VAL A 1 284 ? -8.737 10.873 10.425 1.00 95.38 284 VAL A CA 1
ATOM 2228 C C . VAL A 1 284 ? -9.043 11.973 9.409 1.00 95.38 284 VAL A C 1
ATOM 2230 O O . VAL A 1 284 ? -8.312 12.112 8.433 1.00 95.38 284 VAL A O 1
ATOM 2233 N N . ILE A 1 285 ? -10.084 12.773 9.653 1.00 94.44 285 ILE A N 1
ATOM 2234 C CA . ILE A 1 285 ? -10.471 13.885 8.774 1.00 94.44 285 ILE A CA 1
ATOM 2235 C C . ILE A 1 285 ? -9.369 14.944 8.736 1.00 94.44 285 ILE A C 1
ATOM 2237 O O . ILE A 1 285 ? -8.999 15.388 7.656 1.00 94.44 285 ILE A O 1
ATOM 2241 N N . ALA A 1 286 ? -8.814 15.326 9.891 1.00 92.50 286 ALA A N 1
ATOM 2242 C CA . ALA A 1 286 ? -7.719 16.285 9.952 1.00 92.50 286 ALA A CA 1
ATOM 2243 C C . ALA A 1 286 ? -6.526 15.788 9.131 1.00 92.50 286 ALA A C 1
ATOM 2245 O O . ALA A 1 286 ? -6.079 16.496 8.242 1.00 92.50 286 ALA A O 1
ATOM 2246 N N . THR A 1 287 ? -6.079 14.544 9.332 1.00 92.81 287 THR A N 1
ATOM 2247 C CA . THR A 1 287 ? -5.003 13.949 8.527 1.00 92.81 287 THR A CA 1
ATOM 2248 C C . THR A 1 287 ? -5.345 13.941 7.037 1.00 92.81 287 THR A C 1
ATOM 2250 O O . THR A 1 287 ? -4.485 14.273 6.227 1.00 92.81 287 THR A O 1
ATOM 2253 N N . ALA A 1 288 ? -6.580 13.607 6.657 1.00 92.25 288 ALA A N 1
ATOM 2254 C CA . ALA A 1 288 ? -7.005 13.600 5.260 1.00 92.25 288 ALA A CA 1
ATOM 2255 C C . ALA A 1 288 ? -6.935 14.988 4.604 1.00 92.25 288 ALA A C 1
ATOM 2257 O O . ALA A 1 288 ? -6.502 15.094 3.458 1.00 92.25 288 ALA A O 1
ATOM 2258 N N . LEU A 1 289 ? -7.334 16.034 5.334 1.00 88.38 289 LEU A N 1
ATOM 2259 C CA . LEU A 1 289 ? -7.453 17.402 4.826 1.00 88.38 289 LEU A CA 1
ATOM 2260 C C . LEU A 1 289 ? -6.175 18.235 4.950 1.00 88.38 289 LEU A C 1
ATOM 2262 O O . LEU A 1 289 ? -6.061 19.229 4.250 1.00 88.38 289 LEU A O 1
ATOM 2266 N N . THR A 1 290 ? -5.239 17.887 5.837 1.00 85.62 290 THR A N 1
ATOM 2267 C CA . THR A 1 290 ? -4.026 18.691 6.090 1.00 85.62 290 THR A CA 1
ATOM 2268 C C . THR A 1 290 ? -2.734 18.032 5.613 1.00 85.62 290 THR A C 1
ATOM 2270 O O . THR A 1 290 ? -1.648 18.562 5.850 1.00 85.62 290 THR A O 1
ATOM 2273 N N . THR A 1 291 ? -2.813 16.865 4.968 1.00 86.75 291 THR A N 1
ATOM 2274 C CA . THR A 1 291 ? -1.631 16.101 4.542 1.00 86.75 291 THR A CA 1
ATOM 2275 C C . THR A 1 291 ? -1.791 15.517 3.139 1.00 86.75 291 THR A C 1
ATOM 2277 O O . THR A 1 291 ? -2.866 15.552 2.545 1.00 86.75 291 THR A O 1
ATOM 2280 N N . THR A 1 292 ? -0.718 14.921 2.617 1.00 86.50 292 THR A N 1
ATOM 2281 C CA . THR A 1 292 ? -0.684 14.266 1.301 1.00 86.50 292 THR A CA 1
ATOM 2282 C C . THR A 1 292 ? -1.387 12.906 1.253 1.00 86.50 292 THR A C 1
ATOM 2284 O O . THR A 1 292 ? -1.454 12.303 0.183 1.00 86.50 292 THR A O 1
ATOM 2287 N N . VAL A 1 293 ? -1.909 12.388 2.375 1.00 91.88 293 VAL A N 1
ATOM 2288 C CA . VAL A 1 293 ? -2.474 11.027 2.438 1.00 91.88 293 VAL A CA 1
ATOM 2289 C C . VAL A 1 293 ? -3.585 10.801 1.409 1.00 91.88 293 VAL A C 1
ATOM 2291 O O . VAL A 1 293 ? -3.633 9.740 0.797 1.00 91.88 293 VAL A O 1
ATOM 2294 N N . SER A 1 294 ? -4.437 11.802 1.173 1.00 92.81 294 SER A N 1
ATOM 2295 C CA . SER A 1 294 ? -5.539 11.709 0.210 1.00 92.81 294 SER A CA 1
ATOM 2296 C C . SER A 1 294 ? -5.035 11.608 -1.233 1.00 92.81 294 SER A C 1
ATOM 2298 O O . SER A 1 294 ? -5.561 10.832 -2.029 1.00 92.81 294 SER A O 1
ATOM 2300 N N . THR A 1 295 ? -3.946 12.308 -1.559 1.00 90.25 295 THR A N 1
ATOM 2301 C CA . THR A 1 295 ? -3.271 12.177 -2.855 1.00 90.25 295 THR A CA 1
ATOM 2302 C C . THR A 1 295 ? -2.758 10.750 -3.058 1.00 90.25 295 THR A C 1
ATOM 2304 O O . THR A 1 295 ? -3.029 10.138 -4.085 1.00 90.25 295 THR A O 1
ATOM 2307 N N . PHE A 1 296 ? -2.086 10.172 -2.054 1.00 92.25 296 PHE A N 1
ATOM 2308 C CA . PHE A 1 296 ? -1.583 8.793 -2.123 1.00 92.25 296 PHE A CA 1
ATOM 2309 C C . PHE A 1 296 ? -2.685 7.734 -2.144 1.00 92.25 296 PHE A C 1
ATOM 2311 O O . PHE A 1 296 ? -2.526 6.714 -2.808 1.00 92.25 296 PHE A O 1
ATOM 2318 N N . VAL A 1 297 ? -3.808 7.976 -1.466 1.00 95.50 297 VAL A N 1
ATOM 2319 C CA . VAL A 1 297 ? -5.019 7.150 -1.583 1.00 95.50 297 VAL A CA 1
ATOM 2320 C C . VAL A 1 297 ? -5.590 7.201 -3.002 1.00 95.50 297 VAL A C 1
ATOM 2322 O O . VAL A 1 297 ? -6.102 6.195 -3.481 1.00 95.50 297 VAL A O 1
ATOM 2325 N N . GLY A 1 298 ? -5.500 8.352 -3.672 1.00 93.75 298 GLY A N 1
ATOM 2326 C CA . GLY A 1 298 ? -5.991 8.539 -5.034 1.00 93.75 298 GLY A CA 1
ATOM 2327 C C . GLY A 1 298 ? -5.126 7.924 -6.128 1.00 93.75 298 GLY A C 1
ATOM 2328 O O . GLY A 1 298 ? -5.632 7.734 -7.233 1.00 93.75 298 GLY A O 1
ATOM 2329 N N . PHE A 1 299 ? -3.855 7.617 -5.855 1.00 93.56 299 PHE A N 1
ATOM 2330 C CA . PHE A 1 299 ? -2.968 7.026 -6.850 1.00 93.56 299 PHE A CA 1
ATOM 2331 C C . PHE A 1 299 ? -3.284 5.559 -7.121 1.00 93.56 299 PHE A C 1
ATOM 2333 O O . PHE A 1 299 ? -3.344 4.724 -6.212 1.00 93.56 299 PHE A O 1
ATOM 2340 N N . ILE A 1 300 ? -3.331 5.222 -8.410 1.00 94.88 300 ILE A N 1
ATOM 2341 C CA . ILE A 1 300 ? -3.299 3.839 -8.895 1.00 94.88 300 ILE A CA 1
ATOM 2342 C C . ILE A 1 300 ? -1.850 3.332 -8.841 1.00 94.88 300 ILE A C 1
ATOM 2344 O O . ILE A 1 300 ? -1.178 3.111 -9.853 1.00 94.88 300 ILE A O 1
ATOM 2348 N N . SER A 1 301 ? -1.340 3.217 -7.619 1.00 93.50 301 SER A N 1
ATOM 2349 C CA . SER A 1 301 ? -0.024 2.694 -7.268 1.00 93.50 301 SER A CA 1
ATOM 2350 C C . SER A 1 301 ? -0.072 2.055 -5.869 1.00 93.50 301 SER A C 1
ATOM 2352 O O . SER A 1 301 ? -0.925 2.394 -5.039 1.00 93.50 301 SER A O 1
ATOM 2354 N N . PRO A 1 302 ? 0.858 1.140 -5.545 1.00 95.25 302 PRO A N 1
ATOM 2355 C CA . PRO A 1 302 ? 0.893 0.525 -4.225 1.00 95.25 302 PRO A CA 1
ATOM 2356 C C . PRO A 1 302 ? 1.422 1.460 -3.120 1.00 95.25 302 PRO A C 1
ATOM 2358 O O . PRO A 1 302 ? 1.547 1.016 -1.986 1.00 95.25 302 PRO A O 1
ATOM 2361 N N . ASP A 1 303 ? 1.731 2.735 -3.380 1.00 93.31 303 ASP A N 1
ATOM 2362 C CA . ASP A 1 303 ? 2.461 3.585 -2.423 1.00 93.31 303 ASP A CA 1
ATOM 2363 C C . ASP A 1 303 ? 1.765 3.775 -1.079 1.00 93.31 303 ASP A C 1
ATOM 2365 O O . ASP A 1 303 ? 2.421 3.737 -0.039 1.00 93.31 303 ASP A O 1
ATOM 2369 N N . ILE A 1 304 ? 0.442 3.946 -1.077 1.00 95.50 304 ILE A N 1
ATOM 2370 C CA . ILE A 1 304 ? -0.325 4.079 0.167 1.00 95.50 304 ILE A CA 1
ATOM 2371 C C . ILE A 1 304 ? -0.251 2.811 1.030 1.00 95.50 304 ILE A C 1
ATOM 2373 O O . ILE A 1 304 ? -0.334 2.878 2.258 1.00 95.50 304 ILE A O 1
ATOM 2377 N N . LEU A 1 305 ? -0.022 1.651 0.405 1.00 96.69 305 LEU A N 1
ATOM 2378 C CA . LEU A 1 305 ? 0.094 0.370 1.097 1.00 96.69 305 LEU A CA 1
ATOM 2379 C C . LEU A 1 305 ? 1.357 0.310 1.970 1.00 96.69 305 LEU A C 1
ATOM 2381 O O . LEU A 1 305 ? 1.376 -0.424 2.957 1.00 96.69 305 LEU A O 1
ATOM 2385 N N . ALA A 1 306 ? 2.377 1.134 1.698 1.00 95.12 306 ALA A N 1
ATOM 2386 C CA . ALA A 1 306 ? 3.527 1.299 2.588 1.00 95.12 306 ALA A CA 1
ATOM 2387 C C . ALA A 1 306 ? 3.085 1.671 4.015 1.00 95.12 306 ALA A C 1
ATOM 2389 O O . ALA A 1 306 ? 3.567 1.106 5.000 1.00 95.12 306 ALA A O 1
ATOM 2390 N N . ALA A 1 307 ? 2.116 2.584 4.136 1.00 95.75 307 ALA A N 1
ATOM 2391 C CA . ALA A 1 307 ? 1.567 2.986 5.425 1.00 95.75 307 ALA A CA 1
ATOM 2392 C C . ALA A 1 307 ? 0.707 1.885 6.066 1.00 95.75 307 ALA A C 1
ATOM 2394 O O . ALA A 1 307 ? 0.586 1.840 7.293 1.00 95.75 307 ALA A O 1
ATOM 2395 N N . TRP A 1 308 ? 0.148 0.963 5.273 1.00 96.88 308 TRP A N 1
ATOM 2396 C CA . TRP A 1 308 ? -0.594 -0.185 5.800 1.00 96.88 308 TRP A CA 1
ATOM 2397 C C . TRP A 1 308 ? 0.320 -1.162 6.532 1.00 96.88 308 TRP A C 1
ATOM 2399 O O . TRP A 1 308 ? -0.095 -1.711 7.550 1.00 96.88 308 TRP A O 1
ATOM 2409 N N . CYS A 1 309 ? 1.574 -1.320 6.094 1.00 95.81 309 CYS A N 1
ATOM 2410 C CA . CYS A 1 309 ? 2.570 -2.090 6.842 1.00 95.81 309 CYS A CA 1
ATOM 2411 C C . CYS A 1 309 ? 2.781 -1.511 8.250 1.00 95.81 309 CYS A C 1
ATOM 2413 O O . CYS A 1 309 ? 2.802 -2.257 9.228 1.00 95.81 309 CYS A O 1
ATOM 2415 N N . VAL A 1 310 ? 2.876 -0.181 8.366 1.00 94.50 310 VAL A N 1
ATOM 2416 C CA . VAL A 1 310 ? 3.097 0.507 9.648 1.00 94.50 310 VAL A CA 1
ATOM 2417 C C . VAL A 1 310 ? 1.852 0.435 10.532 1.00 94.50 310 VAL A C 1
ATOM 2419 O O . VAL A 1 310 ? 1.891 -0.125 11.627 1.00 94.50 310 VAL A O 1
ATOM 2422 N N . LEU A 1 311 ? 0.720 0.956 10.051 1.00 96.06 311 LEU A N 1
ATOM 2423 C CA . LEU A 1 311 ? -0.524 1.044 10.823 1.00 96.06 311 LEU A CA 1
ATOM 2424 C C . LEU A 1 311 ? -1.128 -0.335 11.112 1.00 96.06 311 LEU A C 1
ATOM 2426 O O . LEU A 1 311 ? -1.663 -0.566 12.199 1.00 96.06 311 LEU A O 1
ATOM 2430 N N . GLY A 1 312 ? -1.042 -1.258 10.154 1.00 96.12 312 GLY A N 1
ATOM 2431 C CA . GLY A 1 312 ? -1.427 -2.651 10.341 1.00 96.12 312 GLY A CA 1
ATOM 2432 C C . GLY A 1 312 ? -0.522 -3.339 11.356 1.00 96.12 312 GLY A C 1
ATOM 2433 O O . GLY A 1 312 ? -1.023 -4.043 12.231 1.00 96.12 312 GLY A O 1
ATOM 2434 N N . GLY A 1 313 ? 0.791 -3.086 11.303 1.00 94.50 313 GLY A N 1
ATOM 2435 C CA . GLY A 1 313 ? 1.748 -3.577 12.293 1.00 94.50 313 GLY A CA 1
ATOM 2436 C C . GLY A 1 313 ? 1.349 -3.173 13.712 1.00 94.50 313 GLY A C 1
ATOM 2437 O O . GLY A 1 313 ? 1.214 -4.027 14.585 1.00 94.50 313 GLY A O 1
ATOM 2438 N N . VAL A 1 314 ? 1.033 -1.899 13.943 1.00 94.00 314 VAL A N 1
ATOM 2439 C CA . VAL A 1 314 ? 0.573 -1.438 15.265 1.00 94.00 314 VAL A CA 1
ATOM 2440 C C . VAL A 1 314 ? -0.656 -2.224 15.749 1.00 94.00 314 VAL A C 1
ATOM 2442 O O . VAL A 1 314 ? -0.678 -2.694 16.889 1.00 94.00 314 VAL A O 1
ATOM 2445 N N . LEU A 1 315 ? -1.653 -2.455 14.889 1.00 93.69 315 LEU A N 1
ATOM 2446 C CA . LEU A 1 315 ? -2.826 -3.261 15.252 1.00 93.69 315 LEU A CA 1
ATOM 2447 C C . LEU A 1 315 ? -2.479 -4.733 15.501 1.00 93.69 315 LEU A C 1
ATOM 2449 O O . LEU A 1 315 ? -3.008 -5.323 16.443 1.00 93.69 315 LEU A O 1
ATOM 2453 N N . LEU A 1 316 ? -1.590 -5.322 14.701 1.00 94.19 316 LEU A N 1
ATOM 2454 C CA . LEU A 1 316 ? -1.148 -6.707 14.854 1.00 94.19 316 LEU A CA 1
ATOM 2455 C C . LEU A 1 316 ? -0.451 -6.932 16.207 1.00 94.19 316 LEU A C 1
ATOM 2457 O O . LEU A 1 316 ? -0.726 -7.929 16.878 1.00 94.19 316 LEU A O 1
ATOM 2461 N N . PHE A 1 317 ? 0.412 -5.999 16.619 1.00 91.31 317 PHE A N 1
ATOM 2462 C CA . PHE A 1 317 ? 1.210 -6.107 17.845 1.00 91.31 317 PHE A CA 1
ATOM 2463 C C . PHE A 1 317 ? 0.470 -5.666 19.112 1.00 91.31 317 PHE A C 1
ATOM 2465 O O . PHE A 1 317 ? 0.736 -6.197 20.194 1.00 91.31 317 PHE A O 1
ATOM 2472 N N . LEU A 1 318 ? -0.436 -4.689 19.014 1.00 90.94 318 LEU A N 1
ATOM 2473 C CA . LEU A 1 318 ? -1.018 -4.043 20.194 1.00 90.94 318 LEU A CA 1
ATOM 2474 C C . LEU A 1 318 ? -2.530 -4.264 20.348 1.00 90.94 318 LEU A C 1
ATOM 2476 O O . LEU A 1 318 ? -3.038 -4.151 21.467 1.00 90.94 318 LEU A O 1
ATOM 2480 N N . SER A 1 319 ? -3.272 -4.587 19.280 1.00 90.12 319 SER A N 1
ATOM 2481 C CA . SER A 1 319 ? -4.721 -4.773 19.405 1.00 90.12 319 SER A CA 1
ATOM 2482 C C . SER A 1 319 ? -5.066 -6.078 20.118 1.00 90.12 319 SER A C 1
ATOM 2484 O O . SER A 1 319 ? -4.585 -7.164 19.795 1.00 90.12 319 SER A O 1
ATOM 2486 N N . LYS A 1 320 ? -5.991 -5.977 21.075 1.00 87.56 320 LYS A N 1
ATOM 2487 C CA . LYS A 1 320 ? -6.576 -7.134 21.766 1.00 87.56 320 LYS A CA 1
ATOM 2488 C C . LYS A 1 320 ? -7.725 -7.772 20.979 1.00 87.56 320 LYS A C 1
ATOM 2490 O O . LYS A 1 320 ? -8.137 -8.882 21.305 1.00 87.56 320 LYS A O 1
ATOM 2495 N N . ARG A 1 321 ? -8.267 -7.093 19.960 1.00 84.81 321 ARG A N 1
ATOM 2496 C CA . ARG A 1 321 ? -9.410 -7.593 19.180 1.00 84.81 321 ARG A CA 1
ATOM 2497 C C . ARG A 1 321 ? -8.933 -8.536 18.081 1.00 84.81 321 ARG A C 1
ATOM 2499 O O . ARG A 1 321 ? -8.081 -8.173 17.275 1.00 84.81 321 ARG A O 1
ATOM 2506 N N . SER A 1 322 ? -9.515 -9.733 18.017 1.00 84.31 322 SER A N 1
ATOM 2507 C CA . SER A 1 322 ? -9.195 -10.728 16.983 1.00 84.31 322 SER A CA 1
ATOM 2508 C C . SER A 1 322 ? -9.458 -10.198 15.575 1.00 84.31 322 SER A C 1
ATOM 2510 O O . SER A 1 322 ? -8.593 -10.349 14.721 1.00 84.31 322 SER A O 1
ATOM 2512 N N . PHE A 1 323 ? -10.589 -9.518 15.367 1.00 82.56 323 PHE A N 1
ATOM 2513 C CA . PHE A 1 323 ? -10.947 -8.928 14.077 1.00 82.56 323 PHE A CA 1
ATOM 2514 C C . PHE A 1 323 ? -9.932 -7.876 13.605 1.00 82.56 323 PHE A C 1
ATOM 2516 O O . PHE A 1 323 ? -9.474 -7.946 12.470 1.00 82.56 323 PHE A O 1
ATOM 2523 N N . ASP A 1 324 ? -9.512 -6.957 14.488 1.00 87.25 324 ASP A N 1
ATOM 2524 C CA . ASP A 1 324 ? -8.496 -5.945 14.155 1.00 87.25 324 ASP A CA 1
ATOM 2525 C C . ASP A 1 324 ? -7.190 -6.607 13.699 1.00 87.25 324 ASP A C 1
ATOM 2527 O O . ASP A 1 324 ? -6.616 -6.193 12.698 1.00 87.25 324 ASP A O 1
ATOM 2531 N N . ARG A 1 325 ? -6.740 -7.657 14.401 1.00 88.94 325 ARG A N 1
ATOM 2532 C CA . ARG A 1 325 ? -5.519 -8.388 14.034 1.00 88.94 325 ARG A CA 1
ATOM 2533 C C . ARG A 1 325 ? -5.673 -9.162 12.730 1.00 88.94 325 ARG A C 1
ATOM 2535 O O . ARG A 1 325 ? -4.745 -9.155 11.931 1.00 88.94 325 ARG A O 1
ATOM 2542 N N . ALA A 1 326 ? -6.809 -9.824 12.512 1.00 84.00 326 ALA A N 1
ATOM 2543 C CA . ALA A 1 326 ? -7.064 -10.596 11.297 1.00 84.00 326 ALA A CA 1
ATOM 2544 C C . ALA A 1 326 ? -7.093 -9.685 10.063 1.00 84.00 326 ALA A C 1
ATOM 2546 O O . ALA A 1 326 ? -6.380 -9.937 9.094 1.00 84.00 326 ALA A O 1
ATOM 2547 N N . LEU A 1 327 ? -7.836 -8.577 10.138 1.00 86.00 327 LEU A N 1
ATOM 2548 C CA . LEU A 1 327 ? -7.892 -7.599 9.058 1.00 86.00 327 LEU A CA 1
ATOM 2549 C C . LEU A 1 327 ? -6.539 -6.907 8.851 1.00 86.00 327 LEU A C 1
ATOM 2551 O O . LEU A 1 327 ? -6.097 -6.782 7.717 1.00 86.00 327 LEU A O 1
ATOM 2555 N N . ALA A 1 328 ? -5.830 -6.528 9.920 1.00 92.75 328 ALA A N 1
ATOM 2556 C CA . ALA A 1 328 ? -4.476 -5.989 9.798 1.00 92.75 328 ALA A CA 1
ATOM 2557 C C . ALA A 1 328 ? -3.515 -6.985 9.129 1.00 92.75 328 ALA A C 1
ATOM 2559 O O . ALA A 1 328 ? -2.764 -6.595 8.246 1.00 92.75 328 ALA A O 1
ATOM 2560 N N . THR A 1 329 ? -3.578 -8.271 9.488 1.00 91.62 329 THR A N 1
ATOM 2561 C CA . THR A 1 329 ? -2.778 -9.337 8.857 1.00 91.62 329 THR A CA 1
ATOM 2562 C C . THR A 1 329 ? -3.066 -9.424 7.358 1.00 91.62 329 THR A C 1
ATOM 2564 O O . THR A 1 329 ? -2.137 -9.475 6.559 1.00 91.62 329 THR A O 1
ATOM 2567 N N . PHE A 1 330 ? -4.342 -9.379 6.968 1.00 88.88 330 PHE A N 1
ATOM 2568 C CA . PHE A 1 330 ? -4.754 -9.394 5.564 1.00 88.88 330 PHE A CA 1
ATOM 2569 C C . PHE A 1 330 ? -4.279 -8.151 4.792 1.00 88.88 330 PHE A C 1
ATOM 2571 O O . PHE A 1 330 ? -3.752 -8.270 3.689 1.00 88.88 330 PHE A O 1
ATOM 2578 N N . LEU A 1 331 ? -4.396 -6.956 5.378 1.00 93.69 331 LEU A N 1
ATOM 2579 C CA . LEU A 1 331 ? -3.928 -5.715 4.751 1.00 93.69 331 LEU A CA 1
ATOM 2580 C C . LEU A 1 331 ? -2.394 -5.663 4.643 1.00 93.69 331 LEU A C 1
ATOM 2582 O O . LEU A 1 331 ? -1.877 -5.216 3.621 1.00 93.69 331 LEU A O 1
ATOM 2586 N N . ILE A 1 332 ? -1.665 -6.163 5.649 1.00 95.50 332 ILE A N 1
ATOM 2587 C CA . ILE A 1 332 ? -0.201 -6.319 5.596 1.00 95.50 332 ILE A CA 1
ATOM 2588 C C . ILE A 1 332 ? 0.186 -7.303 4.489 1.00 95.50 332 ILE A C 1
ATOM 2590 O O . ILE A 1 332 ? 1.116 -7.020 3.743 1.00 95.50 332 ILE A O 1
ATOM 2594 N N . LEU A 1 333 ? -0.522 -8.429 4.345 1.00 92.06 333 LEU A N 1
ATOM 2595 C CA . LEU A 1 333 ? -0.278 -9.393 3.267 1.00 92.06 333 LEU A CA 1
ATOM 2596 C C . LEU A 1 333 ? -0.375 -8.722 1.891 1.00 92.06 333 LEU A C 1
ATOM 2598 O O . LEU A 1 333 ? 0.561 -8.828 1.101 1.00 92.06 333 LEU A O 1
ATOM 2602 N N . ILE A 1 334 ? -1.463 -7.988 1.629 1.00 90.44 334 ILE A N 1
ATOM 2603 C CA . ILE A 1 334 ? -1.635 -7.242 0.372 1.00 90.44 334 ILE A CA 1
ATOM 2604 C C . ILE A 1 334 ? -0.493 -6.239 0.189 1.00 90.44 334 ILE A C 1
ATOM 2606 O O . ILE A 1 334 ? 0.108 -6.175 -0.884 1.00 90.44 334 ILE A O 1
ATOM 2610 N N . ALA A 1 335 ? -0.166 -5.473 1.230 1.00 96.00 335 ALA A N 1
ATOM 2611 C CA . ALA A 1 335 ? 0.854 -4.436 1.165 1.00 96.00 335 ALA A CA 1
ATOM 2612 C C . ALA A 1 335 ? 2.253 -4.992 0.863 1.00 96.00 335 ALA A C 1
ATOM 2614 O O . ALA A 1 335 ? 2.907 -4.521 -0.070 1.00 96.00 335 ALA A O 1
ATOM 2615 N N . LEU A 1 336 ? 2.691 -6.008 1.610 1.00 93.06 336 LEU A N 1
ATOM 2616 C CA . LEU A 1 336 ? 3.994 -6.650 1.445 1.00 93.06 336 LEU A CA 1
ATOM 2617 C C . LEU A 1 336 ? 4.117 -7.357 0.086 1.00 93.06 336 LEU A C 1
ATOM 2619 O O . LEU A 1 336 ? 5.187 -7.321 -0.515 1.00 93.06 336 LEU A O 1
ATOM 2623 N N . ALA A 1 337 ? 3.035 -7.960 -0.420 1.00 90.12 337 ALA A N 1
ATOM 2624 C CA . ALA A 1 337 ? 3.036 -8.631 -1.720 1.00 90.12 337 ALA A CA 1
ATOM 2625 C C . ALA A 1 337 ? 3.094 -7.645 -2.900 1.00 90.12 337 ALA A C 1
ATOM 2627 O O . ALA A 1 337 ? 3.531 -8.005 -3.989 1.00 90.12 337 ALA A O 1
ATOM 2628 N N . SER A 1 338 ? 2.648 -6.403 -2.697 1.00 93.19 338 SER A N 1
ATOM 2629 C CA . SER A 1 338 ? 2.441 -5.420 -3.767 1.00 93.19 338 SER A CA 1
ATOM 2630 C C . SER A 1 338 ? 3.700 -4.667 -4.208 1.00 93.19 338 SER A C 1
ATOM 2632 O O . SER A 1 338 ? 3.687 -4.076 -5.286 1.00 93.19 338 SER A O 1
ATOM 2634 N N . HIS A 1 339 ? 4.771 -4.639 -3.404 1.00 91.62 339 HIS A N 1
ATOM 2635 C CA . HIS A 1 339 ? 5.987 -3.886 -3.737 1.00 91.62 339 HIS A CA 1
ATOM 2636 C C . HIS A 1 339 ? 7.223 -4.369 -2.958 1.00 91.62 339 HIS A C 1
ATOM 2638 O O . HIS A 1 339 ? 7.152 -4.587 -1.747 1.00 91.62 339 HIS A O 1
ATOM 2644 N N . TYR A 1 340 ? 8.395 -4.437 -3.604 1.00 89.25 340 TYR A N 1
ATOM 2645 C CA . TYR A 1 340 ? 9.631 -4.932 -2.969 1.00 89.25 340 TYR A CA 1
ATOM 2646 C C . TYR A 1 340 ? 10.112 -4.066 -1.791 1.00 89.25 340 TYR A C 1
ATOM 2648 O O . TYR A 1 340 ? 10.588 -4.590 -0.787 1.00 89.25 340 TYR A O 1
ATOM 2656 N N . THR A 1 341 ? 9.936 -2.741 -1.847 1.00 89.00 341 THR A N 1
ATOM 2657 C CA . THR A 1 341 ? 10.277 -1.863 -0.706 1.00 89.00 341 THR A CA 1
ATOM 2658 C C . THR A 1 341 ? 9.406 -2.143 0.522 1.00 89.00 341 THR A C 1
ATOM 2660 O O . THR A 1 341 ? 9.865 -1.969 1.646 1.00 89.00 341 THR A O 1
ATOM 2663 N N . HIS A 1 342 ? 8.164 -2.609 0.342 1.00 92.94 342 HIS A N 1
ATOM 2664 C CA . HIS A 1 342 ? 7.316 -2.989 1.475 1.00 92.94 342 HIS A CA 1
ATOM 2665 C C . HIS A 1 342 ? 7.804 -4.295 2.090 1.00 92.94 342 HIS A C 1
ATOM 2667 O O . HIS A 1 342 ? 7.864 -4.408 3.312 1.00 92.94 342 HIS A O 1
ATOM 2673 N N . LEU A 1 343 ? 8.229 -5.248 1.256 1.00 91.44 343 LEU A N 1
ATOM 2674 C CA . LEU A 1 343 ? 8.871 -6.474 1.720 1.00 91.44 343 LEU A CA 1
ATOM 2675 C C . LEU A 1 343 ? 10.116 -6.170 2.576 1.00 91.44 343 LEU A C 1
ATOM 2677 O O . LEU A 1 343 ? 10.298 -6.786 3.626 1.00 91.44 343 LEU A O 1
ATOM 2681 N N . ALA A 1 344 ? 10.906 -5.155 2.207 1.00 91.19 344 ALA A N 1
ATOM 2682 C CA . ALA A 1 344 ? 12.020 -4.671 3.026 1.00 91.19 344 ALA A CA 1
ATOM 2683 C C . ALA A 1 344 ? 11.573 -4.143 4.407 1.00 91.19 344 ALA A C 1
ATOM 2685 O O . ALA A 1 344 ? 12.247 -4.408 5.402 1.00 91.19 344 ALA A O 1
ATOM 2686 N N . PHE A 1 345 ? 10.414 -3.477 4.516 1.00 91.62 345 PHE A N 1
ATOM 2687 C CA . PHE A 1 345 ? 9.841 -3.120 5.825 1.00 91.62 345 PHE A CA 1
ATOM 2688 C C . PHE A 1 345 ? 9.458 -4.350 6.651 1.00 91.62 345 PHE A C 1
ATOM 2690 O O . PHE A 1 345 ? 9.643 -4.343 7.867 1.00 91.62 345 PHE A O 1
ATOM 2697 N N . GLY A 1 346 ? 8.973 -5.415 6.007 1.00 92.12 346 GLY A N 1
ATOM 2698 C CA . GLY A 1 346 ? 8.728 -6.704 6.657 1.00 92.12 346 GLY A CA 1
ATOM 2699 C C . GLY A 1 346 ? 9.999 -7.280 7.286 1.00 92.12 346 GLY A C 1
ATOM 2700 O O . GLY A 1 346 ? 9.999 -7.622 8.469 1.00 92.12 346 GLY A O 1
ATOM 2701 N N . PHE A 1 347 ? 11.105 -7.313 6.535 1.00 93.31 347 PHE A N 1
ATOM 2702 C CA . PHE A 1 347 ? 12.406 -7.755 7.051 1.00 93.31 347 PHE A CA 1
ATOM 2703 C C . PHE A 1 347 ? 12.935 -6.858 8.172 1.00 93.31 347 PHE A C 1
ATOM 2705 O O . PHE A 1 347 ? 13.379 -7.369 9.199 1.00 93.31 347 PHE A O 1
ATOM 2712 N N . LEU A 1 348 ? 12.843 -5.535 8.018 1.00 92.69 348 LEU A N 1
ATOM 2713 C CA . LEU A 1 348 ? 13.233 -4.589 9.063 1.00 92.69 348 LEU A CA 1
ATOM 2714 C C . LEU A 1 348 ? 12.460 -4.854 10.361 1.00 92.69 348 LEU A C 1
ATOM 2716 O O . LEU A 1 348 ? 13.067 -4.987 11.421 1.00 92.69 348 LEU A O 1
ATOM 2720 N N . ALA A 1 349 ? 11.136 -4.999 10.274 1.00 92.25 349 ALA A N 1
ATOM 2721 C CA . ALA A 1 349 ? 10.288 -5.273 11.426 1.00 92.25 349 ALA A CA 1
ATOM 2722 C C . ALA A 1 349 ? 10.629 -6.615 12.095 1.00 92.25 349 ALA A C 1
ATOM 2724 O O . ALA A 1 349 ? 10.669 -6.681 13.324 1.00 92.25 349 ALA A O 1
ATOM 2725 N N . LEU A 1 350 ? 10.925 -7.668 11.323 1.00 94.75 350 LEU A N 1
ATOM 2726 C CA . LEU A 1 350 ? 11.366 -8.959 11.864 1.00 94.75 350 LEU A CA 1
ATOM 2727 C C . LEU A 1 350 ? 12.708 -8.853 12.590 1.00 94.75 350 LEU A C 1
ATOM 2729 O O . LEU A 1 350 ? 12.827 -9.355 13.707 1.00 94.75 350 LEU A O 1
ATOM 2733 N N . THR A 1 351 ? 13.684 -8.154 12.009 1.00 93.44 351 THR A N 1
ATOM 2734 C CA . THR A 1 351 ? 14.990 -7.913 12.636 1.00 93.44 351 THR A CA 1
ATOM 2735 C C . THR A 1 351 ? 14.833 -7.132 13.937 1.00 93.44 351 THR A C 1
ATOM 2737 O O . THR A 1 351 ? 15.346 -7.552 14.973 1.00 93.44 351 THR A O 1
ATOM 2740 N N . THR A 1 352 ? 14.055 -6.045 13.932 1.00 91.19 352 THR A N 1
ATOM 2741 C CA . THR A 1 352 ? 13.757 -5.274 15.147 1.00 91.19 352 THR A CA 1
ATOM 2742 C C . THR A 1 352 ? 13.069 -6.140 16.201 1.00 91.19 352 THR A C 1
ATOM 2744 O O . THR A 1 352 ? 13.460 -6.115 17.365 1.00 91.19 352 THR A O 1
ATOM 2747 N N . CYS A 1 353 ? 12.088 -6.958 15.813 1.00 91.94 353 CYS A N 1
ATOM 2748 C CA . CYS A 1 353 ? 11.417 -7.869 16.737 1.00 91.94 353 CYS A CA 1
ATOM 2749 C C . CYS A 1 353 ? 12.369 -8.921 17.313 1.00 91.94 353 CYS A C 1
ATOM 2751 O O . CYS A 1 353 ? 12.273 -9.221 18.500 1.00 91.94 353 CYS A O 1
ATOM 2753 N N . GLY A 1 354 ? 13.286 -9.461 16.506 1.00 91.75 354 GLY A N 1
ATOM 2754 C CA . GLY A 1 354 ? 14.315 -10.400 16.950 1.00 91.75 354 GLY A CA 1
ATOM 2755 C C . GLY A 1 354 ? 15.255 -9.771 17.976 1.00 91.75 354 GLY A C 1
ATOM 2756 O O . GLY A 1 354 ? 15.435 -10.319 19.061 1.00 91.75 354 GLY A O 1
ATOM 2757 N N . LEU A 1 355 ? 15.772 -8.574 17.687 1.00 92.62 355 LEU A N 1
ATOM 2758 C CA . LEU A 1 355 ? 16.632 -7.828 18.609 1.00 92.62 355 LEU A CA 1
ATOM 2759 C C . LEU A 1 355 ? 15.913 -7.503 19.924 1.00 92.62 355 LEU A C 1
ATOM 2761 O O . LEU A 1 355 ? 16.462 -7.743 20.996 1.00 92.62 355 LEU A O 1
ATOM 2765 N N . LEU A 1 356 ? 14.661 -7.034 19.868 1.00 90.69 356 LEU A N 1
ATOM 2766 C CA . LEU A 1 356 ? 13.860 -6.764 21.067 1.00 90.69 356 LEU A CA 1
ATOM 2767 C C . LEU A 1 356 ? 13.534 -8.043 21.851 1.00 90.69 356 LEU A C 1
ATOM 2769 O O . LEU A 1 356 ? 13.535 -8.024 23.078 1.00 90.69 356 LEU A O 1
ATOM 2773 N N . TYR A 1 357 ? 13.284 -9.164 21.171 1.00 90.62 357 TYR A N 1
ATOM 2774 C CA . TYR A 1 357 ? 13.031 -10.460 21.809 1.00 90.62 357 TYR A CA 1
ATOM 2775 C C . TYR A 1 357 ? 14.252 -10.970 22.595 1.00 90.62 357 TYR A C 1
ATOM 2777 O O . TYR A 1 357 ? 14.100 -11.579 23.663 1.00 90.62 357 TYR A O 1
ATOM 2785 N N . LEU A 1 358 ? 15.457 -10.705 22.077 1.00 92.50 358 LEU A N 1
ATOM 2786 C CA . LEU A 1 358 ? 16.725 -11.019 22.735 1.00 92.50 358 LEU A CA 1
ATOM 2787 C C . LEU A 1 358 ? 17.019 -10.051 23.889 1.00 92.50 358 LEU A C 1
ATOM 2789 O O . LEU A 1 358 ? 17.320 -10.506 24.990 1.00 92.50 358 LEU A O 1
ATOM 2793 N N . ALA A 1 359 ? 16.877 -8.744 23.656 1.00 92.38 359 ALA A N 1
ATOM 2794 C CA . ALA A 1 359 ? 17.251 -7.695 24.604 1.00 92.38 359 ALA A CA 1
ATOM 2795 C C . ALA A 1 359 ? 16.261 -7.516 25.769 1.00 92.38 359 ALA A C 1
ATOM 2797 O O . ALA A 1 359 ? 16.665 -7.114 26.857 1.00 92.38 359 ALA A O 1
ATOM 2798 N N . LEU A 1 360 ? 14.968 -7.800 25.565 1.00 91.38 360 LEU A N 1
ATOM 2799 C CA . LEU A 1 360 ? 13.905 -7.523 26.538 1.00 91.38 360 LEU A CA 1
ATOM 2800 C C . LEU A 1 360 ? 13.116 -8.801 26.879 1.00 91.38 360 LEU A C 1
ATOM 2802 O O . LEU A 1 360 ? 12.052 -9.052 26.301 1.00 91.38 360 LEU A O 1
ATOM 2806 N N . PRO A 1 361 ? 13.572 -9.609 27.859 1.00 91.12 361 PRO A N 1
ATOM 2807 C CA . PRO A 1 361 ? 12.891 -10.845 28.255 1.00 91.12 361 PRO A CA 1
ATOM 2808 C C . PRO A 1 361 ? 11.414 -10.648 28.627 1.00 91.12 361 PRO A C 1
ATOM 2810 O O . PRO A 1 361 ? 10.572 -11.478 28.284 1.00 91.12 361 PRO A O 1
ATOM 2813 N N . SER A 1 362 ? 11.079 -9.514 29.249 1.00 90.12 362 SER A N 1
ATOM 2814 C CA . SER A 1 362 ? 9.707 -9.147 29.626 1.00 90.12 362 SER A CA 1
ATOM 2815 C C . SER A 1 362 ? 8.773 -8.932 28.427 1.00 90.12 362 SER A C 1
ATOM 2817 O O . SER A 1 362 ? 7.556 -9.036 28.569 1.00 90.12 362 SER A O 1
ATOM 2819 N N . TRP A 1 363 ? 9.310 -8.679 27.229 1.00 87.56 363 TRP A N 1
ATOM 2820 C CA . TRP A 1 363 ? 8.529 -8.434 26.012 1.00 87.56 363 TRP A CA 1
ATOM 2821 C C . TRP A 1 363 ? 8.295 -9.698 25.177 1.00 87.56 363 TRP A C 1
ATOM 2823 O O . TRP A 1 363 ? 7.473 -9.681 24.258 1.00 87.56 363 TRP A O 1
ATOM 2833 N N . ARG A 1 364 ? 8.946 -10.823 25.501 1.00 91.88 364 ARG A N 1
ATOM 2834 C CA . ARG A 1 364 ? 8.884 -12.061 24.701 1.00 91.88 364 ARG A CA 1
ATOM 2835 C C . ARG A 1 364 ? 7.461 -12.563 24.470 1.00 91.88 364 ARG A C 1
ATOM 2837 O O . ARG A 1 364 ? 7.106 -12.895 23.340 1.00 91.88 364 ARG A O 1
ATOM 2844 N N . ALA A 1 365 ? 6.623 -12.573 25.509 1.00 88.25 365 ALA A N 1
ATOM 2845 C CA . ALA A 1 365 ? 5.229 -13.009 25.398 1.00 88.25 365 ALA A CA 1
ATOM 2846 C C . ALA A 1 365 ? 4.401 -12.103 24.467 1.00 88.25 365 ALA A C 1
ATOM 2848 O O . ALA A 1 365 ? 3.560 -12.598 23.715 1.00 88.25 365 ALA A O 1
ATOM 2849 N N . ARG A 1 366 ? 4.673 -10.789 24.481 1.00 86.94 366 ARG A N 1
ATOM 2850 C CA . ARG A 1 366 ? 4.005 -9.795 23.628 1.00 86.94 366 ARG A CA 1
ATOM 2851 C C . ARG A 1 366 ? 4.436 -9.920 22.166 1.00 86.94 366 ARG A C 1
ATOM 2853 O O . ARG A 1 366 ? 3.597 -9.798 21.281 1.00 86.94 366 ARG A O 1
ATOM 2860 N N . LEU A 1 367 ? 5.718 -10.190 21.917 1.00 90.19 367 LEU A N 1
ATOM 2861 C CA . LEU A 1 367 ? 6.293 -10.242 20.569 1.00 90.19 367 LEU A CA 1
ATOM 2862 C C . LEU A 1 367 ? 6.076 -11.588 19.863 1.00 90.19 367 LEU A C 1
ATOM 2864 O O . LEU A 1 367 ? 5.891 -11.614 18.654 1.00 90.19 367 LEU A O 1
ATOM 2868 N N . ARG A 1 368 ? 6.053 -12.716 20.585 1.00 91.56 368 ARG A N 1
ATOM 2869 C CA . ARG A 1 368 ? 6.109 -14.060 19.975 1.00 91.56 368 ARG A CA 1
ATOM 2870 C C . ARG A 1 368 ? 5.068 -14.299 18.875 1.00 91.56 368 ARG A C 1
ATOM 2872 O O . ARG A 1 368 ? 5.430 -14.647 17.758 1.00 91.56 368 ARG A O 1
ATOM 2879 N N . ARG A 1 369 ? 3.774 -14.148 19.181 1.00 91.19 369 ARG A N 1
ATOM 2880 C CA . ARG A 1 369 ? 2.691 -14.416 18.213 1.00 91.19 369 ARG A CA 1
ATOM 2881 C C . ARG A 1 369 ? 2.707 -13.472 16.999 1.00 91.19 369 ARG A C 1
ATOM 2883 O O . ARG A 1 369 ? 2.702 -13.994 15.888 1.00 91.19 369 ARG A O 1
ATOM 2890 N N . PRO A 1 370 ? 2.721 -12.133 17.158 1.00 91.69 370 PRO A N 1
ATOM 2891 C CA . PRO A 1 370 ? 2.721 -11.230 16.006 1.00 91.69 370 PRO A CA 1
ATOM 2892 C C . PRO A 1 370 ? 3.980 -11.377 15.140 1.00 91.69 370 PRO A C 1
ATOM 2894 O O . PRO A 1 370 ? 3.859 -11.364 13.919 1.00 91.69 370 PRO A O 1
ATOM 2897 N N . THR A 1 371 ? 5.155 -11.623 15.735 1.00 93.19 371 THR A N 1
ATOM 2898 C CA . THR A 1 371 ? 6.388 -11.892 14.976 1.00 93.19 371 THR A CA 1
ATOM 2899 C C . THR A 1 371 ? 6.285 -13.172 14.148 1.00 93.19 371 THR A C 1
ATOM 2901 O O . THR A 1 371 ? 6.701 -13.172 12.996 1.00 93.19 371 THR A O 1
ATOM 2904 N N . LEU A 1 372 ? 5.693 -14.249 14.682 1.00 91.31 372 LEU A N 1
ATOM 2905 C CA . LEU A 1 372 ? 5.476 -15.487 13.919 1.00 91.31 372 LEU A CA 1
ATOM 2906 C C . LEU A 1 372 ? 4.500 -15.291 12.754 1.00 91.31 372 LEU A C 1
ATOM 2908 O O . LEU A 1 372 ? 4.742 -15.811 11.669 1.00 91.31 372 LEU A O 1
ATOM 2912 N N . ILE A 1 373 ? 3.423 -14.524 12.960 1.00 90.56 373 ILE A N 1
ATOM 2913 C CA . ILE A 1 373 ? 2.481 -14.179 11.884 1.00 90.56 373 ILE A CA 1
ATOM 2914 C C . ILE A 1 373 ? 3.213 -13.399 10.792 1.00 90.56 373 ILE A C 1
ATOM 2916 O O . ILE A 1 373 ? 3.152 -13.779 9.627 1.00 90.56 373 ILE A O 1
ATOM 2920 N N . LEU A 1 374 ? 3.950 -12.348 11.166 1.00 92.69 374 LEU A N 1
ATOM 2921 C CA . LEU A 1 374 ? 4.711 -11.536 10.220 1.00 92.69 374 LEU A CA 1
ATOM 2922 C C . LEU A 1 374 ? 5.762 -12.366 9.468 1.00 92.69 374 LEU A C 1
ATOM 2924 O O . LEU A 1 374 ? 5.888 -12.225 8.255 1.00 92.69 374 LEU A O 1
ATOM 2928 N N . ALA A 1 375 ? 6.472 -13.261 10.159 1.00 92.44 375 ALA A N 1
ATOM 2929 C CA . ALA A 1 375 ? 7.443 -14.160 9.542 1.00 92.44 375 ALA A CA 1
ATOM 2930 C C . ALA A 1 375 ? 6.769 -15.097 8.531 1.00 92.44 375 ALA A C 1
ATOM 2932 O O . ALA A 1 375 ? 7.259 -15.240 7.415 1.00 92.44 375 ALA A O 1
ATOM 2933 N N . GLY A 1 376 ? 5.613 -15.667 8.885 1.00 85.50 376 GLY A N 1
ATOM 2934 C CA . GLY A 1 376 ? 4.809 -16.485 7.978 1.00 85.50 376 GLY A CA 1
ATOM 2935 C C . GLY A 1 376 ? 4.365 -15.724 6.727 1.00 85.50 376 GLY A C 1
ATOM 2936 O O . GLY A 1 376 ? 4.471 -16.259 5.627 1.00 85.50 376 GLY A O 1
ATOM 2937 N N . LEU A 1 377 ? 3.938 -14.462 6.870 1.00 87.94 377 LEU A N 1
ATOM 2938 C CA . LEU A 1 377 ? 3.590 -13.606 5.730 1.00 87.94 377 LEU A CA 1
ATOM 2939 C C . LEU A 1 377 ? 4.798 -13.336 4.826 1.00 87.94 377 LEU A C 1
ATOM 2941 O O . LEU A 1 377 ? 4.691 -13.484 3.613 1.00 87.94 377 LEU A O 1
ATOM 2945 N N . VAL A 1 378 ? 5.948 -12.964 5.399 1.00 89.88 378 VAL A N 1
ATOM 2946 C CA . VAL A 1 378 ? 7.174 -12.694 4.629 1.00 89.88 378 VAL A CA 1
ATOM 2947 C C . VAL A 1 378 ? 7.622 -13.944 3.874 1.00 89.88 378 VAL A C 1
ATOM 2949 O O . VAL A 1 378 ? 7.893 -13.856 2.679 1.00 89.88 378 VAL A O 1
ATOM 2952 N N . VAL A 1 379 ? 7.635 -15.109 4.530 1.00 85.88 379 VAL A N 1
ATOM 2953 C CA . VAL A 1 379 ? 7.974 -16.388 3.887 1.00 85.88 379 VAL A CA 1
ATOM 2954 C C . VAL A 1 379 ? 7.007 -16.693 2.748 1.00 85.88 379 VAL A C 1
ATOM 2956 O O . VAL A 1 379 ? 7.464 -16.974 1.647 1.00 85.88 379 VAL A O 1
ATOM 2959 N N . LEU A 1 380 ? 5.695 -16.583 2.976 1.00 83.62 380 LEU A N 1
ATOM 2960 C CA . LEU A 1 380 ? 4.676 -16.814 1.949 1.00 83.62 380 LEU A CA 1
ATOM 2961 C C . LEU A 1 380 ? 4.876 -15.913 0.722 1.00 83.62 380 LEU A C 1
ATOM 2963 O O . LEU A 1 380 ? 4.747 -16.363 -0.415 1.00 83.62 380 LEU A O 1
ATOM 2967 N N . ILE A 1 381 ? 5.189 -14.636 0.932 1.00 86.06 381 ILE A N 1
ATOM 2968 C CA . ILE A 1 381 ? 5.364 -13.666 -0.154 1.00 86.06 381 ILE A CA 1
ATOM 2969 C C . ILE A 1 381 ? 6.657 -13.929 -0.922 1.00 86.06 381 ILE A C 1
ATOM 2971 O O . ILE A 1 381 ? 6.651 -13.914 -2.151 1.00 86.06 381 ILE A O 1
ATOM 2975 N N . VAL A 1 382 ? 7.756 -14.210 -0.220 1.00 86.00 382 VAL A N 1
ATOM 2976 C CA . VAL A 1 382 ? 9.036 -14.568 -0.843 1.00 86.00 382 VAL A CA 1
ATOM 2977 C C . VAL A 1 382 ? 8.879 -15.831 -1.685 1.00 86.00 382 VAL A C 1
ATOM 2979 O O . VAL A 1 382 ? 9.232 -15.821 -2.861 1.00 86.00 382 VAL A O 1
ATOM 2982 N N . THR A 1 383 ? 8.300 -16.898 -1.129 1.00 81.69 383 THR A N 1
ATOM 2983 C CA . THR A 1 383 ? 8.150 -18.174 -1.843 1.00 81.69 383 THR A CA 1
ATOM 2984 C C . THR A 1 383 ? 7.178 -18.072 -3.012 1.00 81.69 383 THR A C 1
ATOM 2986 O O . THR A 1 383 ? 7.481 -18.583 -4.086 1.00 81.69 383 THR A O 1
ATOM 2989 N N . SER A 1 384 ? 6.050 -17.372 -2.854 1.00 80.69 384 SER A N 1
ATOM 2990 C CA . SER A 1 384 ? 5.105 -17.155 -3.958 1.00 80.69 384 SER A CA 1
ATOM 2991 C C . SER A 1 384 ? 5.698 -16.293 -5.072 1.00 80.69 384 SER A C 1
ATOM 2993 O O . SER A 1 384 ? 5.509 -16.613 -6.242 1.00 80.69 384 SER A O 1
ATOM 2995 N N . THR A 1 385 ? 6.467 -15.252 -4.743 1.00 82.00 385 THR A N 1
ATOM 2996 C CA . THR A 1 385 ? 7.140 -14.413 -5.748 1.00 82.00 385 THR A CA 1
ATOM 2997 C C . THR A 1 385 ? 8.196 -15.209 -6.515 1.00 82.00 385 THR A C 1
ATOM 2999 O O . THR A 1 385 ? 8.224 -15.161 -7.742 1.00 82.00 385 THR A O 1
ATOM 3002 N N . LEU A 1 386 ? 9.015 -15.997 -5.809 1.00 82.38 386 LEU A N 1
ATOM 3003 C CA . LEU A 1 386 ? 9.987 -16.905 -6.425 1.00 82.38 386 LEU A CA 1
ATOM 3004 C C . LEU A 1 386 ? 9.304 -17.923 -7.349 1.00 82.38 386 LEU A C 1
ATOM 3006 O O . LEU A 1 386 ? 9.738 -18.107 -8.482 1.00 82.38 386 LEU A O 1
ATOM 3010 N N . ALA A 1 387 ? 8.212 -18.543 -6.895 1.00 78.56 387 ALA A N 1
ATOM 3011 C CA . ALA A 1 387 ? 7.456 -19.509 -7.687 1.00 78.56 387 ALA A CA 1
ATOM 3012 C C . ALA A 1 387 ? 6.833 -18.874 -8.942 1.00 78.56 387 ALA A C 1
ATOM 3014 O O . ALA A 1 387 ? 6.883 -19.467 -10.017 1.00 78.56 387 ALA A O 1
ATOM 3015 N N . LEU A 1 388 ? 6.283 -17.660 -8.830 1.00 77.88 388 LEU A N 1
ATOM 3016 C CA . LEU A 1 388 ? 5.714 -16.928 -9.964 1.00 77.88 388 LEU A CA 1
ATOM 3017 C C . LEU A 1 388 ? 6.781 -16.537 -10.993 1.00 77.88 388 LEU A C 1
ATOM 3019 O O . LEU A 1 388 ? 6.546 -16.687 -12.190 1.00 77.88 388 LEU A O 1
ATOM 3023 N N . ASN A 1 389 ? 7.954 -16.074 -10.553 1.00 79.38 389 ASN A N 1
ATOM 3024 C CA . ASN A 1 389 ? 9.060 -15.760 -11.462 1.00 79.38 389 ASN A CA 1
ATOM 3025 C C . ASN A 1 389 ? 9.636 -17.022 -12.123 1.00 79.38 389 ASN A C 1
ATOM 3027 O O . ASN A 1 389 ? 9.898 -17.009 -13.328 1.00 79.38 389 ASN A O 1
ATOM 3031 N N . TYR A 1 390 ? 9.736 -18.130 -11.382 1.00 78.38 390 TYR A N 1
ATOM 3032 C CA . TYR A 1 390 ? 10.135 -19.418 -11.944 1.00 78.38 390 TYR A CA 1
ATOM 3033 C C . TYR A 1 390 ? 9.124 -19.924 -12.979 1.00 78.38 390 TYR A C 1
ATOM 3035 O O . TYR A 1 390 ? 9.512 -20.374 -14.050 1.00 78.38 390 TYR A O 1
ATOM 3043 N N . TYR A 1 391 ? 7.824 -19.803 -12.715 1.00 77.38 391 TYR A N 1
ATOM 3044 C CA . TYR A 1 391 ? 6.799 -20.162 -13.694 1.00 77.38 391 TYR A CA 1
ATOM 3045 C C . TYR A 1 391 ? 6.848 -19.268 -14.942 1.00 77.38 391 TYR A C 1
ATOM 3047 O O . TYR A 1 391 ? 6.680 -19.748 -16.058 1.00 77.38 391 TYR A O 1
ATOM 3055 N N . ALA A 1 392 ? 7.097 -17.968 -14.769 1.00 75.94 392 ALA A N 1
ATOM 3056 C CA . ALA A 1 392 ? 7.093 -17.015 -15.873 1.00 75.94 392 ALA A CA 1
ATOM 3057 C C . ALA A 1 392 ? 8.314 -17.140 -16.803 1.00 75.94 392 ALA A C 1
ATOM 3059 O O . ALA A 1 392 ? 8.174 -16.921 -18.007 1.00 75.94 392 ALA A O 1
ATOM 3060 N N . LYS A 1 393 ? 9.509 -17.429 -16.262 1.00 78.88 393 LYS A N 1
ATOM 3061 C CA . LYS A 1 393 ? 10.781 -17.410 -17.018 1.00 78.88 393 LYS A CA 1
ATOM 3062 C C . LYS A 1 393 ? 11.806 -18.479 -16.633 1.00 78.88 393 LYS A C 1
ATOM 3064 O O . LYS A 1 393 ? 12.917 -18.442 -17.145 1.00 78.88 393 LYS A O 1
ATOM 3069 N N . HIS A 1 394 ? 11.460 -19.426 -15.765 1.00 79.06 394 HIS A N 1
ATOM 3070 C CA . HIS A 1 394 ? 12.368 -20.459 -15.245 1.00 79.06 394 HIS A CA 1
ATOM 3071 C C . HIS A 1 394 ? 13.555 -19.929 -14.424 1.00 79.06 394 HIS A C 1
ATOM 3073 O O . HIS A 1 394 ? 14.587 -20.588 -14.318 1.00 79.06 394 HIS A O 1
ATOM 3079 N N . GLU A 1 395 ? 13.392 -18.775 -13.771 1.00 78.56 395 GLU A N 1
ATOM 3080 C CA . GLU A 1 395 ? 14.416 -18.166 -12.918 1.00 78.56 395 GLU A CA 1
ATOM 3081 C C . GLU A 1 395 ? 13.966 -18.064 -11.455 1.00 78.56 395 GLU A C 1
ATOM 3083 O O . GLU A 1 395 ? 12.895 -17.541 -11.148 1.00 78.56 395 GLU A O 1
ATOM 3088 N N . TRP A 1 396 ? 14.820 -18.513 -10.531 1.00 84.25 396 TRP A N 1
ATOM 3089 C CA . TRP A 1 396 ? 14.610 -18.378 -9.086 1.00 84.25 396 TRP A CA 1
ATOM 3090 C C . TRP A 1 396 ? 15.081 -17.008 -8.588 1.00 84.25 396 TRP A C 1
ATOM 3092 O O . TRP A 1 396 ? 16.096 -16.893 -7.903 1.00 84.25 396 TRP A O 1
ATOM 3102 N N . THR A 1 397 ? 14.353 -15.951 -8.944 1.00 86.44 397 THR A N 1
ATOM 3103 C CA . THR A 1 397 ? 14.685 -14.572 -8.555 1.00 86.44 397 THR A CA 1
ATOM 3104 C C . THR A 1 397 ? 13.488 -13.872 -7.918 1.00 86.44 397 THR A C 1
ATOM 3106 O O . THR A 1 397 ? 12.333 -14.145 -8.243 1.00 86.44 397 THR A O 1
ATOM 3109 N N . LEU A 1 398 ? 13.744 -12.975 -6.958 1.00 84.81 398 LEU A N 1
ATOM 3110 C CA . LEU A 1 398 ? 12.684 -12.152 -6.359 1.00 84.81 398 LEU A CA 1
ATOM 3111 C C . LEU A 1 398 ? 12.232 -11.046 -7.310 1.00 84.81 398 LEU A C 1
ATOM 3113 O O . LEU A 1 398 ? 11.042 -10.778 -7.403 1.00 84.81 398 LEU A O 1
ATOM 3117 N N . ALA A 1 399 ? 13.175 -10.437 -8.026 1.00 86.12 399 ALA A N 1
ATOM 3118 C CA . ALA A 1 399 ? 12.926 -9.390 -9.004 1.00 86.12 399 ALA A CA 1
ATOM 3119 C C . ALA A 1 399 ? 13.801 -9.645 -10.236 1.00 86.12 399 ALA A C 1
ATOM 3121 O O . ALA A 1 399 ? 15.019 -9.502 -10.155 1.00 86.12 399 ALA A O 1
ATOM 3122 N N . ARG A 1 400 ? 13.193 -10.021 -11.367 1.00 85.06 400 ARG A N 1
ATOM 3123 C CA . ARG A 1 400 ? 13.925 -10.375 -12.599 1.00 85.06 400 ARG A CA 1
ATOM 3124 C C . ARG A 1 400 ? 14.702 -9.190 -13.188 1.00 85.06 400 ARG A C 1
ATOM 3126 O O . ARG A 1 400 ? 15.822 -9.356 -13.647 1.00 85.06 400 ARG A O 1
ATOM 3133 N N . GLY A 1 401 ? 14.157 -7.978 -13.088 1.00 84.38 401 GLY A N 1
ATOM 3134 C CA . GLY A 1 401 ? 14.789 -6.736 -13.550 1.00 84.38 401 GLY A CA 1
ATOM 3135 C C . GLY A 1 401 ? 15.732 -6.062 -12.543 1.00 84.38 401 GLY A C 1
ATOM 3136 O O . GLY A 1 401 ? 16.031 -4.877 -12.701 1.00 84.38 401 GLY A O 1
ATOM 3137 N N . SER A 1 402 ? 16.180 -6.746 -11.479 1.00 86.69 402 SER A N 1
ATOM 3138 C CA . SER A 1 402 ? 16.975 -6.109 -10.413 1.00 86.69 402 SER A CA 1
ATOM 3139 C C . SER A 1 402 ? 18.313 -5.551 -10.898 1.00 86.69 402 SER A C 1
ATOM 3141 O O . SER A 1 402 ? 18.738 -4.500 -10.424 1.00 86.69 402 SER A O 1
ATOM 3143 N N . ALA A 1 403 ? 18.967 -6.227 -11.849 1.00 88.00 403 ALA A N 1
ATOM 3144 C CA . ALA A 1 403 ? 20.227 -5.763 -12.422 1.00 88.00 403 ALA A CA 1
ATOM 3145 C C . ALA A 1 403 ? 20.027 -4.438 -13.177 1.00 88.00 403 ALA A C 1
ATOM 3147 O O . ALA A 1 403 ? 20.728 -3.468 -12.906 1.00 88.00 403 ALA A O 1
ATOM 3148 N N . THR A 1 404 ? 18.989 -4.345 -14.013 1.00 88.81 404 THR A N 1
ATOM 3149 C CA . THR A 1 404 ? 18.623 -3.106 -14.721 1.00 88.81 404 THR A CA 1
ATOM 3150 C C . THR A 1 404 ? 18.308 -1.957 -13.756 1.00 88.81 404 THR A C 1
ATOM 3152 O O . THR A 1 404 ? 18.780 -0.840 -13.962 1.00 88.81 404 THR A O 1
ATOM 3155 N N . MET A 1 405 ? 17.597 -2.223 -12.653 1.00 86.94 405 MET A N 1
ATOM 3156 C CA . MET A 1 405 ? 17.354 -1.210 -11.613 1.00 86.94 405 MET A CA 1
ATOM 3157 C C . MET A 1 405 ? 18.646 -0.736 -10.935 1.00 86.94 405 MET A C 1
ATOM 3159 O O . MET A 1 405 ? 18.800 0.449 -10.648 1.00 86.94 405 MET A O 1
ATOM 3163 N N . PHE A 1 406 ? 19.610 -1.629 -10.708 1.00 87.88 406 PHE A N 1
ATOM 3164 C CA . PHE A 1 406 ? 20.895 -1.227 -10.141 1.00 87.88 406 PHE A CA 1
ATOM 3165 C C . PHE A 1 406 ? 21.741 -0.434 -11.146 1.00 87.88 406 PHE A C 1
ATOM 3167 O O . PHE A 1 406 ? 22.381 0.542 -10.766 1.00 87.88 406 PHE A O 1
ATOM 3174 N N . LEU A 1 407 ? 21.703 -0.780 -12.437 1.00 89.19 407 LEU A N 1
ATOM 3175 C CA . LEU A 1 407 ? 22.315 0.038 -13.489 1.00 89.19 407 LEU A CA 1
ATOM 3176 C C . LEU A 1 407 ? 21.709 1.443 -13.512 1.00 89.19 407 LEU A C 1
ATOM 3178 O O . LEU A 1 407 ? 22.455 2.419 -13.573 1.00 89.19 407 LEU A O 1
ATOM 3182 N N . ASN A 1 408 ? 20.385 1.553 -13.383 1.00 87.56 408 ASN A N 1
ATOM 3183 C CA . ASN A 1 408 ? 19.711 2.842 -13.269 1.00 87.56 408 ASN A CA 1
ATOM 3184 C C . ASN A 1 408 ? 20.254 3.670 -12.092 1.00 87.56 408 ASN A C 1
ATOM 3186 O O . ASN A 1 408 ? 20.539 4.860 -12.228 1.00 87.56 408 ASN A O 1
ATOM 3190 N N . ARG A 1 409 ? 20.497 3.027 -10.942 1.00 87.81 409 ARG A N 1
ATOM 3191 C CA . ARG A 1 409 ? 21.141 3.681 -9.797 1.00 87.81 409 ARG A CA 1
ATOM 3192 C C . ARG A 1 409 ? 22.560 4.165 -10.115 1.00 87.81 409 ARG A C 1
ATOM 3194 O O . ARG A 1 409 ? 22.939 5.264 -9.699 1.00 87.81 409 ARG A O 1
ATOM 3201 N N . LEU A 1 410 ? 23.346 3.373 -10.843 1.00 89.44 410 LEU A N 1
ATOM 3202 C CA . LEU A 1 410 ? 24.690 3.772 -11.270 1.00 89.44 410 LEU A CA 1
ATOM 3203 C C . LEU A 1 410 ? 24.646 4.986 -12.208 1.00 89.44 410 LEU A C 1
ATOM 3205 O O . LEU A 1 410 ? 25.491 5.869 -12.074 1.00 89.44 410 LEU A O 1
ATOM 3209 N N . VAL A 1 411 ? 23.653 5.067 -13.099 1.00 88.06 411 VAL A N 1
ATOM 3210 C CA . VAL A 1 411 ? 23.421 6.245 -13.953 1.00 88.06 411 VAL A CA 1
ATOM 3211 C C . VAL A 1 411 ? 23.093 7.466 -13.093 1.00 88.06 411 VAL A C 1
ATOM 3213 O O . VAL A 1 411 ? 23.784 8.478 -13.193 1.00 88.06 411 VAL A O 1
ATOM 3216 N N . ALA A 1 412 ? 22.133 7.344 -12.170 1.00 83.56 412 ALA A N 1
ATOM 3217 C CA . ALA A 1 412 ? 21.722 8.433 -11.278 1.00 83.56 412 ALA A CA 1
ATOM 3218 C C . ALA A 1 412 ? 22.881 8.997 -10.435 1.00 83.56 412 ALA A C 1
ATOM 3220 O O . ALA A 1 412 ? 22.992 10.200 -10.237 1.00 83.56 412 ALA A O 1
ATOM 3221 N N . SER A 1 413 ? 23.768 8.126 -9.947 1.00 85.25 413 SER A N 1
ATOM 3222 C CA . SER A 1 413 ? 24.931 8.521 -9.136 1.00 85.25 413 SER A CA 1
ATOM 3223 C C . SER A 1 413 ? 26.120 9.072 -9.938 1.00 85.25 413 SER A C 1
ATOM 3225 O O . SER A 1 413 ? 27.113 9.490 -9.342 1.00 85.25 413 SER A O 1
ATOM 3227 N N . GLY A 1 414 ? 26.073 9.013 -11.273 1.00 85.62 414 GLY A N 1
ATOM 3228 C CA . GLY A 1 414 ? 27.209 9.302 -12.152 1.00 85.62 414 GLY A CA 1
ATOM 3229 C C . GLY A 1 414 ? 28.265 8.190 -12.222 1.00 85.62 414 GLY A C 1
ATOM 3230 O O . GLY A 1 414 ? 29.062 8.185 -13.156 1.00 85.62 414 GLY A O 1
ATOM 3231 N N . VAL A 1 415 ? 28.227 7.200 -11.320 1.00 89.50 415 VAL A N 1
ATOM 3232 C CA . VAL A 1 415 ? 29.192 6.084 -11.246 1.00 89.50 415 VAL A CA 1
ATOM 3233 C C . VAL A 1 415 ? 29.224 5.251 -12.531 1.00 89.50 415 VAL A C 1
ATOM 3235 O O . VAL A 1 415 ? 30.271 4.706 -12.886 1.00 89.50 415 VAL A O 1
ATOM 3238 N N . MET A 1 416 ? 28.105 5.156 -13.258 1.00 89.69 416 MET A N 1
ATOM 3239 C CA . MET A 1 416 ? 28.058 4.445 -14.542 1.00 89.69 416 MET A CA 1
ATOM 3240 C C . MET A 1 416 ? 29.073 5.012 -15.538 1.00 89.69 416 MET A C 1
ATOM 3242 O O . MET A 1 416 ? 29.775 4.257 -16.204 1.00 89.69 416 MET A O 1
ATOM 3246 N N . ARG A 1 417 ? 29.181 6.341 -15.610 1.00 87.94 417 ARG A N 1
ATOM 3247 C CA . ARG A 1 417 ? 30.086 7.036 -16.529 1.00 87.94 417 ARG A CA 1
ATOM 3248 C C . ARG A 1 417 ? 31.537 6.667 -16.260 1.00 87.94 417 ARG A C 1
ATOM 3250 O O . ARG A 1 417 ? 32.256 6.299 -17.184 1.00 87.94 417 ARG A O 1
ATOM 3257 N N . ASP A 1 418 ? 31.923 6.715 -14.991 1.00 87.88 418 ASP A N 1
ATOM 3258 C CA . ASP A 1 418 ? 33.287 6.433 -14.547 1.00 87.88 418 ASP A CA 1
ATOM 3259 C C . ASP A 1 418 ? 33.624 4.944 -14.730 1.00 87.88 418 ASP A C 1
ATOM 3261 O O . ASP A 1 418 ? 34.720 4.588 -15.168 1.00 87.88 418 ASP A O 1
ATOM 3265 N N . THR A 1 419 ? 32.642 4.067 -14.491 1.00 90.06 419 THR A N 1
ATOM 3266 C CA . THR A 1 419 ? 32.776 2.620 -14.712 1.00 90.06 419 THR A CA 1
ATOM 3267 C C . THR A 1 419 ? 33.011 2.317 -16.192 1.00 90.06 419 THR A C 1
ATOM 3269 O O . THR A 1 419 ? 33.973 1.633 -16.534 1.00 90.06 419 THR A O 1
ATOM 3272 N N . LEU A 1 420 ? 32.177 2.852 -17.089 1.00 89.94 420 LEU A N 1
ATOM 3273 C CA . LEU A 1 420 ? 32.335 2.632 -18.529 1.00 89.94 420 LEU A CA 1
ATOM 3274 C C . LEU A 1 420 ? 33.643 3.244 -19.050 1.00 89.94 420 LEU A C 1
ATOM 3276 O O . LEU A 1 420 ? 34.358 2.585 -19.797 1.00 89.94 420 LEU A O 1
ATOM 3280 N N . ALA A 1 421 ? 34.020 4.444 -18.596 1.00 88.88 421 ALA A N 1
ATOM 3281 C CA . ALA A 1 421 ? 35.289 5.070 -18.972 1.00 88.88 421 ALA A CA 1
ATOM 3282 C C . ALA A 1 421 ? 36.518 4.233 -18.583 1.00 88.88 421 ALA A C 1
ATOM 3284 O O . ALA A 1 421 ? 37.500 4.217 -19.318 1.00 88.88 421 ALA A O 1
ATOM 3285 N N . THR A 1 422 ? 36.455 3.520 -17.456 1.00 89.19 422 THR A N 1
ATOM 3286 C CA . THR A 1 422 ? 37.569 2.694 -16.973 1.00 89.19 422 THR A CA 1
ATOM 3287 C C . THR A 1 422 ? 37.647 1.348 -17.693 1.00 89.19 422 THR A C 1
ATOM 3289 O O . THR A 1 422 ? 38.737 0.899 -18.032 1.00 89.19 422 THR A O 1
ATOM 3292 N N . PHE A 1 423 ? 36.508 0.688 -17.928 1.00 90.12 423 PHE A N 1
ATOM 3293 C CA . PHE A 1 423 ? 36.492 -0.722 -18.338 1.00 90.12 423 PHE A CA 1
ATOM 3294 C C . PHE A 1 423 ? 36.168 -0.962 -19.817 1.00 90.12 423 PHE A C 1
ATOM 3296 O O . PHE A 1 423 ? 36.509 -2.027 -20.323 1.00 90.12 423 PHE A O 1
ATOM 3303 N N . CYS A 1 424 ? 35.585 -0.004 -20.546 1.00 89.06 424 CYS A N 1
ATOM 3304 C CA . CYS A 1 424 ? 35.257 -0.192 -21.969 1.00 89.06 424 CYS A CA 1
ATOM 3305 C C . CYS A 1 424 ? 36.485 -0.295 -22.891 1.00 89.06 424 CYS A C 1
ATOM 3307 O O . CYS A 1 424 ? 36.344 -0.700 -24.040 1.00 89.06 424 CYS A O 1
ATOM 3309 N N . GLY A 1 425 ? 37.687 0.047 -22.409 1.00 84.81 425 GLY A N 1
ATOM 3310 C CA . GLY A 1 425 ? 38.937 -0.199 -23.139 1.00 84.81 425 GLY A CA 1
ATOM 3311 C C . GLY A 1 425 ? 39.393 -1.664 -23.115 1.00 84.81 425 GLY A C 1
ATOM 3312 O O . GLY A 1 425 ? 40.133 -2.086 -23.998 1.00 84.81 425 GLY A O 1
ATOM 3313 N N . GLU A 1 426 ? 38.945 -2.441 -22.125 1.00 84.12 426 GLU A N 1
ATOM 3314 C CA . GLU A 1 426 ? 39.330 -3.848 -21.925 1.00 84.12 426 GLU A CA 1
ATOM 3315 C C . GLU A 1 426 ? 38.156 -4.821 -22.117 1.00 84.12 426 GLU A C 1
ATOM 3317 O O . GLU A 1 426 ? 38.359 -6.000 -22.403 1.00 84.12 426 GLU A O 1
ATOM 3322 N N . GLN A 1 427 ? 36.923 -4.346 -21.928 1.00 86.81 427 GLN A N 1
ATOM 3323 C CA . GLN A 1 427 ? 35.701 -5.145 -21.930 1.00 86.81 427 GLN A CA 1
ATOM 3324 C C . GLN A 1 427 ? 34.800 -4.764 -23.108 1.00 86.81 427 GLN A C 1
ATOM 3326 O O . GLN A 1 427 ? 34.491 -3.594 -23.316 1.00 86.81 427 GLN A O 1
ATOM 3331 N N . ASN A 1 428 ? 34.291 -5.766 -23.825 1.00 86.50 428 ASN A N 1
ATOM 3332 C CA . ASN A 1 428 ? 33.382 -5.581 -24.963 1.00 86.50 428 ASN A CA 1
ATOM 3333 C C . ASN A 1 428 ? 31.908 -5.657 -24.532 1.00 86.50 428 ASN A C 1
ATOM 3335 O O . ASN A 1 428 ? 31.158 -6.522 -24.987 1.00 86.50 428 ASN A O 1
ATOM 3339 N N . TRP A 1 429 ? 31.494 -4.787 -23.613 1.00 88.69 429 TRP A N 1
ATOM 3340 C CA . TRP A 1 429 ? 30.096 -4.691 -23.181 1.00 88.69 429 TRP A CA 1
ATOM 3341 C C . TRP A 1 429 ? 29.245 -3.939 -24.210 1.00 88.69 429 TRP A C 1
ATOM 3343 O O . TRP A 1 429 ? 29.675 -2.924 -24.757 1.00 88.69 429 TRP A O 1
ATOM 3353 N N . THR A 1 430 ? 28.010 -4.386 -24.444 1.00 85.62 430 THR A N 1
ATOM 3354 C CA . THR A 1 430 ? 27.064 -3.700 -25.339 1.00 85.62 430 THR A CA 1
ATOM 3355 C C . THR A 1 430 ? 26.773 -2.266 -24.892 1.00 85.62 430 THR A C 1
ATOM 3357 O O . THR A 1 430 ? 26.647 -1.372 -25.731 1.00 85.62 430 THR A O 1
ATOM 3360 N N . LEU A 1 431 ? 26.761 -2.010 -23.579 1.00 85.81 431 LEU A N 1
ATOM 3361 C CA . LEU A 1 431 ? 26.587 -0.673 -22.999 1.00 85.81 431 LEU A CA 1
ATOM 3362 C C . LEU A 1 431 ? 27.723 0.312 -23.331 1.00 85.81 431 LEU A C 1
ATOM 3364 O O . LEU A 1 431 ? 27.487 1.521 -23.300 1.00 85.81 431 LEU A O 1
ATOM 3368 N N . CYS A 1 432 ? 28.913 -0.162 -23.720 1.00 87.81 432 CYS A N 1
ATOM 3369 C CA . CYS A 1 432 ? 30.013 0.709 -24.150 1.00 87.81 432 CYS A CA 1
ATOM 3370 C C . CYS A 1 432 ? 29.662 1.510 -25.414 1.00 87.81 432 CYS A C 1
ATOM 3372 O O . CYS A 1 432 ? 30.074 2.661 -25.546 1.00 87.81 432 CYS A O 1
ATOM 3374 N N . ASN A 1 433 ? 28.800 0.974 -26.287 1.00 86.81 433 ASN A N 1
ATOM 3375 C CA . ASN A 1 433 ? 28.316 1.688 -27.476 1.00 86.81 433 ASN A CA 1
ATOM 3376 C C . ASN A 1 433 ? 27.458 2.917 -27.130 1.00 86.81 433 ASN A C 1
ATOM 3378 O O . ASN A 1 433 ? 27.332 3.839 -27.931 1.00 86.81 433 ASN A O 1
ATOM 3382 N N . TYR A 1 434 ? 26.884 2.948 -25.925 1.00 85.25 434 TYR A N 1
ATOM 3383 C CA . TYR A 1 434 ? 26.011 4.020 -25.452 1.00 85.25 434 TYR A CA 1
ATOM 3384 C C . TYR A 1 434 ? 26.728 4.992 -24.510 1.00 85.25 434 TYR A C 1
ATOM 3386 O O . TYR A 1 434 ? 26.086 5.880 -23.949 1.00 85.25 434 TYR A O 1
ATOM 3394 N N . GLN A 1 435 ? 28.051 4.872 -24.338 1.00 84.31 435 GLN A N 1
ATOM 3395 C CA . GLN A 1 435 ? 28.821 5.676 -23.385 1.00 84.31 435 GLN A CA 1
ATOM 3396 C C . GLN A 1 435 ? 28.638 7.187 -23.600 1.00 84.31 435 GLN A C 1
ATOM 3398 O O . GLN A 1 435 ? 28.442 7.924 -22.633 1.00 84.31 435 GLN A O 1
ATOM 3403 N N . ALA A 1 436 ? 28.655 7.654 -24.853 1.00 82.38 436 ALA A N 1
ATOM 3404 C CA . ALA A 1 436 ? 28.475 9.070 -25.179 1.00 82.38 436 ALA A CA 1
ATOM 3405 C C . ALA A 1 436 ? 27.077 9.586 -24.793 1.00 82.38 436 ALA A C 1
ATOM 3407 O O . ALA A 1 436 ? 26.950 10.687 -24.260 1.00 82.38 436 ALA A O 1
ATOM 3408 N N . VAL A 1 437 ? 26.041 8.767 -25.001 1.00 82.19 437 VAL A N 1
ATOM 3409 C CA . VAL A 1 437 ? 24.651 9.105 -24.662 1.00 82.19 437 VAL A CA 1
ATOM 3410 C C . VAL A 1 437 ? 24.449 9.089 -23.144 1.00 82.19 437 VAL A C 1
ATOM 3412 O O . VAL A 1 437 ? 23.892 10.029 -22.592 1.00 82.19 437 VAL A O 1
ATOM 3415 N N . LEU A 1 438 ? 24.984 8.082 -22.446 1.00 82.62 438 LEU A N 1
ATOM 3416 C CA . LEU A 1 438 ? 24.908 7.957 -20.982 1.00 82.62 438 LEU A CA 1
ATOM 3417 C C . LEU A 1 438 ? 25.722 9.022 -20.232 1.00 82.62 438 LEU A C 1
ATOM 3419 O O . LEU A 1 438 ? 25.480 9.279 -19.055 1.00 82.62 438 LEU A O 1
ATOM 3423 N N . SER A 1 439 ? 26.693 9.642 -20.901 1.00 76.06 439 SER A N 1
ATOM 3424 C CA . SER A 1 439 ? 27.481 10.749 -20.348 1.00 76.06 439 SER A CA 1
ATOM 3425 C C . SER A 1 439 ? 26.816 12.112 -20.550 1.00 76.06 439 SER A C 1
ATOM 3427 O O . SER A 1 439 ? 27.291 13.108 -19.998 1.00 76.06 439 SER A O 1
ATOM 3429 N N . ALA A 1 440 ? 25.742 12.179 -21.340 1.00 76.88 440 ALA A N 1
ATOM 3430 C CA . ALA A 1 440 ? 25.083 13.429 -21.667 1.00 76.88 440 ALA A CA 1
ATOM 3431 C C . ALA A 1 440 ? 24.279 13.985 -20.473 1.00 76.88 440 ALA A C 1
ATOM 3433 O O . ALA A 1 440 ? 23.745 13.216 -19.672 1.00 76.88 440 ALA A O 1
ATOM 3434 N N . PRO A 1 441 ? 24.110 15.318 -20.361 1.00 70.56 441 PRO A N 1
ATOM 3435 C CA . PRO A 1 441 ? 23.402 15.938 -19.233 1.00 70.56 441 PRO A CA 1
ATOM 3436 C C . PRO A 1 441 ? 21.935 15.507 -19.070 1.00 70.56 441 PRO A C 1
ATOM 3438 O O . PRO A 1 441 ? 21.380 15.641 -17.986 1.00 70.56 441 PRO A O 1
ATOM 3441 N N . HIS A 1 442 ? 21.302 15.012 -20.139 1.00 70.44 442 HIS A N 1
ATOM 3442 C CA . HIS A 1 442 ? 19.903 14.575 -20.147 1.00 70.44 442 HIS A CA 1
ATOM 3443 C C . HIS A 1 442 ? 19.708 13.106 -19.731 1.00 70.44 442 HIS A C 1
ATOM 3445 O O . HIS A 1 442 ? 18.570 12.689 -19.527 1.00 70.44 442 HIS A O 1
ATOM 3451 N N . ALA A 1 443 ? 20.783 12.317 -19.605 1.00 70.94 443 ALA A N 1
ATOM 3452 C CA . ALA A 1 443 ? 20.722 10.900 -19.250 1.00 70.94 443 ALA A CA 1
ATOM 3453 C C . ALA A 1 443 ? 20.524 10.711 -17.734 1.00 70.94 443 ALA A C 1
ATOM 3455 O O . ALA A 1 443 ? 21.420 10.275 -17.013 1.00 70.94 443 ALA A O 1
ATOM 3456 N N . ASN A 1 444 ? 19.343 11.087 -17.242 1.00 76.06 444 ASN A N 1
ATOM 3457 C CA . ASN A 1 444 ? 18.926 10.855 -15.862 1.00 76.06 444 ASN A CA 1
ATOM 3458 C C . ASN A 1 444 ? 18.278 9.464 -15.692 1.00 76.06 444 ASN A C 1
ATOM 3460 O O . ASN A 1 444 ? 18.151 8.684 -16.639 1.00 76.06 444 ASN A O 1
ATOM 3464 N N . ASN A 1 445 ? 17.886 9.149 -14.459 1.00 76.19 445 ASN A N 1
ATOM 3465 C CA . ASN A 1 445 ? 17.265 7.878 -14.087 1.00 76.19 445 ASN A CA 1
ATOM 3466 C C . ASN A 1 445 ? 15.961 7.588 -14.853 1.00 76.19 445 ASN A C 1
ATOM 3468 O O . ASN A 1 445 ? 15.764 6.483 -15.361 1.00 76.19 445 ASN A O 1
ATOM 3472 N N . ASP A 1 446 ? 15.082 8.582 -14.969 1.00 74.50 446 ASP A N 1
ATOM 3473 C CA . ASP A 1 446 ? 13.811 8.415 -15.675 1.00 74.50 446 ASP A CA 1
ATOM 3474 C C . ASP A 1 446 ? 14.028 8.198 -17.176 1.00 74.50 446 ASP A C 1
ATOM 3476 O O . ASP A 1 446 ? 13.393 7.325 -17.771 1.00 74.50 446 ASP A O 1
ATOM 3480 N N . TRP A 1 447 ? 14.978 8.918 -17.781 1.00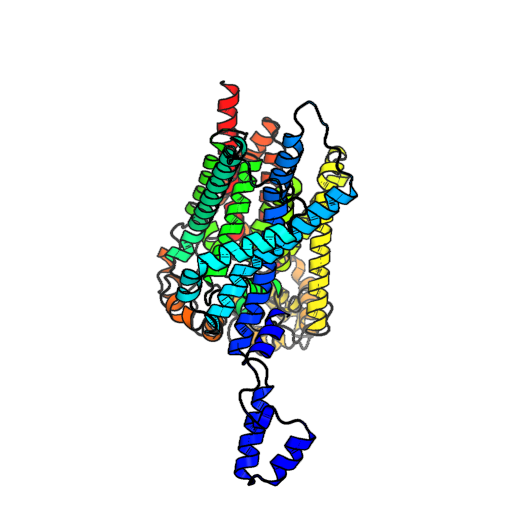 80.62 447 TRP A N 1
ATOM 3481 C CA . TRP A 1 447 ? 15.337 8.727 -19.182 1.00 80.62 447 TRP A CA 1
ATOM 3482 C C . TRP A 1 447 ? 15.896 7.327 -19.440 1.00 80.62 447 TRP A C 1
ATOM 3484 O O . TRP A 1 447 ? 15.481 6.666 -20.391 1.00 80.62 447 TRP A O 1
ATOM 3494 N N . PHE A 1 448 ? 16.795 6.842 -18.580 1.00 84.12 448 PHE A N 1
ATOM 3495 C CA . PHE A 1 448 ? 17.430 5.539 -18.766 1.00 84.12 448 PHE A CA 1
ATOM 3496 C C . PHE A 1 448 ? 16.416 4.387 -18.762 1.00 84.12 448 PHE A C 1
ATOM 3498 O O . PHE A 1 448 ? 16.536 3.468 -19.574 1.00 84.12 448 PHE A O 1
ATOM 3505 N N . LEU A 1 449 ? 15.403 4.438 -17.892 1.00 79.69 449 LEU A N 1
ATOM 3506 C CA . LEU A 1 449 ? 14.404 3.373 -17.776 1.00 79.69 449 LEU A CA 1
ATOM 3507 C C . LEU A 1 449 ? 13.232 3.498 -18.754 1.00 79.69 449 LEU A C 1
ATOM 3509 O O . LEU A 1 449 ? 12.725 2.471 -19.211 1.00 79.69 449 LEU A O 1
ATOM 3513 N N . TRP A 1 450 ? 12.769 4.720 -19.030 1.00 73.94 450 TRP A N 1
ATOM 3514 C CA . TRP A 1 450 ? 11.437 4.935 -19.607 1.00 73.94 450 TRP A CA 1
ATOM 3515 C C . TRP A 1 450 ? 11.424 5.697 -20.932 1.00 73.94 450 TRP A C 1
ATOM 3517 O O . TRP A 1 450 ? 10.405 5.653 -21.622 1.00 73.94 450 TRP A O 1
ATOM 3527 N N . SER A 1 451 ? 12.508 6.382 -21.310 1.00 72.75 451 SER A N 1
ATOM 3528 C CA . SER A 1 451 ? 12.507 7.183 -22.539 1.00 72.75 451 SER A CA 1
ATOM 3529 C C . SER A 1 451 ? 12.724 6.337 -23.799 1.00 72.75 451 SER A C 1
ATOM 3531 O O . SER A 1 451 ? 13.552 5.422 -23.792 1.00 72.75 451 SER A O 1
ATOM 3533 N N . PRO A 1 452 ? 12.052 6.678 -24.917 1.00 69.19 452 PRO A N 1
ATOM 3534 C CA . PRO A 1 452 ? 12.322 6.068 -26.215 1.00 69.19 452 PRO A CA 1
ATOM 3535 C C . PRO A 1 452 ? 13.794 6.219 -26.609 1.00 69.19 452 PRO A C 1
ATOM 3537 O O . PRO A 1 452 ? 14.361 7.310 -26.506 1.00 69.19 452 PRO A O 1
ATOM 3540 N N . GLY A 1 453 ? 14.417 5.132 -27.069 1.00 72.19 453 GLY A N 1
ATOM 3541 C CA . GLY A 1 453 ? 15.822 5.135 -27.469 1.00 72.19 453 GLY A CA 1
ATOM 3542 C C . GLY A 1 453 ? 16.822 4.977 -26.320 1.00 72.19 453 GLY A C 1
ATOM 3543 O O . GLY A 1 453 ? 18.026 5.042 -26.576 1.00 72.19 453 GLY A O 1
ATOM 3544 N N . SER A 1 454 ? 16.371 4.736 -25.084 1.00 81.88 454 SER A N 1
ATOM 3545 C CA . SER A 1 454 ? 17.271 4.350 -23.996 1.00 81.88 454 SER A CA 1
ATOM 3546 C C . SER A 1 454 ? 17.857 2.944 -24.227 1.00 81.88 454 SER A C 1
ATOM 3548 O O . SER A 1 454 ? 17.233 2.108 -24.891 1.00 81.88 454 SER A O 1
ATOM 3550 N N . PRO A 1 455 ? 19.031 2.619 -23.651 1.00 82.25 455 PRO A N 1
ATOM 3551 C CA . PRO A 1 455 ? 19.596 1.272 -23.763 1.00 82.25 455 PRO A CA 1
ATOM 3552 C C . PRO A 1 455 ? 18.656 0.180 -23.230 1.00 82.25 455 PRO A C 1
ATOM 3554 O O . PRO A 1 455 ? 18.619 -0.925 -23.768 1.00 8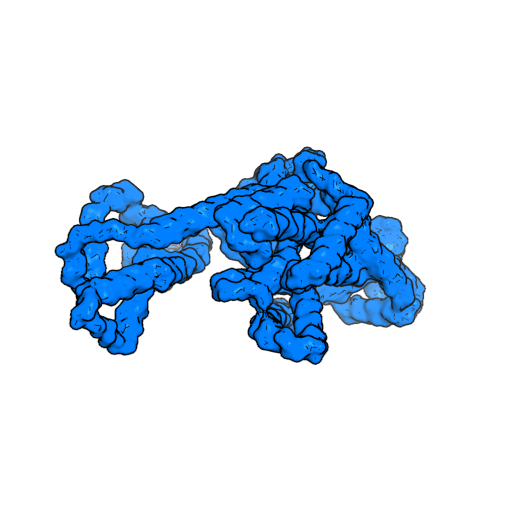2.25 455 PRO A O 1
ATOM 3557 N N . VAL A 1 456 ? 17.867 0.486 -22.192 1.00 83.31 456 VAL A N 1
ATOM 3558 C CA . VAL A 1 456 ? 16.913 -0.459 -21.590 1.00 83.31 456 VAL A CA 1
ATOM 3559 C C . VAL A 1 456 ? 15.748 -0.753 -22.531 1.00 83.31 456 VAL A C 1
ATOM 3561 O O . VAL A 1 456 ? 15.307 -1.898 -22.605 1.00 83.31 456 VAL A O 1
ATOM 3564 N N . GLU A 1 457 ? 15.259 0.247 -23.262 1.00 80.50 457 GLU A N 1
ATOM 3565 C CA . GLU A 1 457 ? 14.181 0.070 -24.238 1.00 80.50 457 GLU A CA 1
ATOM 3566 C C . GLU A 1 457 ? 14.645 -0.765 -25.441 1.00 80.50 457 GLU A C 1
ATOM 3568 O O . GLU A 1 457 ? 13.961 -1.712 -25.829 1.00 80.50 457 GLU A O 1
ATOM 3573 N N . GLN A 1 458 ? 15.854 -0.503 -25.948 1.00 77.44 458 GLN A N 1
ATOM 3574 C CA . GLN A 1 458 ? 16.408 -1.204 -27.112 1.00 77.44 458 GLN A CA 1
ATOM 3575 C C . GLN A 1 458 ? 16.801 -2.659 -26.815 1.00 77.44 458 GLN A C 1
ATOM 3577 O O . GLN A 1 458 ? 16.572 -3.556 -27.629 1.00 77.44 458 GLN A O 1
ATOM 3582 N N . VAL A 1 459 ? 17.408 -2.910 -25.651 1.00 75.31 459 VAL A N 1
ATOM 3583 C CA . VAL A 1 459 ? 17.906 -4.242 -25.269 1.00 75.31 459 VAL A CA 1
ATOM 3584 C C . VAL A 1 459 ? 16.827 -5.050 -24.545 1.00 75.31 459 VAL A C 1
ATOM 3586 O O . VAL A 1 459 ? 16.708 -6.259 -24.748 1.00 75.31 459 VAL A O 1
ATOM 3589 N N . GLY A 1 460 ? 15.983 -4.393 -23.753 1.00 75.94 460 GLY A N 1
ATOM 3590 C CA . GLY A 1 460 ? 14.970 -5.007 -22.903 1.00 75.94 460 GLY A CA 1
ATOM 3591 C C . GLY A 1 460 ? 15.459 -5.269 -21.474 1.00 75.94 460 GLY A C 1
ATOM 3592 O O . GLY A 1 460 ? 16.623 -5.564 -21.228 1.00 75.94 460 GLY A O 1
ATOM 3593 N N . TRP A 1 461 ? 14.521 -5.230 -20.524 1.00 78.69 461 TRP A N 1
ATOM 3594 C CA . TRP A 1 461 ? 14.756 -5.284 -19.070 1.00 78.69 461 TRP A CA 1
ATOM 3595 C C . TRP A 1 461 ? 15.431 -6.555 -18.534 1.00 78.69 461 TRP A C 1
ATOM 3597 O O . TRP A 1 461 ? 16.036 -6.533 -17.468 1.00 78.69 461 TRP A O 1
ATOM 3607 N N . GLU A 1 462 ? 15.274 -7.679 -19.229 1.00 75.75 462 GLU A N 1
ATOM 3608 C CA . GLU A 1 462 ? 15.771 -8.991 -18.779 1.00 75.75 462 GLU A CA 1
ATOM 3609 C C . GLU A 1 462 ? 16.945 -9.486 -19.637 1.00 75.75 462 GLU A C 1
ATOM 3611 O O . GLU A 1 462 ? 17.625 -10.446 -19.278 1.00 75.75 462 GLU A O 1
ATOM 3616 N N . LYS A 1 463 ? 17.202 -8.849 -20.787 1.00 72.31 463 LYS A N 1
ATOM 3617 C CA . LYS A 1 463 ? 18.270 -9.276 -21.693 1.00 72.31 463 LYS A CA 1
ATOM 3618 C C . LYS A 1 463 ? 19.600 -8.673 -21.248 1.00 72.31 463 LYS A C 1
ATOM 3620 O O . LYS A 1 463 ? 19.680 -7.507 -20.881 1.00 72.31 463 LYS A O 1
ATOM 3625 N N . GLY A 1 464 ? 20.657 -9.485 -21.291 1.00 74.75 464 GLY A N 1
ATOM 3626 C CA . GLY A 1 464 ? 22.003 -9.047 -20.915 1.00 74.75 464 GLY A CA 1
ATOM 3627 C C . GLY A 1 464 ? 22.274 -9.032 -19.408 1.00 74.75 464 GLY A C 1
ATOM 3628 O O . GLY A 1 464 ? 23.216 -8.377 -18.981 1.00 74.75 464 GLY A O 1
ATOM 3629 N N . ALA A 1 465 ? 21.506 -9.761 -18.588 1.00 78.62 465 ALA A N 1
ATOM 3630 C CA . ALA A 1 465 ? 21.702 -9.803 -17.133 1.00 78.62 465 ALA A CA 1
ATOM 3631 C C . ALA A 1 465 ? 23.139 -10.183 -16.709 1.00 78.62 465 ALA A C 1
ATOM 3633 O O . ALA A 1 465 ? 23.643 -9.676 -15.709 1.00 78.62 465 ALA A O 1
ATOM 3634 N N . SER A 1 466 ? 23.828 -11.042 -17.470 1.00 83.56 466 SER A N 1
ATOM 3635 C CA . SER A 1 466 ? 25.238 -11.386 -17.231 1.00 83.56 466 SER A CA 1
ATOM 3636 C C . SER A 1 466 ? 26.172 -10.183 -17.398 1.00 83.56 466 SER A C 1
ATOM 3638 O O . SER A 1 466 ? 26.979 -9.914 -16.509 1.00 83.56 466 SER A O 1
ATOM 3640 N N . GLU A 1 467 ? 26.028 -9.432 -18.494 1.00 87.56 467 GLU A N 1
ATOM 3641 C CA . GLU A 1 467 ? 26.764 -8.189 -18.747 1.00 87.56 467 GLU A CA 1
ATOM 3642 C C . GLU A 1 467 ? 26.441 -7.139 -17.680 1.00 87.56 467 GLU A C 1
ATOM 3644 O O . GLU A 1 467 ? 27.343 -6.574 -17.067 1.00 87.56 467 GLU A O 1
ATOM 3649 N N . GLN A 1 468 ? 25.154 -6.937 -17.390 1.00 89.56 468 GLN A N 1
ATOM 3650 C CA . GLN A 1 468 ? 24.694 -5.999 -16.369 1.00 89.56 468 GLN A CA 1
ATOM 3651 C C . GLN A 1 468 ? 25.324 -6.310 -15.003 1.00 89.56 468 GLN A C 1
ATOM 3653 O O . GLN A 1 468 ? 25.885 -5.424 -14.363 1.00 89.56 468 GLN A O 1
ATOM 3658 N N . ASN A 1 469 ? 25.316 -7.573 -14.572 1.00 89.94 469 ASN A N 1
ATOM 3659 C CA . ASN A 1 469 ? 25.950 -7.985 -13.319 1.00 89.94 469 ASN A CA 1
ATOM 3660 C C . ASN A 1 469 ? 27.477 -7.799 -13.333 1.00 89.94 469 ASN A C 1
ATOM 3662 O O . ASN A 1 469 ? 28.053 -7.437 -12.304 1.00 89.94 469 ASN A O 1
ATOM 3666 N N . ALA A 1 470 ? 28.140 -7.993 -14.478 1.00 90.50 470 ALA A N 1
ATOM 3667 C CA . ALA A 1 470 ? 29.569 -7.721 -14.620 1.00 90.50 470 ALA A CA 1
ATOM 3668 C C . ALA A 1 470 ? 29.883 -6.223 -14.455 1.00 90.50 470 ALA A C 1
ATOM 3670 O O . ALA A 1 470 ? 30.810 -5.877 -13.717 1.00 90.50 470 ALA A O 1
ATOM 3671 N N . ILE A 1 471 ? 29.069 -5.345 -15.053 1.00 90.75 471 ILE A N 1
ATOM 3672 C CA . ILE A 1 471 ? 29.167 -3.884 -14.903 1.00 90.75 471 ILE A CA 1
ATOM 3673 C C . ILE A 1 471 ? 28.955 -3.480 -13.443 1.00 90.75 471 ILE A C 1
ATOM 3675 O O . ILE A 1 471 ? 29.750 -2.720 -12.895 1.00 90.75 471 ILE A O 1
ATOM 3679 N N . ILE A 1 472 ? 27.935 -4.030 -12.777 1.00 91.62 472 ILE A N 1
ATOM 3680 C CA . ILE A 1 472 ? 27.679 -3.786 -11.349 1.00 91.62 472 ILE A CA 1
ATOM 3681 C C . ILE A 1 472 ? 28.898 -4.188 -10.510 1.00 91.62 472 ILE A C 1
ATOM 3683 O O . ILE A 1 472 ? 29.369 -3.415 -9.675 1.00 91.62 472 ILE A O 1
ATOM 3687 N N . GLY A 1 473 ? 29.450 -5.380 -10.753 1.00 92.06 473 GLY A N 1
ATOM 3688 C CA . GLY A 1 473 ? 30.644 -5.859 -10.061 1.00 92.06 473 GLY A CA 1
ATOM 3689 C C . GLY A 1 473 ? 31.895 -5.019 -10.343 1.00 92.06 473 GLY A C 1
ATOM 3690 O O . GLY A 1 473 ? 32.768 -4.907 -9.483 1.00 92.06 473 GLY A O 1
ATOM 3691 N N . ALA A 1 474 ? 32.014 -4.419 -11.527 1.00 91.44 474 ALA A N 1
ATOM 3692 C CA . ALA A 1 474 ? 33.091 -3.490 -11.862 1.00 91.44 474 ALA A CA 1
ATOM 3693 C C . ALA A 1 474 ? 32.917 -2.133 -11.156 1.00 91.44 474 ALA A C 1
ATOM 3695 O O . ALA A 1 474 ? 33.861 -1.644 -10.532 1.00 91.44 474 ALA A O 1
ATOM 3696 N N . ALA A 1 475 ? 31.698 -1.589 -11.145 1.00 91.12 475 ALA A N 1
ATOM 3697 C CA . ALA A 1 475 ? 31.353 -0.353 -10.443 1.00 91.12 475 ALA A CA 1
ATOM 3698 C C . ALA A 1 475 ? 31.625 -0.452 -8.932 1.00 91.12 475 ALA A C 1
ATOM 3700 O O . ALA A 1 475 ? 32.207 0.455 -8.333 1.00 91.12 475 ALA A O 1
ATOM 3701 N N . LEU A 1 476 ? 31.278 -1.588 -8.314 1.00 91.44 476 LEU A N 1
ATOM 3702 C CA . LEU A 1 476 ? 31.567 -1.860 -6.902 1.00 91.44 476 LEU A CA 1
ATOM 3703 C C . LEU A 1 476 ? 33.068 -1.983 -6.599 1.00 91.44 476 LEU A C 1
ATOM 3705 O O . LEU A 1 476 ? 33.458 -1.826 -5.446 1.00 91.44 476 LEU A O 1
ATOM 3709 N N . ARG A 1 477 ? 33.918 -2.251 -7.597 1.00 89.88 477 ARG A N 1
ATOM 3710 C CA . ARG A 1 477 ? 35.377 -2.336 -7.423 1.00 89.88 477 ARG A CA 1
ATOM 3711 C C . ARG A 1 477 ? 36.071 -0.990 -7.621 1.00 89.88 477 ARG A C 1
ATOM 3713 O O . ARG A 1 477 ? 36.874 -0.612 -6.776 1.00 89.88 477 ARG A O 1
ATOM 3720 N N . CYS A 1 478 ? 35.760 -0.257 -8.692 1.00 86.44 478 CYS A N 1
ATOM 3721 C CA . CYS A 1 478 ? 36.421 1.024 -8.982 1.00 86.44 478 CYS A CA 1
ATOM 3722 C C . CYS A 1 478 ? 35.897 2.182 -8.130 1.00 86.44 478 CYS A C 1
ATOM 3724 O O . CYS A 1 478 ? 36.635 3.108 -7.804 1.00 86.44 478 CYS A O 1
ATOM 3726 N N . CYS A 1 479 ? 34.605 2.147 -7.799 1.00 88.62 479 CYS A N 1
ATOM 3727 C CA . CYS A 1 479 ? 33.843 3.368 -7.568 1.00 88.62 479 CYS A CA 1
ATOM 3728 C C . CYS A 1 479 ? 32.928 3.269 -6.329 1.00 88.62 479 CYS A C 1
ATOM 3730 O O . CYS A 1 479 ? 32.013 4.076 -6.140 1.00 88.62 479 CYS A O 1
ATOM 3732 N N . LEU A 1 480 ? 33.201 2.311 -5.427 1.00 90.62 480 LEU A N 1
ATOM 3733 C CA . LEU A 1 480 ? 32.415 2.065 -4.209 1.00 90.62 480 LEU A CA 1
ATOM 3734 C C . LEU A 1 480 ? 32.282 3.307 -3.325 1.00 90.62 480 LEU A C 1
ATOM 3736 O O . LEU A 1 480 ? 31.204 3.592 -2.806 1.00 90.62 480 LEU A O 1
ATOM 3740 N N . ARG A 1 481 ? 33.369 4.070 -3.163 1.00 91.38 481 ARG A N 1
ATOM 3741 C CA . ARG A 1 481 ? 33.366 5.290 -2.345 1.00 91.38 481 ARG A CA 1
ATOM 3742 C C . ARG A 1 481 ? 32.352 6.308 -2.869 1.00 91.38 481 ARG A C 1
ATOM 3744 O O . ARG A 1 481 ? 31.584 6.857 -2.085 1.00 91.38 481 ARG A O 1
ATOM 3751 N N . GLN A 1 482 ? 32.327 6.535 -4.179 1.00 89.69 482 GLN A N 1
ATOM 3752 C CA . GLN A 1 482 ? 31.394 7.460 -4.823 1.00 89.69 482 GLN A CA 1
ATOM 3753 C C . GLN A 1 482 ? 29.954 6.946 -4.745 1.00 89.69 482 GLN A C 1
ATOM 3755 O O . GLN A 1 482 ? 29.041 7.726 -4.481 1.00 89.69 482 GLN A O 1
ATOM 3760 N N . LEU A 1 483 ? 29.744 5.633 -4.867 1.00 90.00 483 LEU A N 1
ATOM 3761 C CA . LEU A 1 483 ? 28.428 5.025 -4.679 1.00 90.00 483 LEU A CA 1
ATOM 3762 C C . LEU A 1 483 ? 27.900 5.201 -3.241 1.00 90.00 483 LEU A C 1
ATOM 3764 O O . LEU A 1 483 ? 26.726 5.514 -3.053 1.00 90.00 483 LEU A O 1
ATOM 3768 N N . ILE A 1 484 ? 28.753 5.057 -2.221 1.00 91.31 484 ILE A N 1
ATOM 3769 C CA . ILE A 1 484 ? 28.377 5.284 -0.813 1.00 91.31 484 ILE A CA 1
ATOM 3770 C C . ILE A 1 484 ? 28.055 6.762 -0.572 1.00 91.31 484 ILE A C 1
ATOM 3772 O O . ILE A 1 484 ? 27.008 7.075 -0.005 1.00 91.31 484 ILE A O 1
ATOM 3776 N N . VAL A 1 485 ? 28.927 7.673 -1.020 1.00 91.94 485 VAL A N 1
ATOM 3777 C CA . VAL A 1 485 ? 28.742 9.122 -0.831 1.00 91.94 485 VAL A CA 1
ATOM 3778 C C . VAL A 1 485 ? 27.477 9.605 -1.535 1.00 91.94 485 VAL A C 1
ATOM 3780 O O . VAL A 1 485 ? 26.652 10.265 -0.906 1.00 91.94 485 VAL A O 1
ATOM 3783 N N . SER A 1 486 ? 27.281 9.225 -2.798 1.00 90.12 486 SER A N 1
ATOM 3784 C CA . SER A 1 486 ? 26.065 9.573 -3.537 1.00 90.12 486 SER A CA 1
ATOM 3785 C C . SER A 1 486 ? 24.826 8.976 -2.875 1.00 90.12 486 SER A C 1
ATOM 3787 O O . SER A 1 486 ? 23.823 9.658 -2.751 1.00 90.12 486 SER A O 1
ATOM 3789 N N . SER A 1 487 ? 24.868 7.739 -2.371 1.00 91.69 487 SER A N 1
ATOM 3790 C CA . SER A 1 487 ? 23.709 7.145 -1.683 1.00 91.69 487 SER A CA 1
ATOM 3791 C C . SER A 1 487 ? 23.378 7.854 -0.371 1.00 91.69 487 SER A C 1
ATOM 3793 O O . SER A 1 487 ? 22.201 8.008 -0.045 1.00 91.69 487 SER A O 1
ATOM 3795 N N . ALA A 1 488 ? 24.381 8.338 0.365 1.00 91.75 488 ALA A N 1
ATOM 3796 C CA . ALA A 1 488 ? 24.168 9.159 1.555 1.00 91.75 488 ALA A CA 1
ATOM 3797 C C . ALA A 1 488 ? 23.569 10.533 1.206 1.00 91.75 488 ALA A C 1
ATOM 3799 O O . ALA A 1 488 ? 22.634 10.978 1.872 1.00 91.75 488 ALA A O 1
ATOM 3800 N N . GLN A 1 489 ? 24.059 11.178 0.142 1.00 91.50 489 GLN A N 1
ATOM 3801 C CA . GLN A 1 489 ? 23.522 12.449 -0.356 1.00 91.50 489 GLN A CA 1
ATOM 3802 C C . GLN A 1 489 ? 22.069 12.304 -0.820 1.00 91.50 489 GLN A C 1
ATOM 3804 O O . GLN A 1 489 ? 21.217 13.080 -0.401 1.00 91.50 489 GLN A O 1
ATOM 3809 N N . GLU A 1 490 ? 21.767 11.273 -1.605 1.00 89.38 490 GLU A N 1
ATOM 3810 C CA . GLU A 1 490 ? 20.418 10.964 -2.088 1.00 89.38 490 GLU A CA 1
ATOM 3811 C C . GLU A 1 490 ? 19.478 10.599 -0.936 1.00 89.38 490 GLU A C 1
ATOM 3813 O O . GLU A 1 490 ? 18.340 11.047 -0.896 1.00 89.38 490 GLU A O 1
ATOM 3818 N N . THR A 1 491 ? 19.957 9.851 0.064 1.00 91.75 491 THR A N 1
ATOM 3819 C CA . THR A 1 491 ? 19.189 9.574 1.291 1.00 91.75 491 THR A CA 1
ATOM 3820 C C . THR A 1 491 ? 18.833 10.869 2.021 1.00 91.75 491 THR A C 1
ATOM 3822 O O . THR A 1 491 ? 17.689 11.055 2.441 1.00 91.75 491 THR A O 1
ATOM 3825 N N . TRP A 1 492 ? 19.800 11.780 2.167 1.00 89.81 492 TRP A N 1
ATOM 3826 C CA . TRP A 1 492 ? 19.581 13.083 2.791 1.00 89.81 492 TRP A CA 1
ATOM 3827 C C . TRP A 1 492 ? 18.580 13.923 1.994 1.00 89.81 492 TRP A C 1
ATOM 3829 O O . TRP A 1 492 ? 17.647 14.489 2.569 1.00 89.81 492 TRP A O 1
ATOM 3839 N N . GLN A 1 493 ? 18.733 13.956 0.668 1.00 87.31 493 GLN A N 1
ATOM 3840 C CA . GLN A 1 493 ? 17.828 14.671 -0.221 1.00 87.31 493 GLN A CA 1
ATOM 3841 C C . GLN A 1 493 ? 16.411 14.108 -0.174 1.00 87.31 493 GLN A C 1
ATOM 3843 O O . GLN A 1 493 ? 15.455 14.860 0.009 1.00 87.31 493 GLN A O 1
ATOM 3848 N N . GLN A 1 494 ? 16.281 12.786 -0.240 1.00 86.12 494 GLN A N 1
ATOM 3849 C CA . GLN A 1 494 ? 15.014 1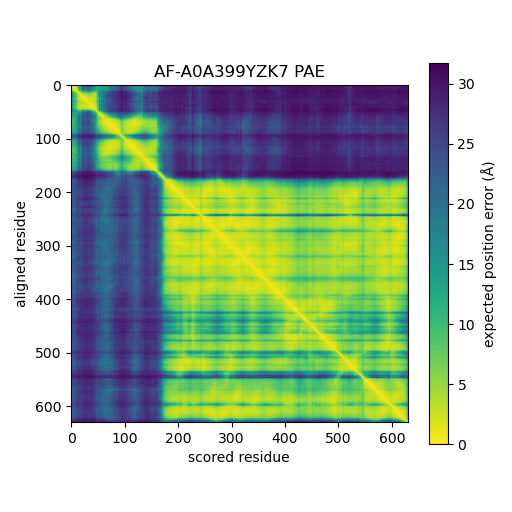2.078 -0.152 1.00 86.12 494 GLN A CA 1
ATOM 3850 C C . GLN A 1 494 ? 14.299 12.345 1.173 1.00 86.12 494 GLN A C 1
ATOM 3852 O O . GLN A 1 494 ? 13.072 12.446 1.187 1.00 86.12 494 GLN A O 1
ATOM 3857 N N . PHE A 1 495 ? 15.044 12.438 2.278 1.00 86.44 495 PHE A N 1
ATOM 3858 C CA . PHE A 1 495 ? 14.458 12.681 3.588 1.00 86.44 495 PHE A CA 1
ATOM 3859 C C . PHE A 1 495 ? 13.995 14.131 3.756 1.00 86.44 495 PHE A C 1
ATOM 3861 O O . PHE A 1 495 ? 12.911 14.327 4.292 1.00 86.44 495 PHE A O 1
ATOM 3868 N N . TRP A 1 496 ? 14.769 15.132 3.324 1.00 82.56 496 TRP A N 1
ATOM 3869 C CA . TRP A 1 496 ? 14.478 16.542 3.634 1.00 82.56 496 TRP A CA 1
ATOM 3870 C C . TRP A 1 496 ? 13.809 17.332 2.514 1.00 82.56 496 TRP A C 1
ATOM 3872 O O . TRP A 1 496 ? 12.957 18.174 2.787 1.00 82.56 496 TRP A O 1
ATOM 3882 N N . PHE A 1 497 ? 14.186 17.088 1.262 1.00 73.12 497 PHE A N 1
ATOM 3883 C CA . PHE A 1 497 ? 13.808 17.939 0.132 1.00 73.12 497 PHE A CA 1
ATOM 3884 C C . PHE A 1 497 ? 12.703 17.334 -0.738 1.00 73.12 497 PHE A C 1
ATOM 3886 O O . PHE A 1 497 ? 12.438 17.829 -1.830 1.00 73.12 497 PHE A O 1
ATOM 3893 N N . ALA A 1 498 ? 12.022 16.294 -0.254 1.00 68.88 498 ALA A N 1
ATOM 3894 C CA . ALA A 1 498 ? 10.859 15.736 -0.927 1.00 68.88 498 ALA A CA 1
ATOM 3895 C C . ALA A 1 498 ? 9.701 16.752 -0.955 1.00 68.88 498 ALA A C 1
ATOM 3897 O O . ALA A 1 498 ? 9.242 17.205 0.094 1.00 68.88 498 ALA A O 1
ATOM 3898 N N . ARG A 1 499 ? 9.224 17.116 -2.152 1.00 67.69 499 ARG A N 1
ATOM 3899 C CA . ARG A 1 499 ? 8.159 18.118 -2.325 1.00 67.69 499 ARG A CA 1
ATOM 3900 C C . ARG A 1 499 ? 6.798 17.476 -2.585 1.00 67.69 499 ARG A C 1
ATOM 3902 O O . ARG A 1 499 ? 6.675 16.459 -3.275 1.00 67.69 499 ARG A O 1
ATOM 3909 N N . SER A 1 500 ? 5.755 18.098 -2.034 1.00 62.44 500 SER A N 1
ATOM 3910 C CA . SER A 1 500 ? 4.364 17.825 -2.410 1.00 62.44 500 SER A CA 1
ATOM 3911 C C . SER A 1 500 ? 4.101 18.360 -3.823 1.00 62.44 500 SER A C 1
ATOM 3913 O O . SER A 1 500 ? 4.477 19.489 -4.117 1.00 62.44 500 SER A O 1
ATOM 3915 N N . GLY A 1 501 ? 3.453 17.577 -4.690 1.00 63.66 501 GLY A N 1
ATOM 3916 C CA . GLY A 1 501 ? 3.084 17.998 -6.049 1.00 63.66 501 GLY A CA 1
ATOM 3917 C C . GLY A 1 501 ? 4.027 17.547 -7.168 1.00 63.66 501 GLY A C 1
ATOM 3918 O O . GLY A 1 501 ? 3.520 17.216 -8.230 1.00 63.66 501 GLY A O 1
ATOM 3919 N N . ASP A 1 502 ? 5.336 17.390 -6.920 1.00 64.88 502 ASP A N 1
ATOM 3920 C CA . ASP A 1 502 ? 6.328 16.931 -7.931 1.00 64.88 502 ASP A CA 1
ATOM 3921 C C . ASP A 1 502 ? 5.984 15.576 -8.581 1.00 64.88 502 ASP A C 1
ATOM 3923 O O . ASP A 1 502 ? 6.536 15.190 -9.602 1.00 64.88 502 ASP A O 1
ATOM 3927 N N . HIS A 1 503 ? 5.082 14.824 -7.959 1.00 69.25 503 HIS A N 1
ATOM 3928 C CA . HIS A 1 503 ? 4.670 13.487 -8.359 1.00 69.25 503 HIS A CA 1
ATOM 3929 C C . HIS A 1 503 ? 3.329 13.455 -9.115 1.00 69.25 503 HIS A C 1
ATOM 3931 O O . HIS A 1 503 ? 2.877 12.376 -9.495 1.00 69.25 503 HIS A O 1
ATOM 3937 N N . ILE A 1 504 ? 2.673 14.607 -9.303 1.00 76.12 504 ILE A N 1
ATOM 3938 C CA . ILE A 1 504 ? 1.482 14.762 -10.149 1.00 76.12 504 ILE A CA 1
ATOM 3939 C C . ILE A 1 504 ? 1.950 15.416 -11.450 1.00 76.12 504 ILE A C 1
ATOM 3941 O O . ILE A 1 504 ? 2.051 16.638 -11.539 1.00 76.12 504 ILE A O 1
ATOM 3945 N N . ALA A 1 505 ? 2.273 14.591 -12.441 1.00 74.00 505 ALA A N 1
ATOM 3946 C CA . ALA A 1 505 ? 2.740 15.040 -13.746 1.00 74.00 505 ALA A CA 1
ATOM 3947 C C . ALA A 1 505 ? 1.667 14.816 -14.819 1.00 74.00 505 ALA A C 1
ATOM 3949 O O . ALA A 1 505 ? 0.885 13.868 -14.737 1.00 74.00 505 ALA A O 1
ATOM 3950 N N . TYR A 1 506 ? 1.667 15.687 -15.829 1.00 80.69 506 TYR A N 1
ATOM 3951 C CA . TYR A 1 506 ? 0.957 15.458 -17.086 1.00 80.69 506 TYR A CA 1
ATOM 3952 C C . TYR A 1 506 ? 1.552 14.235 -17.797 1.00 80.69 506 TYR A C 1
ATOM 3954 O O . TYR A 1 506 ? 2.778 14.097 -17.848 1.00 80.69 506 TYR A O 1
ATOM 3962 N N . LEU A 1 507 ? 0.702 13.361 -18.341 1.00 78.56 507 LEU A N 1
ATOM 3963 C CA . LEU A 1 507 ? 1.127 12.159 -19.055 1.00 78.56 507 LEU A CA 1
ATOM 3964 C C . LEU A 1 507 ? 0.708 12.261 -20.523 1.00 78.56 507 LEU A C 1
ATOM 3966 O O . LEU A 1 507 ? -0.460 12.108 -20.864 1.00 78.56 507 LEU A O 1
ATOM 3970 N N . ASP A 1 508 ? 1.675 12.469 -21.417 1.00 73.25 508 ASP A N 1
ATOM 3971 C CA . ASP A 1 508 ? 1.399 12.463 -22.854 1.00 73.25 508 ASP A CA 1
ATOM 3972 C C . ASP A 1 508 ? 0.911 11.085 -23.370 1.00 73.25 508 ASP A C 1
ATOM 3974 O O . ASP A 1 508 ? 1.009 10.052 -22.699 1.00 73.25 508 ASP A O 1
ATOM 3978 N N . GLU A 1 509 ? 0.376 11.047 -24.596 1.00 74.44 509 GLU A N 1
ATOM 3979 C CA . GLU A 1 509 ? -0.236 9.836 -25.162 1.00 74.44 509 GLU A CA 1
ATOM 3980 C C . GLU A 1 509 ? 0.729 8.650 -25.363 1.00 74.44 509 GLU A C 1
ATOM 3982 O O . GLU A 1 509 ? 0.270 7.509 -25.504 1.00 74.44 509 GLU A O 1
ATOM 3987 N N . HIS A 1 510 ? 2.045 8.881 -25.367 1.00 69.88 510 HIS A N 1
ATOM 3988 C CA . HIS A 1 510 ? 3.053 7.835 -25.544 1.00 69.88 510 HIS A CA 1
ATOM 3989 C C . HIS A 1 510 ? 3.316 7.063 -24.247 1.00 69.88 510 HIS A C 1
ATOM 3991 O O . HIS A 1 510 ? 3.844 5.949 -24.298 1.00 69.88 510 HIS A O 1
ATOM 3997 N N . TRP A 1 511 ? 2.902 7.588 -23.088 1.00 73.75 511 TRP A N 1
ATOM 3998 C CA . TRP A 1 511 ? 3.078 6.890 -21.820 1.00 73.75 511 TRP A CA 1
ATOM 3999 C C . TRP A 1 511 ? 2.244 5.606 -21.758 1.00 73.75 511 TRP A C 1
ATOM 4001 O O . TRP A 1 511 ? 1.036 5.569 -22.020 1.00 73.75 511 TRP A O 1
ATOM 4011 N N . ASN A 1 512 ? 2.893 4.532 -21.307 1.00 77.12 512 ASN A N 1
ATOM 4012 C CA . ASN A 1 512 ? 2.285 3.222 -21.063 1.00 77.12 512 ASN A CA 1
ATOM 4013 C C . ASN A 1 512 ? 1.013 3.295 -20.190 1.00 77.12 512 ASN A C 1
ATOM 4015 O O . ASN A 1 512 ? 0.091 2.504 -20.386 1.00 77.12 512 ASN A O 1
ATOM 4019 N N . ALA A 1 513 ? 0.948 4.233 -19.244 1.00 82.81 513 ALA A N 1
ATOM 4020 C CA . ALA A 1 513 ? -0.180 4.451 -18.351 1.00 82.81 513 ALA A CA 1
ATOM 4021 C C . ALA A 1 513 ? -1.430 4.927 -19.100 1.00 82.81 513 ALA A C 1
ATOM 4023 O O . ALA A 1 513 ? -2.505 4.351 -18.915 1.00 82.81 513 ALA A O 1
ATOM 4024 N N . VAL A 1 514 ? -1.281 5.888 -20.016 1.00 85.12 514 VAL A N 1
ATOM 4025 C CA . VAL A 1 514 ? -2.380 6.382 -20.861 1.00 85.12 514 VAL A CA 1
ATOM 4026 C C . VAL A 1 514 ? -2.875 5.272 -21.789 1.00 85.12 514 VAL A C 1
ATOM 4028 O O . VAL A 1 514 ? -4.079 5.028 -21.905 1.00 85.12 514 VAL A O 1
ATOM 4031 N N . GLN A 1 515 ? -1.947 4.520 -22.387 1.00 84.56 515 GLN A N 1
ATOM 4032 C CA . GLN A 1 515 ? -2.267 3.367 -23.232 1.00 84.56 515 GLN A CA 1
ATOM 4033 C C . GLN A 1 515 ? -2.997 2.256 -22.461 1.00 84.56 515 GLN A C 1
ATOM 4035 O O . GLN A 1 515 ? -3.896 1.609 -23.004 1.00 84.56 515 GLN A O 1
ATOM 4040 N N . ALA A 1 516 ? -2.650 2.036 -21.190 1.00 85.94 516 ALA A N 1
ATOM 4041 C CA . ALA A 1 516 ? -3.322 1.064 -20.333 1.00 85.94 516 ALA A CA 1
ATOM 4042 C C . ALA A 1 516 ? -4.780 1.439 -20.072 1.00 85.94 516 ALA A C 1
ATOM 4044 O O . ALA A 1 516 ? -5.658 0.585 -20.197 1.00 85.94 516 ALA A O 1
ATOM 4045 N N . ILE A 1 517 ? -5.050 2.714 -19.785 1.00 89.12 517 ILE A N 1
ATOM 4046 C CA . ILE A 1 517 ? -6.416 3.212 -19.592 1.00 89.12 517 ILE A CA 1
ATOM 4047 C C . ILE A 1 517 ? -7.208 3.063 -20.891 1.00 89.12 517 ILE A C 1
ATOM 4049 O O . ILE A 1 517 ? -8.267 2.447 -20.876 1.00 89.12 517 ILE A O 1
ATOM 4053 N N . ARG A 1 518 ? -6.666 3.499 -22.036 1.00 88.94 518 ARG A N 1
ATOM 4054 C CA . ARG A 1 518 ? -7.353 3.381 -23.337 1.00 88.94 518 ARG A CA 1
ATOM 4055 C C . ARG A 1 518 ? -7.723 1.949 -23.711 1.00 88.94 518 ARG A C 1
ATOM 4057 O O . ARG A 1 518 ? -8.808 1.716 -24.234 1.00 88.94 518 ARG A O 1
ATOM 4064 N N . ARG A 1 519 ? -6.834 0.987 -23.448 1.00 86.31 519 ARG A N 1
ATOM 4065 C CA . ARG A 1 519 ? -7.033 -0.415 -23.848 1.00 86.31 519 ARG A CA 1
ATOM 4066 C C . ARG A 1 519 ? -7.872 -1.220 -22.857 1.00 86.31 519 ARG A C 1
ATOM 4068 O O . ARG A 1 519 ? -8.606 -2.104 -23.285 1.00 86.31 519 ARG A O 1
ATOM 4075 N N . ILE A 1 520 ? -7.730 -0.971 -21.554 1.00 85.75 520 ILE A N 1
ATOM 4076 C CA . ILE A 1 520 ? -8.383 -1.772 -20.503 1.00 85.75 520 ILE A CA 1
ATOM 4077 C C . ILE A 1 520 ? -9.662 -1.100 -19.983 1.00 85.75 520 ILE A C 1
ATOM 4079 O O . ILE A 1 520 ? -10.632 -1.799 -19.686 1.00 85.75 520 ILE A O 1
ATOM 4083 N N . TYR A 1 521 ? -9.691 0.234 -19.933 1.00 87.94 521 TYR A N 1
ATOM 4084 C CA . TYR A 1 521 ? -10.797 1.056 -19.427 1.00 87.94 521 TYR A CA 1
ATOM 4085 C C . TYR A 1 521 ? -11.246 2.107 -20.460 1.00 87.94 521 TYR A C 1
ATOM 4087 O O . TYR A 1 521 ? -11.180 3.307 -20.194 1.00 87.94 521 TYR A O 1
ATOM 4095 N N . PRO A 1 522 ? -11.727 1.692 -21.649 1.00 87.19 522 PRO A N 1
ATOM 4096 C CA . PRO A 1 522 ? -12.080 2.623 -22.725 1.00 87.19 522 PRO A CA 1
ATOM 4097 C C . PRO A 1 522 ? -13.161 3.640 -22.320 1.00 87.19 522 PRO A C 1
ATOM 4099 O O . PRO A 1 522 ? -13.131 4.780 -22.776 1.00 87.19 522 PRO A O 1
ATOM 4102 N N . ASN A 1 523 ? -14.072 3.259 -21.419 1.00 88.69 523 ASN A N 1
ATOM 4103 C CA . ASN A 1 523 ? -15.132 4.139 -20.915 1.00 88.69 523 ASN A CA 1
ATOM 4104 C C . ASN A 1 523 ? -14.608 5.250 -19.989 1.00 88.69 523 ASN A C 1
ATOM 4106 O O . ASN A 1 523 ? -15.244 6.293 -19.865 1.00 88.69 523 ASN A O 1
ATOM 4110 N N . ASP A 1 524 ? -13.446 5.045 -19.368 1.00 89.94 524 ASP A N 1
ATOM 4111 C CA . ASP A 1 524 ? -12.852 5.987 -18.418 1.00 89.94 524 ASP A CA 1
ATOM 4112 C C . ASP A 1 524 ? -11.944 7.015 -19.107 1.00 89.94 524 ASP A C 1
ATOM 4114 O O . ASP A 1 524 ? -11.592 8.027 -18.505 1.00 89.94 524 ASP A O 1
ATOM 4118 N N . VAL A 1 525 ? -11.582 6.797 -20.379 1.00 90.06 525 VAL A N 1
ATOM 4119 C CA . VAL A 1 525 ? -10.649 7.657 -21.129 1.00 90.06 525 VAL A CA 1
ATOM 4120 C C . VAL A 1 525 ? -11.114 9.107 -21.150 1.00 90.06 525 VAL A C 1
ATOM 4122 O O . VAL A 1 525 ? -10.310 10.003 -20.918 1.00 90.06 525 VAL A O 1
ATOM 4125 N N . SER A 1 526 ? -12.406 9.348 -21.389 1.00 90.81 526 SER A N 1
ATOM 4126 C CA . SER A 1 526 ? -12.948 10.711 -21.388 1.00 90.81 526 SER A CA 1
ATOM 4127 C C . SER A 1 526 ? -12.798 11.374 -20.015 1.00 90.81 526 SER A C 1
ATOM 4129 O O . SER A 1 526 ? -12.345 12.513 -19.937 1.00 90.81 526 SER A O 1
ATOM 4131 N N . ALA A 1 527 ? -13.100 10.653 -18.931 1.00 91.88 527 ALA A N 1
ATOM 4132 C CA . ALA A 1 527 ? -12.959 11.176 -17.574 1.00 91.88 527 ALA A CA 1
ATOM 4133 C C . ALA A 1 527 ? -11.488 11.447 -17.214 1.00 91.88 527 ALA A C 1
ATOM 4135 O O . ALA A 1 527 ? -11.186 12.463 -16.594 1.00 91.88 527 ALA A O 1
ATOM 4136 N N . PHE A 1 528 ? -10.572 10.575 -17.647 1.00 91.75 528 PHE A N 1
ATOM 4137 C CA . PHE A 1 528 ? -9.132 10.755 -17.470 1.00 91.75 528 PHE A CA 1
ATOM 4138 C C . PHE A 1 528 ? -8.604 11.986 -18.222 1.00 91.75 528 PHE A C 1
ATOM 4140 O O . PHE A 1 528 ? -7.972 12.841 -17.608 1.00 91.75 528 PHE A O 1
ATOM 4147 N N . LEU A 1 529 ? -8.908 12.125 -19.517 1.00 89.62 529 LEU A N 1
ATOM 4148 C CA . LEU A 1 529 ? -8.426 13.242 -20.343 1.00 89.62 529 LEU A CA 1
ATOM 4149 C C . LEU A 1 529 ? -8.996 14.602 -19.906 1.00 89.62 529 LEU A C 1
ATOM 4151 O O . LEU A 1 529 ? -8.344 15.626 -20.084 1.00 89.62 529 LEU A O 1
ATOM 4155 N N . HIS A 1 530 ? -10.197 14.626 -19.317 1.00 90.94 530 HIS A N 1
ATOM 4156 C CA . HIS A 1 530 ? -10.793 15.838 -18.740 1.00 90.94 530 HIS A CA 1
ATOM 4157 C C . HIS A 1 530 ? -10.421 16.078 -17.270 1.00 90.94 530 HIS A C 1
ATOM 4159 O O . HIS A 1 530 ? -10.895 17.046 -16.671 1.00 90.94 530 HIS A O 1
ATOM 4165 N N . SER A 1 531 ? -9.597 15.216 -16.671 1.00 91.44 531 SER A N 1
ATOM 4166 C CA . SER A 1 531 ? -9.150 15.394 -15.292 1.00 91.44 531 SER A CA 1
ATOM 4167 C C . SER A 1 531 ? -8.256 16.627 -15.149 1.00 91.44 531 SER A C 1
ATOM 4169 O O . SER A 1 531 ? -7.594 17.054 -16.094 1.00 91.44 531 SER A O 1
ATOM 4171 N N . SER A 1 532 ? -8.203 17.202 -13.947 1.00 88.88 532 SER A N 1
ATOM 4172 C CA . SER A 1 532 ? -7.360 18.376 -13.679 1.00 88.88 532 SER A CA 1
ATOM 4173 C C . SER A 1 532 ? -5.862 18.077 -13.867 1.00 88.88 532 SER A C 1
ATOM 4175 O O . SER A 1 532 ? -5.103 18.994 -14.178 1.00 88.88 532 SER A O 1
ATOM 4177 N N . GLN A 1 533 ? -5.444 16.814 -13.699 1.00 87.56 533 GLN A N 1
ATOM 4178 C CA . GLN A 1 533 ? -4.080 16.334 -13.936 1.00 87.56 533 GLN A CA 1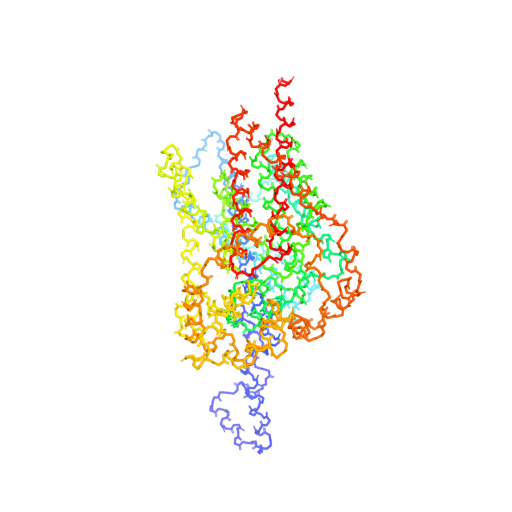
ATOM 4179 C C . GLN A 1 533 ? -3.712 16.485 -15.417 1.00 87.56 533 GLN A C 1
ATOM 4181 O O . GLN A 1 533 ? -2.662 17.040 -15.731 1.00 87.56 533 GLN A O 1
ATOM 4186 N N . GLU A 1 534 ? -4.600 16.052 -16.314 1.00 86.38 534 GLU A N 1
ATOM 4187 C CA . GLU A 1 534 ? -4.358 16.066 -17.761 1.00 86.38 534 GLU A CA 1
ATOM 4188 C C . GLU A 1 534 ? -4.696 17.413 -18.414 1.00 86.38 534 GLU A C 1
ATOM 4190 O O . GLU A 1 534 ? -4.090 17.800 -19.408 1.00 86.38 534 GLU A O 1
ATOM 4195 N N . SER A 1 535 ? -5.594 18.204 -17.820 1.00 82.19 535 SER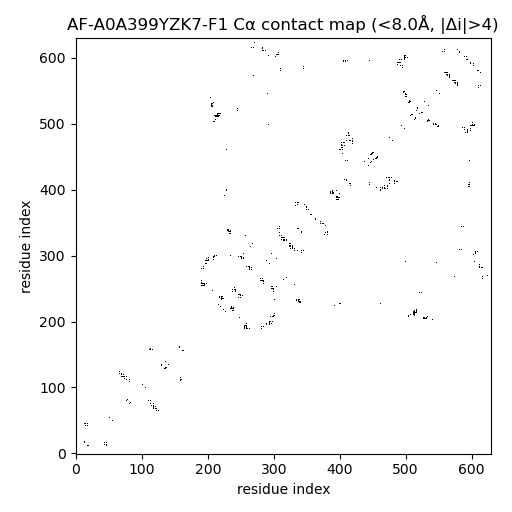 A N 1
ATOM 4196 C CA . SER A 1 535 ? -5.977 19.520 -18.344 1.00 82.19 535 SER A CA 1
ATOM 4197 C C . SER A 1 535 ? -4.971 20.642 -18.025 1.00 82.19 535 SER A C 1
ATOM 4199 O O . SER A 1 535 ? -5.331 21.816 -18.114 1.00 82.19 535 SER A O 1
ATOM 4201 N N . GLY A 1 536 ? -3.766 20.323 -17.538 1.00 69.00 536 GLY A N 1
ATOM 4202 C CA . GLY A 1 536 ? -2.762 21.311 -17.113 1.00 69.00 536 GLY A CA 1
ATOM 4203 C C . GLY A 1 536 ? -3.125 22.100 -15.844 1.00 69.00 536 GLY A C 1
ATOM 4204 O O . GLY A 1 536 ? -2.442 23.062 -15.501 1.00 69.00 536 GLY A O 1
ATOM 4205 N N . ASN A 1 537 ? -4.168 21.690 -15.112 1.00 69.81 537 ASN A N 1
ATOM 4206 C CA . ASN A 1 537 ? -4.636 22.327 -13.875 1.00 69.81 537 ASN A CA 1
ATOM 4207 C C . ASN A 1 537 ? -4.141 21.588 -12.620 1.00 69.81 537 ASN A C 1
ATOM 4209 O O . ASN A 1 537 ? -4.807 21.608 -11.582 1.00 69.81 537 ASN A O 1
ATOM 4213 N N . ALA A 1 538 ? -2.966 20.952 -12.680 1.00 66.19 538 ALA A N 1
ATOM 4214 C CA . ALA A 1 538 ? -2.403 20.179 -11.569 1.00 66.19 538 ALA A CA 1
ATOM 4215 C C . ALA A 1 538 ? -2.277 21.004 -10.268 1.00 66.19 538 ALA A C 1
ATOM 4217 O O . ALA A 1 538 ? -2.491 20.481 -9.172 1.00 66.19 538 ALA A O 1
ATOM 4218 N N . ALA A 1 539 ? -2.068 22.322 -10.381 1.00 62.19 539 ALA A N 1
ATOM 4219 C CA . ALA A 1 539 ? -2.066 23.260 -9.254 1.00 62.19 539 ALA A CA 1
ATOM 4220 C C . ALA A 1 539 ? -3.377 23.257 -8.435 1.00 62.19 539 ALA A C 1
ATOM 4222 O O . ALA A 1 539 ? -3.353 23.505 -7.232 1.00 62.19 539 ALA A O 1
ATOM 4223 N N . ARG A 1 540 ? -4.521 22.926 -9.054 1.00 65.50 540 ARG A N 1
ATOM 4224 C CA . ARG A 1 540 ? -5.832 22.809 -8.389 1.00 65.50 540 ARG A CA 1
ATOM 4225 C C . ARG A 1 540 ? -5.931 21.572 -7.488 1.00 65.50 540 ARG A C 1
ATOM 4227 O O . ARG A 1 540 ? -6.755 21.542 -6.582 1.00 65.50 540 ARG A O 1
ATOM 4234 N N . ILE A 1 541 ? -5.109 20.555 -7.741 1.00 68.25 541 ILE A N 1
ATOM 4235 C CA . ILE A 1 541 ? -5.078 19.282 -7.003 1.00 68.25 541 ILE A CA 1
ATOM 4236 C C . ILE A 1 541 ? -4.025 19.347 -5.892 1.00 68.25 541 ILE A C 1
ATOM 4238 O O . ILE A 1 541 ? -4.223 18.815 -4.800 1.00 68.25 541 ILE A O 1
ATOM 4242 N N . SER A 1 542 ? -2.931 20.069 -6.136 1.00 63.22 542 SER A N 1
ATOM 4243 C CA . SER A 1 542 ? -1.868 20.359 -5.169 1.00 63.22 542 SER A CA 1
ATOM 4244 C C . SER A 1 542 ? -2.246 21.472 -4.176 1.00 63.22 542 SER A C 1
ATOM 4246 O O . SER A 1 542 ? -1.415 22.306 -3.836 1.00 63.22 542 SER A O 1
ATOM 4248 N N . LEU A 1 543 ? -3.490 21.479 -3.674 1.00 53.06 543 LEU A N 1
ATOM 4249 C CA . LEU A 1 543 ? -4.029 22.495 -2.746 1.00 53.06 543 LEU A CA 1
ATOM 4250 C C . LEU A 1 543 ? -3.332 22.537 -1.376 1.00 53.06 543 LEU A C 1
ATOM 4252 O O . LEU A 1 543 ? -3.497 23.497 -0.628 1.00 53.06 543 LEU A O 1
ATOM 4256 N N . LEU A 1 544 ? -2.522 21.526 -1.062 1.00 54.22 544 LEU A N 1
ATOM 4257 C CA . LEU A 1 544 ? -1.488 21.619 -0.041 1.00 54.22 544 LEU A CA 1
ATOM 4258 C C . LEU A 1 544 ? -0.122 21.597 -0.727 1.00 54.22 544 LEU A C 1
ATOM 4260 O O . LEU A 1 544 ? 0.492 20.523 -0.841 1.00 54.22 544 LEU A O 1
ATOM 4264 N N . PRO A 1 545 ? 0.397 22.765 -1.153 1.00 50.19 545 PRO A N 1
ATOM 4265 C CA . PRO A 1 545 ? 1.830 22.906 -1.228 1.00 50.19 545 PRO A CA 1
ATOM 4266 C C . PRO A 1 545 ? 2.292 22.756 0.224 1.00 50.19 545 PRO A C 1
ATOM 4268 O O . PRO A 1 545 ? 2.249 23.691 1.015 1.00 50.19 545 PRO A O 1
ATOM 4271 N N . LEU A 1 546 ? 2.683 21.548 0.610 1.00 50.50 546 LEU A N 1
ATOM 4272 C CA . LEU A 1 546 ? 3.594 21.355 1.725 1.00 50.50 546 LEU A CA 1
ATOM 4273 C C . LEU A 1 546 ? 4.996 21.377 1.111 1.00 50.50 546 LEU A C 1
ATOM 4275 O O . LEU A 1 546 ? 5.427 20.334 0.608 1.00 50.50 546 LEU A O 1
ATOM 4279 N N . PRO A 1 547 ? 5.699 22.524 1.064 1.00 51.62 547 PRO A N 1
ATOM 4280 C CA . PRO A 1 547 ? 7.111 22.527 0.736 1.00 51.62 547 PRO A CA 1
ATOM 4281 C C . PRO A 1 547 ? 7.996 22.735 1.987 1.00 51.62 547 PRO A C 1
ATOM 4283 O O . PRO A 1 547 ? 7.534 23.147 3.051 1.00 51.62 547 PRO A O 1
ATOM 4286 N N . GLU A 1 548 ? 9.291 22.448 1.790 1.00 57.22 548 GLU A N 1
ATOM 4287 C CA . GLU A 1 548 ? 10.468 23.041 2.462 1.00 57.22 548 GLU A CA 1
ATOM 4288 C C . GLU A 1 548 ? 11.130 22.370 3.669 1.00 57.22 548 GLU A C 1
ATOM 4290 O O . GLU A 1 548 ? 11.784 23.075 4.418 1.00 57.22 548 GLU A O 1
ATOM 4295 N N . ALA A 1 549 ? 11.080 21.055 3.899 1.00 61.84 549 ALA A N 1
ATOM 4296 C CA . ALA A 1 549 ? 11.786 20.425 5.040 1.00 61.84 549 ALA A CA 1
ATOM 4297 C C . ALA A 1 549 ? 11.338 20.908 6.446 1.00 61.84 549 ALA A C 1
ATOM 4299 O O . ALA A 1 549 ? 11.452 20.159 7.406 1.00 61.84 549 ALA A O 1
ATOM 4300 N N . SER A 1 550 ? 10.768 22.105 6.575 1.00 67.62 550 SER A N 1
ATOM 4301 C CA . SER A 1 550 ? 10.376 22.854 7.759 1.00 67.62 550 SER A CA 1
ATOM 4302 C C . SER A 1 550 ? 9.088 22.298 8.334 1.00 67.62 550 SER A C 1
ATOM 4304 O O . SER A 1 550 ? 8.988 22.101 9.539 1.00 67.62 550 SER A O 1
ATOM 4306 N N . THR A 1 551 ? 8.139 21.927 7.471 1.00 70.56 551 THR A N 1
ATOM 4307 C CA . THR A 1 551 ? 6.921 21.219 7.880 1.00 70.56 551 THR A CA 1
ATOM 4308 C C . THR A 1 551 ? 7.254 19.803 8.356 1.00 70.56 551 THR A C 1
ATOM 4310 O O . THR A 1 551 ? 6.760 19.354 9.391 1.00 70.56 551 THR A O 1
ATOM 4313 N N . GLN A 1 552 ? 8.148 19.102 7.652 1.00 74.62 552 GLN A N 1
ATOM 4314 C CA . GLN A 1 552 ? 8.617 17.786 8.087 1.00 74.62 552 GLN A CA 1
ATOM 4315 C C . GLN A 1 552 ? 9.427 17.880 9.385 1.00 74.62 552 GLN A C 1
ATOM 4317 O O . GLN A 1 552 ? 9.222 17.068 10.283 1.00 74.62 552 GLN A O 1
ATOM 4322 N N . LEU A 1 553 ? 10.280 18.897 9.527 1.00 79.69 553 LEU A N 1
ATOM 4323 C CA . LEU A 1 553 ? 11.025 19.193 10.747 1.00 79.69 553 LEU A CA 1
ATOM 4324 C C . LEU A 1 553 ? 10.074 19.513 11.900 1.00 79.69 553 LEU A C 1
ATOM 4326 O O . LEU A 1 553 ? 10.233 18.954 12.976 1.00 79.69 553 LEU A O 1
ATOM 4330 N N . PHE A 1 554 ? 9.044 20.330 11.678 1.00 81.12 554 PHE A N 1
ATOM 4331 C CA . PHE A 1 554 ? 8.015 20.627 12.672 1.00 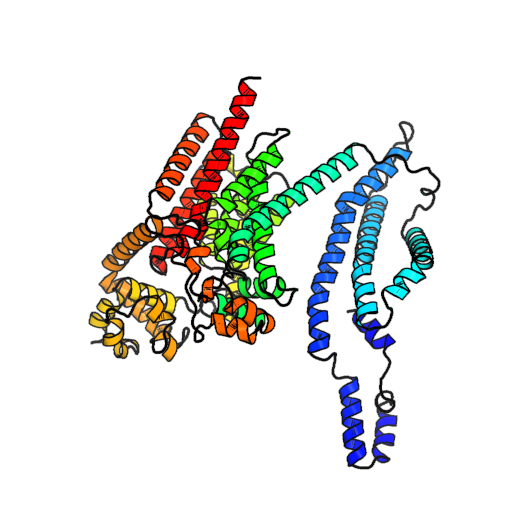81.12 554 PHE A CA 1
ATOM 4332 C C . PHE A 1 554 ? 7.313 19.350 13.145 1.00 81.12 554 PHE A C 1
ATOM 4334 O O . PHE A 1 554 ? 7.215 19.096 14.350 1.00 81.12 554 PHE A O 1
ATOM 4341 N N . PHE A 1 555 ? 6.867 18.497 12.219 1.00 81.00 555 PHE A N 1
ATOM 4342 C CA . PHE A 1 555 ? 6.237 17.231 12.584 1.00 81.00 555 PHE A CA 1
ATOM 4343 C C . PHE A 1 555 ? 7.211 16.258 13.259 1.00 81.00 555 PHE A C 1
ATOM 4345 O O . PHE A 1 555 ? 6.815 15.546 14.180 1.00 81.00 555 PHE A O 1
ATOM 4352 N N . LEU A 1 556 ? 8.491 16.264 12.883 1.00 82.81 556 LEU A N 1
ATOM 4353 C CA . LEU A 1 556 ? 9.526 15.453 13.521 1.00 82.81 556 LEU A CA 1
ATOM 4354 C C . LEU A 1 556 ? 9.834 15.942 14.943 1.00 82.81 556 LEU A C 1
ATOM 4356 O O . LEU A 1 556 ? 9.869 15.133 15.865 1.00 82.81 556 LEU A O 1
ATOM 4360 N N . MET A 1 557 ? 9.997 17.251 15.146 1.00 84.44 557 MET A N 1
ATOM 4361 C CA . MET A 1 557 ? 10.239 17.864 16.456 1.00 84.44 557 MET A CA 1
ATOM 4362 C C . MET A 1 557 ? 9.047 17.658 17.389 1.00 84.44 557 MET A C 1
ATOM 4364 O O . MET A 1 557 ? 9.227 17.277 18.544 1.00 84.44 557 MET A O 1
ATOM 4368 N N . THR A 1 558 ? 7.821 17.839 16.890 1.00 82.12 558 THR A N 1
ATOM 4369 C CA . THR A 1 558 ? 6.608 17.564 17.675 1.00 82.12 558 THR A CA 1
ATOM 4370 C C . THR A 1 558 ? 6.460 16.077 17.983 1.00 82.12 558 THR A C 1
ATOM 4372 O O . THR A 1 558 ? 6.136 15.729 19.115 1.00 82.12 558 THR A O 1
ATOM 4375 N N . THR A 1 559 ? 6.781 15.187 17.041 1.00 82.19 559 THR A N 1
ATOM 4376 C CA . THR A 1 559 ? 6.807 13.735 17.273 1.00 82.19 559 THR A CA 1
ATOM 4377 C C . THR A 1 559 ? 7.867 13.343 18.308 1.00 82.19 559 THR A C 1
ATOM 4379 O O . THR A 1 559 ? 7.591 12.534 19.194 1.00 82.19 559 THR A O 1
ATOM 4382 N N . ALA A 1 560 ? 9.060 13.940 18.257 1.00 84.38 560 ALA A N 1
ATOM 4383 C CA . ALA A 1 560 ? 10.132 13.708 19.221 1.00 84.38 560 ALA A CA 1
ATOM 4384 C C . ALA A 1 560 ? 9.745 14.199 20.623 1.00 84.38 560 ALA A C 1
ATOM 4386 O O . ALA A 1 560 ? 9.908 13.464 21.598 1.00 84.38 560 ALA A O 1
ATOM 4387 N N . LEU A 1 561 ? 9.146 15.390 20.723 1.00 86.12 561 LEU A N 1
ATOM 4388 C CA . LEU A 1 561 ? 8.580 15.903 21.969 1.00 86.12 561 LEU A CA 1
ATOM 4389 C C . LEU A 1 561 ? 7.491 14.964 22.502 1.00 86.12 561 LEU A C 1
ATOM 4391 O O . LEU A 1 561 ? 7.524 14.579 23.665 1.00 86.12 561 LEU A O 1
ATOM 4395 N N . CYS A 1 562 ? 6.563 14.532 21.650 1.00 85.69 562 CYS A N 1
ATOM 4396 C CA . CYS A 1 562 ? 5.526 13.559 21.988 1.00 85.69 562 CYS A CA 1
ATOM 4397 C C . CYS A 1 562 ? 6.096 12.230 22.493 1.00 85.69 562 CYS A C 1
ATOM 4399 O O . CYS A 1 562 ? 5.556 11.644 23.430 1.00 85.69 562 CYS A O 1
ATOM 4401 N N . CYS A 1 563 ? 7.199 11.767 21.906 1.00 86.62 563 CYS A N 1
ATOM 4402 C CA . CYS A 1 563 ? 7.910 10.576 22.347 1.00 86.62 563 CYS A CA 1
ATOM 4403 C C . CYS A 1 563 ? 8.523 10.781 23.741 1.00 86.62 563 CYS A C 1
ATOM 4405 O O . CYS A 1 563 ? 8.296 9.966 24.636 1.00 86.62 563 CYS A O 1
ATOM 4407 N N . ALA A 1 564 ? 9.214 11.905 23.962 1.00 85.88 564 ALA A N 1
ATOM 4408 C CA . ALA A 1 564 ? 9.794 12.264 25.256 1.00 85.88 564 ALA A CA 1
ATOM 4409 C C . ALA A 1 564 ? 8.720 12.389 26.349 1.00 85.88 564 ALA A C 1
ATOM 4411 O O . ALA A 1 564 ? 8.862 11.816 27.430 1.00 85.88 564 ALA A O 1
ATOM 4412 N N . LEU A 1 565 ? 7.600 13.055 26.047 1.00 85.00 565 LEU A N 1
ATOM 4413 C CA . LEU A 1 565 ? 6.438 13.122 26.933 1.00 85.00 565 LEU A CA 1
ATOM 4414 C C . LEU A 1 565 ? 5.835 11.730 27.162 1.00 85.00 565 LEU A C 1
ATOM 4416 O O . LEU A 1 565 ? 5.437 11.407 28.278 1.00 85.00 565 LEU A O 1
ATOM 4420 N N . GLY A 1 566 ? 5.795 10.880 26.135 1.00 84.44 566 GLY A N 1
ATOM 4421 C CA . GLY A 1 566 ? 5.374 9.487 26.244 1.00 84.44 566 GLY A CA 1
ATOM 4422 C C . GLY A 1 566 ? 6.199 8.721 27.277 1.00 84.44 566 GLY A C 1
ATOM 4423 O O . GLY A 1 566 ? 5.627 8.085 28.158 1.00 84.44 566 GLY A O 1
ATOM 4424 N N . PHE A 1 567 ? 7.527 8.842 27.247 1.00 86.56 567 PHE A N 1
ATOM 4425 C CA . PHE A 1 567 ? 8.396 8.256 28.272 1.00 86.56 567 PHE A CA 1
ATOM 4426 C C . PHE A 1 567 ? 8.189 8.890 29.652 1.00 86.56 567 PHE A C 1
ATOM 4428 O O . PHE A 1 567 ? 8.028 8.159 30.631 1.00 86.56 567 PHE A O 1
ATOM 4435 N N . TYR A 1 568 ? 8.122 10.222 29.728 1.00 85.88 568 TYR A N 1
ATOM 4436 C CA . TYR A 1 568 ? 7.923 10.964 30.976 1.00 85.88 568 TYR A CA 1
ATOM 4437 C C . TYR A 1 568 ? 6.628 10.553 31.696 1.00 85.88 568 TYR A C 1
ATOM 4439 O O . TYR A 1 568 ? 6.631 10.262 32.890 1.00 85.88 568 TYR A O 1
ATOM 4447 N N . PHE A 1 569 ? 5.526 10.430 30.953 1.00 84.19 569 PHE A N 1
ATOM 4448 C CA . PHE A 1 569 ? 4.220 10.010 31.469 1.00 84.19 569 PHE A CA 1
ATOM 4449 C C . PHE A 1 569 ? 4.005 8.485 31.458 1.00 84.19 569 PHE A C 1
ATOM 4451 O O . PHE A 1 569 ? 2.869 8.029 31.619 1.00 84.19 569 PHE A O 1
ATOM 4458 N N . LYS A 1 570 ? 5.065 7.684 31.262 1.00 86.38 570 LYS A N 1
ATOM 4459 C CA . LYS A 1 570 ? 5.035 6.205 31.244 1.00 86.38 570 LYS A CA 1
ATOM 4460 C C . LYS A 1 570 ? 4.041 5.601 30.234 1.00 86.38 570 LYS A C 1
ATOM 4462 O O . LYS A 1 570 ? 3.472 4.533 30.448 1.00 86.38 570 LYS A O 1
ATOM 4467 N N . GLN A 1 571 ? 3.829 6.276 29.108 1.00 84.19 571 GLN A N 1
ATOM 4468 C CA . GLN A 1 571 ? 3.037 5.814 27.968 1.00 84.19 571 GLN A CA 1
ATOM 4469 C C . GLN A 1 571 ? 3.924 5.130 26.920 1.00 84.19 571 GLN A C 1
ATOM 4471 O O . GLN A 1 571 ? 4.086 5.610 25.797 1.00 84.19 571 GLN A O 1
ATOM 4476 N N . TYR A 1 572 ? 4.492 3.982 27.287 1.00 84.25 572 TYR A N 1
ATOM 4477 C CA . TYR A 1 572 ? 5.462 3.275 26.446 1.00 84.25 572 TYR A CA 1
ATOM 4478 C C . TYR A 1 572 ? 4.890 2.804 25.102 1.00 84.25 572 TYR A C 1
ATOM 4480 O O . TYR A 1 572 ? 5.608 2.817 24.110 1.00 84.25 572 TYR A O 1
ATOM 4488 N N . ASP A 1 573 ? 3.602 2.449 25.039 1.00 82.75 573 ASP A N 1
ATOM 4489 C CA . ASP A 1 573 ? 2.956 2.036 23.784 1.00 82.75 573 ASP A CA 1
ATOM 4490 C C . ASP A 1 573 ? 2.880 3.195 22.772 1.00 82.75 573 ASP A C 1
ATOM 4492 O O . ASP A 1 573 ? 3.145 2.996 21.588 1.00 82.75 573 ASP A O 1
ATOM 4496 N N . LEU A 1 574 ? 2.580 4.417 23.237 1.00 85.31 574 LEU A N 1
ATOM 4497 C CA . LEU A 1 574 ? 2.589 5.615 22.391 1.00 85.31 574 LEU A CA 1
ATOM 4498 C C . LEU A 1 574 ? 4.016 5.919 21.921 1.00 85.31 574 LEU A C 1
ATOM 4500 O O . LEU A 1 574 ? 4.240 6.069 20.725 1.00 85.31 574 LEU A O 1
ATOM 4504 N N . ALA A 1 575 ? 4.986 5.941 22.840 1.00 85.69 575 ALA A N 1
ATOM 4505 C CA . ALA A 1 575 ? 6.389 6.187 22.503 1.00 85.69 575 ALA A CA 1
ATOM 4506 C C . ALA A 1 575 ? 6.936 5.159 21.493 1.00 85.69 575 ALA A C 1
ATOM 4508 O O . ALA A 1 575 ? 7.604 5.535 20.533 1.00 85.69 575 ALA A O 1
ATOM 4509 N N . ALA A 1 576 ? 6.595 3.875 21.649 1.00 82.75 576 ALA A N 1
ATOM 4510 C CA . ALA A 1 576 ? 7.008 2.816 20.732 1.00 82.75 576 ALA A CA 1
ATOM 4511 C C . ALA A 1 576 ? 6.460 3.017 19.309 1.00 82.75 576 ALA A C 1
ATOM 4513 O O . ALA A 1 576 ? 7.197 2.823 18.346 1.00 82.75 576 ALA A O 1
ATOM 4514 N N . ILE A 1 577 ? 5.199 3.442 19.160 1.00 84.44 577 ILE A N 1
ATOM 4515 C CA . ILE A 1 577 ? 4.600 3.731 17.844 1.00 84.44 577 ILE A CA 1
ATOM 4516 C C . ILE A 1 577 ? 5.291 4.919 17.172 1.00 84.44 577 ILE A C 1
ATOM 4518 O O . ILE A 1 577 ? 5.577 4.866 15.974 1.00 84.44 577 ILE A O 1
ATOM 4522 N N . LEU A 1 578 ? 5.579 5.977 17.935 1.00 87.50 578 LEU A N 1
ATOM 4523 C CA . LEU A 1 578 ? 6.265 7.164 17.421 1.00 87.50 578 LEU A CA 1
ATOM 4524 C C . LEU A 1 578 ? 7.683 6.814 16.956 1.00 87.50 578 LEU A C 1
ATOM 4526 O O . LEU A 1 578 ? 8.061 7.152 15.837 1.00 87.50 578 LEU A O 1
ATOM 4530 N N . LEU A 1 579 ? 8.436 6.063 17.769 1.00 86.31 579 LEU A N 1
ATOM 4531 C CA . LEU A 1 579 ? 9.769 5.581 17.403 1.00 86.31 579 LEU A CA 1
ATOM 4532 C C . LEU A 1 579 ? 9.727 4.687 16.162 1.00 86.31 579 LEU A C 1
ATOM 4534 O O . LEU A 1 579 ? 10.488 4.926 15.231 1.00 86.31 579 LEU A O 1
ATOM 4538 N N . ALA A 1 580 ? 8.810 3.716 16.105 1.00 85.31 580 ALA A N 1
ATOM 4539 C CA . ALA A 1 580 ? 8.666 2.832 14.950 1.00 85.31 580 ALA A CA 1
ATOM 4540 C C . ALA A 1 580 ? 8.339 3.610 13.664 1.00 85.31 580 ALA A C 1
ATOM 4542 O O . ALA A 1 580 ? 8.915 3.334 12.613 1.00 85.31 580 ALA A O 1
ATOM 4543 N N . THR A 1 581 ? 7.466 4.618 13.750 1.00 87.81 581 THR A N 1
ATOM 4544 C CA . THR A 1 581 ? 7.116 5.484 12.613 1.00 87.81 581 THR A CA 1
ATOM 4545 C C . THR A 1 581 ? 8.338 6.263 12.117 1.00 87.81 581 THR A C 1
ATOM 4547 O O . THR A 1 581 ? 8.623 6.260 10.919 1.00 87.81 581 THR A O 1
ATOM 4550 N N . CYS A 1 582 ? 9.113 6.863 13.027 1.00 88.06 582 CYS A N 1
ATOM 4551 C CA . CYS A 1 582 ? 10.362 7.547 12.683 1.00 88.06 582 CYS A CA 1
ATOM 4552 C C . CYS A 1 582 ? 11.397 6.591 12.070 1.00 88.06 582 CYS A C 1
ATOM 4554 O O . CYS A 1 582 ? 12.014 6.923 11.058 1.00 88.06 582 CYS A O 1
ATOM 4556 N N . SER A 1 583 ? 11.564 5.391 12.634 1.00 87.75 583 SER A N 1
ATOM 4557 C CA . SER A 1 583 ? 12.488 4.381 12.110 1.00 87.75 583 SER A CA 1
ATOM 4558 C C . SER A 1 583 ? 12.126 3.952 10.688 1.00 87.75 583 SER A C 1
ATOM 4560 O O . SER A 1 583 ? 13.017 3.834 9.851 1.00 87.75 583 SER A O 1
ATOM 4562 N N . VAL A 1 584 ? 10.837 3.765 10.384 1.00 90.31 584 VAL A N 1
ATOM 4563 C CA . VAL A 1 584 ? 10.385 3.409 9.029 1.00 90.31 584 VAL A CA 1
ATOM 4564 C C . VAL A 1 584 ? 10.616 4.551 8.037 1.00 90.31 584 VAL A C 1
ATOM 4566 O O . VAL A 1 584 ? 11.007 4.288 6.904 1.00 90.31 584 VAL A O 1
ATOM 4569 N N . LEU A 1 585 ? 10.445 5.813 8.441 1.00 89.56 585 LEU A N 1
ATOM 4570 C CA . LEU A 1 585 ? 10.733 6.966 7.576 1.00 89.56 585 LEU A CA 1
ATOM 4571 C C . LEU A 1 585 ? 12.214 7.090 7.223 1.00 89.56 585 LEU A C 1
ATOM 4573 O O . LEU A 1 585 ? 12.546 7.387 6.076 1.00 89.56 585 LEU A O 1
ATOM 4577 N N . VAL A 1 586 ? 13.095 6.848 8.194 1.00 90.75 586 VAL A N 1
ATOM 4578 C CA . VAL A 1 586 ? 14.545 6.811 7.962 1.00 90.75 586 VAL A CA 1
ATOM 4579 C C . VAL A 1 586 ? 14.898 5.627 7.064 1.00 90.75 586 VAL A C 1
ATOM 4581 O O . VAL A 1 586 ? 15.599 5.798 6.070 1.00 90.75 586 VAL A O 1
ATOM 4584 N N . ALA A 1 587 ? 14.357 4.441 7.351 1.00 91.19 587 ALA A N 1
ATOM 4585 C CA . ALA A 1 587 ? 14.592 3.256 6.536 1.00 91.19 587 ALA A CA 1
ATOM 4586 C C . ALA A 1 587 ? 14.097 3.429 5.091 1.00 91.19 587 ALA A C 1
ATOM 4588 O O . ALA A 1 587 ? 14.787 3.020 4.165 1.00 91.19 587 ALA A O 1
ATOM 4589 N N . ASN A 1 588 ? 12.940 4.065 4.877 1.00 91.50 588 ASN A N 1
ATOM 4590 C CA . ASN A 1 588 ? 12.426 4.371 3.542 1.00 91.50 588 ASN A CA 1
ATOM 4591 C C . ASN A 1 588 ? 13.374 5.297 2.771 1.00 91.50 588 ASN A C 1
ATOM 4593 O O . ASN A 1 588 ? 13.683 5.005 1.620 1.00 91.50 588 ASN A O 1
ATOM 4597 N N . ALA A 1 589 ? 13.877 6.361 3.407 1.00 90.81 589 ALA A N 1
ATOM 4598 C CA . ALA A 1 589 ? 14.833 7.265 2.773 1.00 90.81 589 ALA A CA 1
ATOM 4599 C C . ALA A 1 589 ? 16.139 6.548 2.397 1.00 90.81 589 ALA A C 1
ATOM 4601 O O . ALA A 1 589 ? 16.621 6.723 1.282 1.00 90.81 589 ALA A O 1
ATOM 4602 N N . ILE A 1 590 ? 16.665 5.689 3.281 1.00 91.31 590 ILE A N 1
ATOM 4603 C CA . ILE A 1 590 ? 17.874 4.893 3.012 1.00 91.31 590 ILE A CA 1
ATOM 4604 C C . ILE A 1 590 ? 17.638 3.915 1.857 1.00 91.31 590 ILE A C 1
ATOM 4606 O O . ILE A 1 590 ? 18.437 3.853 0.928 1.00 91.31 590 ILE A O 1
ATOM 4610 N N . LEU A 1 591 ? 16.547 3.145 1.891 1.00 89.56 591 LEU A N 1
ATOM 4611 C CA . LEU A 1 591 ? 16.231 2.163 0.848 1.00 89.56 591 LEU A CA 1
ATOM 4612 C C . LEU A 1 591 ? 16.061 2.822 -0.524 1.00 89.56 591 LEU A C 1
ATOM 4614 O O . LEU A 1 591 ? 16.525 2.293 -1.526 1.00 89.56 591 LEU A O 1
ATOM 4618 N N . VAL A 1 592 ? 15.412 3.981 -0.584 1.00 86.12 592 VAL A N 1
ATOM 4619 C CA . VAL A 1 592 ? 15.168 4.679 -1.852 1.00 86.12 592 VAL A CA 1
ATOM 4620 C C . VAL A 1 592 ? 16.432 5.378 -2.352 1.00 86.12 592 VAL A C 1
ATOM 4622 O O . VAL A 1 592 ? 16.795 5.213 -3.518 1.00 86.12 592 VAL A O 1
ATOM 4625 N N . GLY A 1 593 ? 17.143 6.088 -1.470 1.00 85.19 593 GLY A N 1
ATOM 4626 C CA . GLY A 1 593 ? 18.394 6.768 -1.812 1.00 85.19 593 GLY A CA 1
ATOM 4627 C C . GLY A 1 593 ? 19.504 5.805 -2.241 1.00 85.19 593 GLY A C 1
ATOM 4628 O O . GLY A 1 593 ? 20.360 6.166 -3.045 1.00 85.19 593 GLY A O 1
ATOM 4629 N N . THR A 1 594 ? 19.468 4.557 -1.767 1.00 85.94 594 THR A N 1
ATOM 4630 C CA . THR A 1 594 ? 20.406 3.515 -2.206 1.00 85.94 594 THR A CA 1
ATOM 4631 C C . THR A 1 594 ? 19.990 2.839 -3.510 1.00 85.94 594 THR A C 1
ATOM 4633 O O . THR A 1 594 ? 20.871 2.539 -4.309 1.00 85.94 594 THR A O 1
ATOM 4636 N N . LEU A 1 595 ? 18.693 2.607 -3.757 1.00 80.81 595 LEU A N 1
ATOM 4637 C CA . LEU A 1 595 ? 18.240 1.755 -4.866 1.00 80.81 595 LEU A CA 1
ATOM 4638 C C . LEU A 1 595 ? 17.775 2.499 -6.125 1.00 80.81 595 LEU A C 1
ATOM 4640 O O . LEU A 1 595 ? 17.857 1.914 -7.198 1.00 80.81 595 LEU A O 1
ATOM 4644 N N . ASN A 1 596 ? 17.272 3.736 -6.029 1.00 74.62 596 ASN A N 1
ATOM 4645 C CA . ASN A 1 596 ? 16.647 4.418 -7.179 1.00 74.62 596 ASN A CA 1
ATOM 4646 C C . ASN A 1 596 ? 17.055 5.897 -7.352 1.00 74.62 596 ASN A C 1
ATOM 4648 O O . ASN A 1 596 ? 16.966 6.432 -8.453 1.00 74.62 596 ASN A O 1
ATOM 4652 N N . GLY A 1 597 ? 17.536 6.548 -6.287 1.00 72.69 597 GLY A N 1
ATOM 4653 C CA . GLY A 1 597 ? 17.777 7.999 -6.259 1.00 72.69 597 GLY A CA 1
ATOM 4654 C C . GLY A 1 597 ? 16.591 8.773 -5.672 1.00 72.69 597 GLY A C 1
ATOM 4655 O O . GLY A 1 597 ? 15.502 8.217 -5.497 1.00 72.69 597 GLY A O 1
ATOM 4656 N N . ALA A 1 598 ? 16.812 10.033 -5.296 1.00 73.81 598 ALA A N 1
ATOM 4657 C CA . ALA A 1 598 ? 15.816 10.841 -4.610 1.00 73.81 598 ALA A CA 1
ATOM 4658 C C . ALA A 1 598 ? 14.693 11.294 -5.555 1.00 73.81 598 ALA A C 1
ATOM 4660 O O . ALA A 1 598 ? 14.925 11.934 -6.576 1.00 73.81 598 ALA A O 1
ATOM 4661 N N . ALA A 1 599 ? 13.447 11.023 -5.166 1.00 76.88 599 ALA A N 1
ATOM 4662 C CA . ALA A 1 599 ? 12.252 11.568 -5.803 1.00 76.88 599 ALA A CA 1
ATOM 4663 C C . ALA A 1 599 ? 11.200 11.926 -4.744 1.00 76.88 599 ALA A C 1
ATOM 4665 O O . ALA A 1 599 ? 10.941 11.153 -3.816 1.00 76.88 599 ALA A O 1
ATOM 4666 N N . GLY A 1 600 ? 10.544 13.084 -4.877 1.00 73.62 600 GLY A N 1
ATOM 4667 C CA . GLY A 1 600 ? 9.635 13.612 -3.848 1.00 73.62 600 GLY A CA 1
ATOM 4668 C C . GLY A 1 600 ? 8.528 12.638 -3.417 1.00 73.62 600 GLY A C 1
ATOM 4669 O O . GLY A 1 600 ? 8.206 12.527 -2.234 1.00 73.62 600 GLY A O 1
ATOM 4670 N N . ARG A 1 601 ? 8.015 11.835 -4.355 1.00 81.56 601 ARG A N 1
ATOM 4671 C CA . ARG A 1 601 ? 6.975 10.816 -4.133 1.00 81.56 601 ARG A CA 1
ATOM 4672 C C . ARG A 1 601 ? 7.301 9.836 -2.999 1.00 81.56 601 ARG A C 1
ATOM 4674 O O . ARG A 1 601 ? 6.438 9.542 -2.170 1.00 81.56 601 ARG A O 1
ATOM 4681 N N . TYR A 1 602 ? 8.527 9.312 -2.957 1.00 85.50 602 TYR A N 1
ATOM 4682 C CA . TYR A 1 602 ? 8.838 8.130 -2.151 1.00 85.50 602 TYR A CA 1
ATOM 4683 C C . TYR A 1 602 ? 8.848 8.387 -0.648 1.00 85.50 602 TYR A C 1
ATOM 4685 O O . TYR A 1 602 ? 8.460 7.501 0.113 1.00 85.50 602 TYR A O 1
ATOM 4693 N N . GLN A 1 603 ? 9.265 9.574 -0.204 1.00 87.31 603 GLN A N 1
ATOM 4694 C CA . GLN A 1 603 ? 9.196 9.948 1.210 1.00 87.31 603 GLN A CA 1
ATOM 4695 C C . GLN A 1 603 ? 7.806 10.463 1.586 1.00 87.31 603 GLN A C 1
ATOM 4697 O O . GLN A 1 603 ? 7.276 10.115 2.646 1.00 87.31 603 GLN A O 1
ATOM 4702 N N . MET A 1 604 ? 7.165 11.223 0.692 1.00 85.69 604 MET A N 1
ATOM 4703 C CA . MET A 1 604 ? 5.864 11.835 0.968 1.00 85.69 604 MET A CA 1
ATOM 4704 C C . MET A 1 604 ? 4.734 10.814 1.140 1.00 85.69 604 MET A C 1
ATOM 4706 O O . MET A 1 604 ? 3.753 11.129 1.815 1.00 85.69 604 MET A O 1
ATOM 4710 N N . ARG A 1 605 ? 4.883 9.581 0.628 1.00 88.69 605 ARG A N 1
ATOM 4711 C CA . ARG A 1 605 ? 3.910 8.489 0.841 1.00 88.69 605 ARG A CA 1
ATOM 4712 C C . ARG A 1 605 ? 3.818 8.000 2.288 1.00 88.69 605 ARG A C 1
ATOM 4714 O O . ARG A 1 605 ? 2.854 7.324 2.634 1.00 88.69 605 ARG A O 1
ATOM 4721 N N . LEU A 1 606 ? 4.808 8.32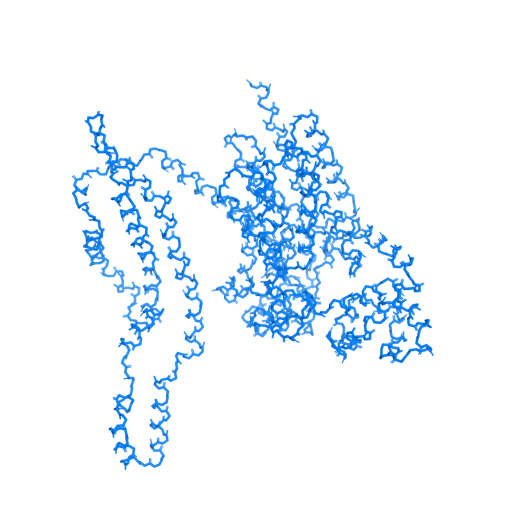9 3.123 1.00 90.88 606 LEU A N 1
ATOM 4722 C CA . LEU A 1 606 ? 4.860 7.972 4.545 1.00 90.88 606 LEU A CA 1
ATOM 4723 C C . LEU A 1 606 ? 4.942 9.195 5.464 1.00 90.88 606 LEU A C 1
ATOM 4725 O O . LEU A 1 606 ? 4.506 9.105 6.608 1.00 90.88 606 LEU A O 1
ATOM 4729 N N . ALA A 1 607 ? 5.487 10.327 5.003 1.00 87.81 607 ALA A N 1
ATOM 4730 C CA . ALA A 1 607 ? 5.749 11.502 5.844 1.00 87.81 607 ALA A CA 1
ATOM 4731 C C . ALA A 1 607 ? 4.501 12.019 6.588 1.00 87.81 607 ALA A C 1
ATOM 4733 O O . ALA A 1 607 ? 4.595 12.469 7.731 1.00 87.81 607 ALA A O 1
ATOM 4734 N N . TRP A 1 608 ? 3.315 11.880 5.986 1.00 89.69 608 TRP A N 1
ATOM 4735 C CA . TRP A 1 608 ? 2.036 12.253 6.596 1.00 89.69 608 TRP A CA 1
ATOM 4736 C C . TRP A 1 608 ? 1.707 11.474 7.887 1.00 89.69 608 TRP A C 1
ATOM 4738 O O . TRP A 1 608 ? 0.923 11.954 8.710 1.00 89.69 608 TRP A O 1
ATOM 4748 N N . LEU A 1 609 ? 2.330 10.310 8.122 1.00 91.88 609 LEU A N 1
ATOM 4749 C CA . LEU A 1 609 ? 2.181 9.558 9.372 1.00 91.88 609 LEU A CA 1
ATOM 4750 C C . LEU A 1 609 ? 2.676 10.352 10.585 1.00 91.88 609 LEU A C 1
ATOM 4752 O O . LEU A 1 609 ? 2.133 10.167 11.674 1.00 91.88 609 LEU A O 1
ATOM 4756 N N . LEU A 1 610 ? 3.654 11.252 10.414 1.00 89.06 610 LEU A N 1
ATOM 4757 C CA . LEU A 1 610 ? 4.117 12.122 11.498 1.00 89.06 610 LEU A CA 1
ATOM 4758 C C . LEU A 1 610 ? 3.009 13.082 11.943 1.00 89.06 610 LEU A C 1
ATOM 4760 O O . LEU A 1 610 ? 2.755 13.213 13.135 1.00 89.06 610 LEU A O 1
ATOM 4764 N N . ALA A 1 611 ? 2.286 13.688 10.998 1.00 88.81 611 ALA A N 1
ATOM 4765 C CA . ALA A 1 611 ? 1.160 14.566 11.309 1.00 88.81 611 ALA A CA 1
ATOM 4766 C C . ALA A 1 611 ? 0.040 13.814 12.041 1.00 88.81 611 ALA A C 1
ATOM 4768 O O . ALA A 1 611 ? -0.438 14.266 13.082 1.00 88.81 611 ALA A O 1
ATOM 4769 N N . TYR A 1 612 ? -0.321 12.623 11.550 1.00 92.31 612 TYR A N 1
ATOM 4770 C CA . TYR A 1 612 ? -1.271 11.737 12.227 1.00 92.31 612 TYR A CA 1
ATOM 4771 C C . TYR A 1 612 ? -0.830 11.406 13.663 1.00 92.31 612 TYR A C 1
ATOM 4773 O O . TYR A 1 612 ? -1.623 11.509 14.603 1.00 92.31 612 TYR A O 1
ATOM 4781 N N . CYS A 1 613 ? 0.445 11.061 13.849 1.00 90.62 613 CYS A N 1
ATOM 4782 C CA . CYS A 1 613 ? 1.036 10.778 15.152 1.00 90.62 613 CYS A CA 1
ATOM 4783 C C . CYS A 1 613 ? 0.985 11.987 16.097 1.00 90.62 613 CYS A C 1
ATOM 4785 O O . CYS A 1 613 ? 0.622 11.831 17.265 1.00 90.62 613 CYS A O 1
ATOM 4787 N N . THR A 1 614 ? 1.279 13.190 15.599 1.00 87.75 614 THR A N 1
ATOM 4788 C CA . THR A 1 614 ? 1.182 14.439 16.364 1.00 87.75 614 THR A CA 1
ATOM 4789 C C . THR A 1 614 ? -0.260 14.721 16.793 1.00 87.75 614 THR A C 1
ATOM 4791 O O . THR A 1 614 ? -0.501 14.999 17.970 1.00 87.75 614 THR A O 1
ATOM 4794 N N . TYR A 1 615 ? -1.243 14.582 15.895 1.00 91.19 615 TYR A N 1
ATOM 4795 C CA . TYR A 1 615 ? -2.663 14.755 16.234 1.00 91.19 615 TYR A CA 1
ATOM 4796 C C . TYR A 1 615 ? -3.131 13.745 17.285 1.00 91.19 615 TYR A C 1
ATOM 4798 O O . TYR A 1 615 ? -3.821 14.105 18.243 1.00 91.19 615 TYR A O 1
ATOM 4806 N N . LEU A 1 616 ? -2.712 12.486 17.147 1.00 91.12 616 LEU A N 1
ATOM 4807 C CA . LEU A 1 616 ? -3.033 11.427 18.096 1.00 91.12 616 LEU A CA 1
ATOM 4808 C C . LEU A 1 616 ? -2.416 11.688 19.473 1.00 91.12 616 LEU A C 1
ATOM 4810 O O . LEU A 1 616 ? -3.108 11.604 20.486 1.00 91.12 616 LEU A O 1
ATOM 4814 N N . CYS A 1 617 ? -1.138 12.055 19.508 1.00 89.38 617 CYS A N 1
ATOM 4815 C CA . CYS A 1 617 ? -0.425 12.429 20.720 1.00 89.38 617 CYS A CA 1
ATOM 4816 C C . CYS A 1 617 ? -1.117 13.591 21.454 1.00 89.38 617 CYS A C 1
ATOM 4818 O O . CYS A 1 617 ? -1.431 13.476 22.642 1.00 89.38 617 CYS A O 1
ATOM 4820 N N . ALA A 1 618 ? -1.423 14.681 20.742 1.00 88.31 618 ALA A N 1
ATOM 4821 C CA . ALA A 1 618 ? -2.121 15.832 21.308 1.00 88.31 618 ALA A CA 1
ATOM 4822 C C . ALA A 1 618 ? -3.475 15.425 21.912 1.00 88.31 618 ALA A C 1
ATOM 4824 O O . ALA A 1 618 ? -3.784 15.775 23.053 1.00 88.31 618 ALA A O 1
ATOM 4825 N N . ALA A 1 619 ? -4.255 14.617 21.190 1.00 90.38 619 ALA A N 1
ATOM 4826 C CA . ALA A 1 619 ? -5.544 14.130 21.664 1.00 90.38 619 ALA A CA 1
ATOM 4827 C C . ALA A 1 619 ? -5.425 13.238 22.914 1.00 90.38 619 ALA A C 1
ATOM 4829 O O . ALA A 1 619 ? -6.229 13.372 23.841 1.00 90.38 619 ALA A O 1
ATOM 4830 N N . VAL A 1 620 ? -4.414 12.364 22.982 1.00 88.81 620 VAL A N 1
ATOM 4831 C CA . VAL A 1 620 ? -4.145 11.523 24.159 1.00 88.81 620 VAL A CA 1
ATOM 4832 C C . VAL A 1 620 ? -3.799 12.381 25.380 1.00 88.81 620 VAL A C 1
ATOM 4834 O O . VAL A 1 620 ? -4.358 12.156 26.457 1.00 88.81 620 VAL A O 1
ATOM 4837 N N . PHE A 1 621 ? -2.934 13.387 25.227 1.00 85.25 621 PHE A N 1
ATOM 4838 C CA . PHE A 1 621 ? -2.546 14.268 26.333 1.00 85.25 621 PHE A CA 1
ATOM 4839 C C . PHE A 1 621 ? -3.700 15.147 26.828 1.00 85.25 621 PHE A C 1
ATOM 4841 O O . PHE A 1 621 ? -3.929 15.229 28.038 1.00 85.25 621 PHE A O 1
ATOM 4848 N N . ILE A 1 622 ? -4.478 15.742 25.918 1.00 85.06 622 ILE A N 1
ATOM 4849 C CA . ILE A 1 622 ? -5.650 16.562 26.268 1.00 85.06 622 ILE A CA 1
ATOM 4850 C C . ILE A 1 622 ? -6.698 15.724 27.008 1.00 85.06 622 ILE A C 1
ATOM 4852 O O . ILE A 1 622 ? -7.222 16.146 28.041 1.00 85.06 622 ILE A O 1
ATOM 4856 N N . ALA A 1 623 ? -6.996 14.523 26.504 1.00 82.88 623 ALA A N 1
ATOM 4857 C CA . ALA A 1 623 ? -8.009 13.661 27.100 1.00 82.88 623 ALA A CA 1
ATOM 4858 C C . ALA A 1 623 ? -7.619 13.185 28.509 1.00 82.88 623 ALA A C 1
ATOM 4860 O O . ALA A 1 623 ? -8.488 13.073 29.371 1.00 82.88 623 ALA A O 1
ATOM 4861 N N . ARG A 1 624 ? -6.325 12.951 28.768 1.00 77.19 624 ARG A N 1
ATOM 4862 C CA . ARG A 1 624 ? -5.840 12.535 30.092 1.00 77.19 624 ARG A CA 1
ATOM 4863 C C . ARG A 1 624 ? -5.756 13.675 31.102 1.00 77.19 624 ARG A C 1
ATOM 4865 O O . ARG A 1 624 ? -6.112 13.449 32.251 1.00 77.19 624 ARG A O 1
ATOM 4872 N N . ARG A 1 625 ? -5.391 14.900 30.695 1.00 73.69 625 ARG A N 1
ATOM 4873 C CA . ARG A 1 625 ? -5.456 16.075 31.592 1.00 73.69 625 ARG A CA 1
ATOM 4874 C C . ARG A 1 625 ? -6.859 16.290 32.158 1.00 73.69 625 ARG A C 1
ATOM 4876 O O . ARG A 1 625 ? -7.001 16.651 33.316 1.00 73.69 625 ARG A O 1
ATOM 4883 N N . ARG A 1 626 ? -7.900 16.035 31.362 1.00 65.38 626 ARG A N 1
ATOM 4884 C CA . ARG A 1 626 ? -9.291 16.122 31.835 1.00 65.38 626 ARG A CA 1
ATOM 4885 C C . ARG A 1 626 ? -9.669 15.009 32.817 1.00 65.38 626 ARG A C 1
ATOM 4887 O O . ARG A 1 626 ? -10.561 15.223 33.619 1.00 65.38 626 ARG A O 1
ATOM 4894 N N . GLN A 1 627 ? -9.005 13.852 32.770 1.00 61.50 627 GLN A N 1
ATOM 4895 C CA . GLN A 1 627 ? -9.229 12.749 33.714 1.00 61.50 627 GLN A CA 1
ATOM 4896 C C . GLN A 1 627 ? -8.476 12.915 35.038 1.00 61.50 627 GLN A C 1
ATOM 4898 O O . GLN A 1 627 ? -8.841 12.259 35.997 1.00 61.50 627 GLN A O 1
ATOM 4903 N N . SER A 1 628 ? -7.425 13.738 35.094 1.00 58.56 628 SER A N 1
ATOM 4904 C CA . SER A 1 628 ? -6.700 14.038 36.339 1.00 58.56 628 SER A CA 1
ATOM 4905 C C . SER A 1 628 ? -7.270 15.234 37.111 1.00 58.56 628 SER A C 1
ATOM 4907 O O . SER A 1 628 ? -6.803 15.518 38.205 1.00 58.56 628 SER A O 1
ATOM 4909 N N . VAL A 1 629 ? -8.208 15.977 36.510 1.00 50.81 629 VAL A N 1
ATOM 4910 C CA . VAL A 1 629 ? -8.853 17.176 37.086 1.00 50.81 629 VAL A CA 1
ATOM 4911 C C . VAL A 1 629 ? -10.286 16.881 37.570 1.00 50.81 629 VAL A C 1
ATOM 4913 O O . VAL A 1 629 ? -10.861 17.684 38.298 1.00 50.81 629 VAL A O 1
ATOM 4916 N N . CYS A 1 630 ? -10.849 15.729 37.195 1.00 39.88 630 CYS A N 1
ATOM 4917 C CA . CYS A 1 630 ? -12.079 15.161 37.753 1.00 39.88 630 CYS A CA 1
ATOM 4918 C C . CYS A 1 630 ? -11.718 13.990 38.660 1.00 39.88 630 CYS A C 1
ATOM 4920 O O . CYS A 1 630 ? -12.474 13.766 39.627 1.00 39.88 630 CYS A O 1
#